Protein AF-A0A933GCP6-F1 (afdb_monomer_lite)

Radius of gyration: 26.05 Å; chains: 1; bounding box: 71×60×72 Å

pLDDT: mean 85.81, std 14.6, range [27.72, 98.62]

Structure (mmCIF, N/CA/C/O backbone):
data_AF-A0A933GCP6-F1
#
_entry.id   AF-A0A933GCP6-F1
#
loop_
_atom_site.group_PDB
_atom_site.id
_atom_site.type_symbol
_atom_site.label_atom_id
_atom_site.label_alt_id
_atom_site.label_comp_id
_atom_site.label_asym_id
_atom_site.label_entity_id
_atom_site.label_seq_id
_atom_site.pdbx_PDB_ins_code
_atom_site.Cartn_x
_atom_site.Cartn_y
_atom_site.Cartn_z
_atom_site.occupancy
_atom_site.B_iso_or_equiv
_atom_site.auth_seq_id
_atom_site.auth_comp_id
_atom_site.auth_asym_id
_atom_site.auth_atom_id
_atom_site.pdbx_PDB_model_num
ATOM 1 N N . MET A 1 1 ? 8.861 -4.867 8.019 1.00 85.69 1 MET A N 1
ATOM 2 C CA . MET A 1 1 ? 7.648 -4.190 7.491 1.00 85.69 1 MET A CA 1
ATOM 3 C C . MET A 1 1 ? 6.854 -5.185 6.658 1.00 85.69 1 MET A C 1
ATOM 5 O O . MET A 1 1 ? 7.489 -6.029 6.042 1.00 85.69 1 MET A O 1
ATOM 9 N N . LYS A 1 2 ? 5.514 -5.127 6.629 1.00 92.50 2 LYS A N 1
ATOM 10 C CA . LYS A 1 2 ? 4.689 -6.007 5.773 1.00 92.50 2 LYS A CA 1
ATOM 11 C C . LYS A 1 2 ? 3.447 -5.303 5.230 1.00 92.50 2 LYS A C 1
ATOM 13 O O . LYS A 1 2 ? 2.837 -4.548 5.984 1.00 92.50 2 LYS A O 1
ATOM 18 N N . TYR A 1 3 ? 3.074 -5.560 3.979 1.00 90.12 3 TYR A N 1
ATOM 19 C CA . TYR A 1 3 ? 1.799 -5.149 3.382 1.00 90.12 3 TYR A CA 1
ATOM 20 C C . TYR A 1 3 ? 1.120 -6.334 2.695 1.00 90.12 3 TYR A C 1
ATOM 22 O O . TYR A 1 3 ? 1.788 -7.259 2.245 1.00 90.12 3 TYR A O 1
ATOM 30 N N . LEU A 1 4 ? -0.205 -6.284 2.594 1.00 94.94 4 LEU A N 1
ATOM 31 C CA . LEU A 1 4 ? -1.014 -7.252 1.861 1.00 94.94 4 LEU A CA 1
ATOM 32 C C . LEU A 1 4 ? -1.813 -6.503 0.796 1.00 94.94 4 LEU A C 1
ATOM 34 O O . LEU A 1 4 ? -2.506 -5.545 1.128 1.00 94.94 4 LEU A O 1
ATOM 38 N N . TYR A 1 5 ? -1.738 -6.957 -0.451 1.00 94.06 5 TYR A N 1
ATOM 39 C CA . TYR A 1 5 ? -2.720 -6.614 -1.479 1.00 94.06 5 TYR A CA 1
ATOM 40 C C . TYR A 1 5 ? -3.644 -7.801 -1.722 1.00 94.06 5 TYR A C 1
ATOM 42 O O . TYR A 1 5 ? -3.195 -8.947 -1.697 1.00 94.06 5 TYR A O 1
ATOM 50 N N . LYS A 1 6 ? -4.916 -7.517 -2.004 1.00 95.38 6 LYS A N 1
ATOM 51 C CA . LYS A 1 6 ? -5.885 -8.502 -2.483 1.00 95.38 6 LYS A CA 1
ATOM 52 C C . LYS A 1 6 ? -6.259 -8.160 -3.919 1.00 95.38 6 LYS A C 1
ATOM 54 O O . LYS A 1 6 ? -6.868 -7.120 -4.152 1.00 95.38 6 LYS A O 1
ATOM 59 N N . TYR A 1 7 ? -5.874 -9.008 -4.867 1.00 95.25 7 TYR A N 1
ATOM 60 C CA . TYR A 1 7 ? -6.161 -8.806 -6.291 1.00 95.25 7 TYR A CA 1
ATOM 61 C C . TYR A 1 7 ? -7.183 -9.834 -6.776 1.00 95.25 7 TYR A C 1
ATOM 63 O O . TYR A 1 7 ? -6.947 -11.021 -6.559 1.00 95.25 7 TYR A O 1
ATOM 71 N N . PRO A 1 8 ? -8.282 -9.441 -7.443 1.00 96.19 8 PRO A N 1
ATOM 72 C CA . PRO A 1 8 ? -9.178 -10.413 -8.063 1.00 96.19 8 PRO A CA 1
ATOM 73 C C . PRO A 1 8 ? -8.429 -11.242 -9.119 1.00 96.19 8 PRO A C 1
ATOM 75 O O . PRO A 1 8 ? -7.472 -10.768 -9.732 1.00 96.19 8 PRO A O 1
ATOM 78 N N . GLN A 1 9 ? -8.851 -12.490 -9.325 1.00 95.62 9 GLN A N 1
ATOM 79 C CA . GLN A 1 9 ? -8.305 -13.358 -10.379 1.00 95.62 9 GLN A CA 1
ATOM 80 C C . GLN A 1 9 ? -8.790 -12.941 -11.772 1.00 95.62 9 GLN A C 1
ATOM 82 O O . GLN A 1 9 ? -8.062 -13.077 -12.753 1.00 95.62 9 GLN A O 1
ATOM 87 N N . ALA A 1 10 ? -10.015 -12.422 -11.852 1.00 94.56 10 ALA A N 1
ATOM 88 C CA . ALA A 1 10 ? -10.573 -11.842 -13.063 1.00 94.56 10 ALA A CA 1
ATOM 89 C C . ALA A 1 10 ? -10.115 -10.383 -13.264 1.00 94.56 10 ALA A C 1
ATOM 91 O O . ALA A 1 10 ? -9.608 -9.728 -12.352 1.00 94.56 10 ALA A O 1
ATOM 92 N N . ALA A 1 11 ? -10.295 -9.870 -14.485 1.00 94.00 11 ALA A N 1
ATOM 93 C CA . ALA A 1 11 ? -9.837 -8.540 -14.880 1.00 94.00 11 ALA A CA 1
ATOM 94 C C . ALA A 1 11 ? -10.419 -7.420 -13.995 1.00 94.00 11 ALA A C 1
ATOM 96 O O . ALA A 1 11 ? -11.619 -7.384 -13.718 1.00 94.00 11 ALA A O 1
ATOM 97 N N . PHE A 1 12 ? -9.566 -6.474 -13.590 1.00 94.12 12 PHE A N 1
ATOM 98 C CA . PHE A 1 12 ? -9.968 -5.368 -12.722 1.00 94.12 12 PHE A CA 1
ATOM 99 C C . PHE A 1 12 ? -10.972 -4.436 -13.442 1.00 94.12 12 PHE A C 1
ATOM 101 O O . PHE A 1 12 ? -10.707 -4.004 -14.569 1.00 94.12 12 PHE A O 1
ATOM 108 N N . PRO A 1 13 ? -12.120 -4.085 -12.834 1.00 95.12 13 PRO A N 1
ATOM 109 C CA . PRO A 1 13 ? -13.298 -3.632 -13.572 1.00 95.12 13 PRO A CA 1
ATOM 110 C C . PRO A 1 13 ? -13.352 -2.101 -13.711 1.00 95.12 13 PRO A C 1
ATOM 112 O O . PRO A 1 13 ? -14.394 -1.492 -13.472 1.00 95.12 13 PRO A O 1
ATOM 115 N N . TYR A 1 14 ? -12.235 -1.471 -14.096 1.00 93.50 14 TYR A N 1
ATOM 116 C CA . TYR A 1 14 ? -12.067 -0.007 -14.109 1.00 93.50 14 TYR A CA 1
ATOM 117 C C . TYR A 1 14 ? -13.229 0.745 -14.778 1.00 93.50 14 TYR A C 1
ATOM 119 O O . TYR A 1 14 ? -13.766 1.687 -14.201 1.00 93.50 14 TYR A O 1
ATOM 127 N N . ALA A 1 15 ? -13.648 0.311 -15.973 1.00 94.81 15 ALA A N 1
ATOM 128 C CA . ALA A 1 15 ? -14.745 0.949 -16.702 1.00 94.81 15 ALA A CA 1
ATOM 129 C C . ALA A 1 15 ? -16.086 0.830 -15.958 1.00 94.81 15 ALA A C 1
ATOM 131 O O . ALA A 1 15 ? -16.785 1.826 -15.813 1.00 94.81 15 ALA A O 1
ATOM 132 N N . ARG A 1 16 ? -16.411 -0.353 -15.412 1.00 94.69 16 ARG A N 1
ATOM 133 C CA . ARG A 1 16 ? -17.660 -0.597 -14.667 1.00 94.69 16 ARG A CA 1
ATOM 134 C C . ARG A 1 16 ? -17.736 0.262 -13.404 1.00 94.69 16 ARG A C 1
ATOM 136 O O . ARG A 1 16 ? -18.787 0.830 -13.146 1.00 94.69 16 ARG A O 1
ATOM 143 N N . LEU A 1 17 ? -16.636 0.396 -12.656 1.00 94.19 17 LEU A N 1
ATOM 144 C CA . LEU A 1 17 ? -16.573 1.271 -11.475 1.00 94.19 17 LEU A CA 1
ATOM 145 C C . LEU A 1 17 ? -16.866 2.732 -11.853 1.00 94.19 17 LEU A C 1
ATOM 147 O O . LEU A 1 17 ? -17.736 3.367 -11.264 1.00 94.19 17 LEU A O 1
ATOM 151 N N . VAL A 1 18 ? -16.201 3.244 -12.894 1.00 93.62 18 VAL A N 1
ATOM 152 C CA . VAL A 1 18 ? -16.386 4.626 -13.371 1.00 93.62 18 VAL A CA 1
ATOM 153 C C . VAL A 1 18 ? -17.787 4.865 -13.949 1.00 93.62 18 VAL A C 1
ATOM 155 O O . VAL A 1 18 ? -18.359 5.937 -13.753 1.00 93.62 18 VAL A O 1
ATOM 158 N N . GLU A 1 19 ? -18.346 3.907 -14.687 1.00 95.19 19 GLU A N 1
ATOM 159 C CA . GLU A 1 19 ? -19.660 4.041 -15.326 1.00 95.19 19 GLU A CA 1
ATOM 160 C C . GLU A 1 19 ? -20.817 3.940 -14.332 1.00 95.19 19 GLU A C 1
ATOM 162 O O . GLU A 1 19 ? -21.744 4.744 -14.418 1.00 95.19 19 GLU A O 1
ATOM 167 N N . GLU A 1 20 ? -20.763 3.008 -13.379 1.00 94.00 20 GLU A N 1
ATOM 168 C CA . GLU A 1 20 ? -21.794 2.868 -12.347 1.00 94.00 20 GLU A CA 1
ATOM 169 C C . GLU A 1 20 ? -21.788 4.063 -11.388 1.00 94.00 20 GLU A C 1
ATOM 171 O O . GLU A 1 20 ? -22.841 4.660 -11.163 1.00 94.00 20 GLU A O 1
ATOM 176 N N . ASN A 1 21 ? -20.619 4.516 -10.918 1.00 91.75 21 ASN A N 1
ATOM 177 C CA . ASN A 1 21 ? -20.546 5.708 -10.064 1.00 91.75 21 ASN A CA 1
ATOM 178 C C . ASN A 1 21 ? -20.937 7.001 -10.792 1.00 91.75 21 ASN A C 1
ATOM 180 O O . ASN A 1 21 ? -21.465 7.915 -10.168 1.00 91.75 21 ASN A O 1
ATOM 184 N N . ARG A 1 22 ? -20.800 7.070 -12.124 1.00 91.81 22 ARG A N 1
ATOM 185 C CA . ARG A 1 22 ? -21.352 8.181 -12.924 1.00 91.81 22 ARG A CA 1
ATOM 186 C C . ARG A 1 22 ? -22.886 8.147 -13.034 1.00 91.81 22 ARG A C 1
ATOM 188 O O . ARG A 1 22 ? -23.486 9.184 -13.308 1.00 91.81 22 ARG A O 1
ATOM 195 N N . ARG A 1 23 ? -23.520 6.978 -12.883 1.00 92.56 23 ARG A N 1
ATOM 196 C CA . ARG A 1 23 ? -24.988 6.806 -12.949 1.00 92.56 23 ARG A CA 1
ATOM 197 C C . ARG A 1 23 ? -25.680 7.056 -11.608 1.00 92.56 23 ARG A C 1
ATOM 199 O O . ARG A 1 23 ? -26.867 7.376 -11.609 1.00 92.56 23 ARG A O 1
ATOM 206 N N . ARG A 1 24 ? -24.970 6.874 -10.493 1.00 89.44 24 ARG A N 1
ATOM 207 C CA . ARG A 1 24 ? -25.494 7.055 -9.133 1.00 89.44 24 ARG A CA 1
ATOM 208 C C . ARG A 1 24 ? -25.663 8.533 -8.780 1.00 89.44 24 ARG A C 1
ATOM 210 O O . ARG A 1 24 ? -24.968 9.403 -9.300 1.00 89.44 24 ARG A O 1
ATOM 217 N N . ASP A 1 25 ? -26.611 8.806 -7.889 1.00 83.75 25 ASP A N 1
ATOM 218 C CA . ASP A 1 25 ? -26.777 10.109 -7.247 1.00 83.75 25 ASP A CA 1
ATOM 219 C C . ASP A 1 25 ? -26.167 10.100 -5.835 1.00 83.75 25 ASP A C 1
ATOM 221 O O . ASP A 1 25 ? -25.849 9.046 -5.291 1.00 83.75 25 ASP A O 1
ATOM 225 N N . ARG A 1 26 ? -26.062 11.274 -5.199 1.00 73.88 26 ARG A N 1
ATOM 226 C CA . ARG A 1 26 ? -25.528 11.425 -3.827 1.00 73.88 26 ARG A CA 1
ATOM 227 C C . ARG A 1 26 ? -26.382 10.790 -2.716 1.00 73.88 26 ARG A C 1
ATOM 229 O O . ARG A 1 26 ? -26.093 10.976 -1.540 1.00 73.88 26 ARG A O 1
ATOM 236 N N . ARG A 1 27 ? -27.492 10.129 -3.053 1.00 76.00 27 ARG A N 1
ATOM 237 C CA . ARG A 1 27 ? -28.339 9.395 -2.095 1.00 76.00 27 ARG A CA 1
ATOM 238 C C . ARG A 1 27 ? -28.071 7.896 -2.144 1.00 76.00 27 ARG A C 1
ATOM 240 O O . ARG A 1 27 ? -28.505 7.168 -1.254 1.00 76.00 27 ARG A O 1
ATOM 247 N N . THR A 1 28 ? -27.375 7.448 -3.181 1.00 80.94 28 THR A N 1
ATOM 248 C CA . THR A 1 28 ? -26.949 6.072 -3.370 1.00 80.94 28 THR A CA 1
ATOM 249 C C . THR A 1 28 ? -25.489 5.965 -2.920 1.00 80.94 28 THR A C 1
ATOM 251 O O . THR A 1 28 ? -24.687 6.778 -3.373 1.00 80.94 28 THR A O 1
ATOM 254 N N . PRO A 1 29 ? -25.111 4.994 -2.066 1.00 79.38 29 PRO A N 1
ATOM 255 C CA . PRO A 1 29 ? -23.709 4.781 -1.700 1.00 79.38 29 PRO A CA 1
ATOM 256 C C . PRO A 1 29 ? -22.810 4.588 -2.927 1.00 79.38 29 PRO A C 1
ATOM 258 O O . PRO A 1 29 ? -23.289 4.135 -3.974 1.00 79.38 29 PRO A O 1
ATOM 261 N N . GLU A 1 30 ? -21.512 4.862 -2.792 1.00 84.44 30 GLU A N 1
ATOM 262 C CA . GLU A 1 30 ? -20.533 4.527 -3.828 1.00 84.44 30 GLU A CA 1
ATOM 263 C C . GLU A 1 30 ? -20.621 3.038 -4.217 1.00 84.44 30 GLU A C 1
ATOM 265 O O . GLU A 1 30 ? -20.927 2.164 -3.404 1.00 84.44 30 GLU A O 1
ATOM 270 N N . TYR A 1 31 ? -20.432 2.756 -5.504 1.00 90.19 31 TYR A N 1
ATOM 271 C CA . TYR A 1 31 ? -20.302 1.412 -6.039 1.00 90.19 31 TYR A CA 1
ATOM 272 C C . TYR A 1 31 ? -18.863 0.939 -5.882 1.00 90.19 31 TYR A C 1
ATOM 274 O O . TYR A 1 31 ? -17.961 1.393 -6.592 1.00 90.19 31 TYR A O 1
ATOM 282 N N . GLU A 1 32 ? -18.674 0.019 -4.949 1.00 89.69 32 GLU A N 1
ATOM 283 C CA . GLU A 1 32 ? -17.362 -0.397 -4.481 1.00 89.69 32 GLU A CA 1
ATOM 284 C C . GLU A 1 32 ? -16.837 -1.638 -5.202 1.00 89.69 32 GLU A C 1
ATOM 286 O O . GLU A 1 32 ? -17.582 -2.412 -5.809 1.00 89.69 32 GLU A O 1
ATOM 291 N N . LEU A 1 33 ? -15.529 -1.897 -5.095 1.00 90.88 33 LEU A N 1
ATOM 292 C CA . LEU A 1 33 ? -14.935 -3.086 -5.722 1.00 90.88 33 LEU A CA 1
ATOM 293 C C . LEU A 1 33 ? -15.549 -4.397 -5.186 1.00 90.88 33 LEU A C 1
ATOM 295 O O . LEU A 1 33 ? -15.643 -5.375 -5.931 1.00 90.88 33 LEU A O 1
ATOM 299 N N . LEU A 1 34 ? -16.014 -4.424 -3.930 1.00 90.56 34 LEU A N 1
ATOM 300 C CA . LEU A 1 34 ? -16.724 -5.578 -3.363 1.00 90.56 34 LEU A CA 1
ATOM 301 C C . LEU A 1 34 ? -18.099 -5.825 -4.007 1.00 90.56 34 LEU A C 1
ATOM 303 O O . LEU A 1 34 ? -18.484 -6.984 -4.146 1.00 90.56 34 LEU A O 1
ATOM 307 N N . ASP A 1 35 ? -18.792 -4.783 -4.470 1.00 92.00 35 ASP A N 1
ATOM 308 C CA . ASP A 1 35 ? -20.123 -4.891 -5.091 1.00 92.00 35 ASP A CA 1
ATOM 309 C C . ASP A 1 35 ? -20.071 -5.516 -6.498 1.00 92.00 35 ASP A C 1
ATOM 311 O O . ASP A 1 35 ? -21.094 -5.828 -7.110 1.00 92.00 35 ASP A O 1
ATOM 315 N N . THR A 1 36 ? -18.866 -5.689 -7.049 1.00 93.94 36 THR A N 1
ATOM 316 C CA . THR A 1 36 ? -18.662 -6.164 -8.422 1.00 93.94 36 THR A CA 1
ATOM 317 C C . THR A 1 36 ? -18.861 -7.667 -8.609 1.00 93.94 36 THR A C 1
ATOM 319 O O . THR A 1 36 ? -18.984 -8.102 -9.759 1.00 93.94 36 THR A O 1
ATOM 322 N N . GLY A 1 37 ? -18.872 -8.439 -7.517 1.00 93.25 37 GLY A N 1
ATOM 323 C CA . GLY A 1 37 ? -18.856 -9.907 -7.511 1.00 93.25 37 GLY A CA 1
ATOM 324 C C . GLY A 1 37 ? -17.457 -10.527 -7.663 1.00 93.25 37 GLY A C 1
ATOM 325 O O . GLY A 1 37 ? -17.286 -11.726 -7.489 1.00 93.25 37 GLY A O 1
ATOM 326 N N . LEU A 1 38 ? -16.404 -9.737 -7.920 1.00 94.50 38 LEU A N 1
ATOM 327 C CA . LEU A 1 38 ? -15.055 -10.262 -8.215 1.00 94.50 38 LEU A CA 1
ATOM 328 C C . LEU A 1 38 ? -14.343 -10.969 -7.045 1.00 94.50 38 LEU A C 1
ATOM 330 O O . LEU A 1 38 ? -13.278 -11.551 -7.243 1.00 94.50 38 LEU A O 1
ATOM 334 N N . PHE A 1 39 ? -14.907 -10.907 -5.837 1.00 94.25 39 PHE A N 1
ATOM 335 C CA . PHE A 1 39 ? -14.418 -11.599 -4.638 1.00 94.25 39 PHE A CA 1
ATOM 336 C C . PHE A 1 39 ? -15.377 -12.700 -4.144 1.00 94.25 39 PHE A C 1
ATOM 338 O O . PHE A 1 39 ? -15.211 -13.210 -3.027 1.00 94.25 39 PHE A O 1
ATOM 345 N N . GLU A 1 40 ? -16.385 -13.050 -4.947 1.00 92.88 40 GLU A N 1
ATOM 346 C CA . GLU A 1 40 ? -17.215 -14.241 -4.755 1.00 92.88 40 GLU A CA 1
ATOM 347 C C . GLU A 1 40 ? -16.386 -15.511 -5.003 1.00 92.88 40 GLU A C 1
ATOM 349 O O . GLU A 1 40 ? -15.355 -15.477 -5.681 1.00 92.88 40 GLU A O 1
ATOM 354 N N . GLU A 1 41 ? -16.793 -16.622 -4.378 1.00 93.69 41 GLU A N 1
ATOM 355 C CA . GLU A 1 41 ? -16.061 -17.907 -4.397 1.00 93.69 41 GLU A CA 1
ATOM 356 C C . GLU A 1 41 ? -14.570 -17.790 -4.005 1.00 93.69 41 GLU A C 1
ATOM 358 O O . GLU A 1 41 ? -13.750 -18.629 -4.366 1.00 93.69 41 GLU A O 1
ATOM 363 N N . ASP A 1 42 ? -14.208 -16.718 -3.293 1.00 95.69 42 ASP A N 1
ATOM 364 C CA . ASP A 1 42 ? -12.841 -16.358 -2.917 1.00 95.69 42 ASP A CA 1
ATOM 365 C C . ASP A 1 42 ? -11.835 -16.302 -4.084 1.00 95.69 42 ASP A C 1
ATOM 367 O O . ASP A 1 42 ? -10.633 -16.468 -3.890 1.00 95.69 42 ASP A O 1
ATOM 371 N N . ARG A 1 43 ? -12.301 -15.963 -5.297 1.00 95.75 43 ARG A N 1
ATOM 372 C CA . ARG A 1 43 ? -11.506 -15.868 -6.542 1.00 95.75 43 ARG A CA 1
ATOM 373 C C . ARG A 1 43 ? -10.545 -14.670 -6.586 1.00 95.75 43 ARG A C 1
ATOM 375 O O . ARG A 1 43 ? -10.601 -13.812 -7.467 1.00 95.75 43 ARG A O 1
ATOM 382 N N . TYR A 1 44 ? -9.619 -14.618 -5.633 1.00 97.25 44 TYR A N 1
ATOM 383 C CA . TYR A 1 44 ? -8.599 -13.584 -5.501 1.00 97.25 44 TYR A CA 1
ATOM 384 C C . TYR A 1 44 ? -7.244 -14.140 -5.035 1.00 97.25 44 TYR A C 1
ATOM 386 O O . TYR A 1 44 ? -7.107 -15.271 -4.567 1.00 97.25 44 TYR A O 1
ATOM 394 N N . TRP A 1 45 ? -6.222 -13.305 -5.175 1.00 98.06 45 TRP A N 1
ATOM 395 C CA . TRP A 1 45 ? -4.866 -13.516 -4.695 1.00 98.06 45 TRP A CA 1
ATOM 396 C C . TRP A 1 45 ? -4.623 -12.683 -3.443 1.00 98.06 45 TRP A C 1
ATOM 398 O O . TRP A 1 45 ? -4.767 -11.461 -3.491 1.00 98.06 45 TRP A O 1
ATOM 408 N N . ASP A 1 46 ? -4.179 -13.311 -2.356 1.00 98.25 46 ASP A N 1
ATOM 409 C CA . ASP A 1 46 ? -3.450 -12.592 -1.307 1.00 98.25 46 ASP A CA 1
ATOM 410 C C . ASP A 1 46 ? -1.993 -12.441 -1.765 1.00 98.25 46 ASP A C 1
ATOM 412 O O . ASP A 1 46 ? -1.297 -13.440 -1.932 1.00 98.25 46 ASP A O 1
ATOM 416 N N . VAL A 1 47 ? -1.516 -11.209 -1.945 1.00 98.19 47 VAL A N 1
ATOM 417 C CA . VAL A 1 47 ? -0.112 -10.888 -2.249 1.00 98.19 47 VAL A CA 1
ATOM 418 C C . VAL A 1 47 ? 0.499 -10.207 -1.026 1.00 98.19 47 VAL A C 1
ATOM 420 O O . VAL A 1 47 ? 0.410 -8.988 -0.855 1.00 98.19 47 VAL A O 1
ATOM 423 N N . LEU A 1 48 ? 1.081 -11.016 -0.140 1.00 98.12 48 LEU A N 1
ATOM 424 C CA . LEU A 1 48 ? 1.772 -10.565 1.066 1.00 98.12 48 LEU A CA 1
ATOM 425 C C . LEU A 1 48 ? 3.229 -10.251 0.722 1.00 98.12 48 LEU A C 1
ATOM 427 O O . LEU A 1 48 ? 3.975 -11.141 0.319 1.00 98.12 48 LEU A O 1
ATOM 431 N N . VAL A 1 49 ? 3.651 -9.005 0.925 1.00 97.25 49 VAL A N 1
ATOM 432 C CA . VAL A 1 49 ? 5.046 -8.584 0.754 1.00 97.25 49 VAL A CA 1
ATOM 433 C C . VAL A 1 49 ? 5.613 -8.135 2.086 1.00 97.25 49 VAL A C 1
ATOM 435 O O . VAL A 1 49 ? 5.015 -7.341 2.815 1.00 97.25 49 VAL A O 1
ATOM 438 N N . GLU A 1 50 ? 6.803 -8.626 2.391 1.00 97.25 50 GLU A N 1
ATOM 439 C CA . GLU A 1 50 ? 7.495 -8.398 3.645 1.00 97.25 50 GLU A CA 1
ATOM 440 C C . GLU A 1 50 ? 8.923 -7.931 3.375 1.00 97.25 50 GLU A C 1
ATOM 442 O O . GLU A 1 50 ? 9.617 -8.464 2.514 1.00 97.25 50 GLU A O 1
ATOM 447 N N . TYR A 1 51 ? 9.370 -6.946 4.149 1.00 96.12 51 TYR A N 1
ATOM 448 C CA . TYR A 1 51 ? 10.720 -6.396 4.094 1.00 96.12 51 TYR A CA 1
ATOM 449 C C . TYR A 1 51 ? 11.401 -6.572 5.446 1.00 96.12 51 TYR A C 1
ATOM 451 O O . TYR A 1 51 ? 10.865 -6.134 6.478 1.00 96.12 51 TYR A O 1
ATOM 459 N N . ALA A 1 52 ? 12.602 -7.138 5.424 1.00 96.12 52 ALA A N 1
ATOM 460 C CA . ALA A 1 52 ? 13.518 -7.209 6.552 1.00 96.12 52 ALA A CA 1
ATOM 461 C C . ALA A 1 52 ? 14.846 -6.558 6.150 1.00 96.12 52 ALA A C 1
ATOM 463 O O . ALA A 1 52 ? 15.385 -6.851 5.090 1.00 96.12 52 ALA A O 1
ATOM 464 N N . LYS A 1 53 ? 15.387 -5.674 6.990 1.00 93.44 53 LYS A N 1
ATOM 465 C CA . LYS A 1 53 ? 16.748 -5.164 6.796 1.00 93.44 53 LYS A CA 1
ATOM 466 C C . LYS A 1 53 ? 17.737 -6.115 7.454 1.00 93.44 53 LYS A C 1
ATOM 468 O O . LYS A 1 53 ? 17.578 -6.406 8.642 1.00 93.44 53 LYS A O 1
ATOM 473 N N . ALA A 1 54 ? 18.758 -6.576 6.743 1.00 92.44 54 ALA A N 1
ATOM 474 C CA . ALA A 1 54 ? 19.929 -7.122 7.423 1.00 92.44 54 ALA A CA 1
ATOM 475 C C . ALA A 1 54 ? 20.734 -5.966 8.035 1.00 92.44 54 ALA A C 1
ATOM 477 O O . ALA A 1 54 ? 21.016 -6.005 9.234 1.00 92.44 54 ALA A O 1
ATOM 478 N N . ASP A 1 55 ? 20.935 -4.908 7.247 1.00 90.19 55 ASP A N 1
ATOM 479 C CA . ASP A 1 55 ? 21.719 -3.695 7.517 1.00 90.19 55 ASP A CA 1
ATOM 480 C C . ASP A 1 55 ? 21.014 -2.460 6.881 1.00 90.19 55 ASP A C 1
ATOM 482 O O . ASP A 1 55 ? 20.068 -2.658 6.109 1.00 90.19 55 ASP A O 1
ATOM 486 N N . PRO A 1 56 ? 21.362 -1.183 7.168 1.00 88.00 56 PRO A N 1
ATOM 487 C CA . PRO A 1 56 ? 20.759 -0.037 6.480 1.00 88.00 56 PRO A CA 1
ATOM 488 C C . PRO A 1 56 ? 20.733 -0.113 4.946 1.00 88.00 56 PRO A C 1
ATOM 490 O O . PRO A 1 56 ? 19.705 0.281 4.378 1.00 88.00 56 PRO A O 1
ATOM 493 N N . ASP A 1 57 ? 21.789 -0.655 4.326 1.00 90.50 57 ASP A N 1
ATOM 494 C CA . ASP A 1 57 ? 21.961 -0.799 2.870 1.00 90.50 57 ASP A CA 1
ATOM 495 C C . ASP A 1 57 ? 21.685 -2.215 2.318 1.00 90.50 57 ASP A C 1
ATOM 497 O O . ASP A 1 57 ? 21.883 -2.448 1.124 1.00 90.50 57 ASP A O 1
ATOM 501 N N . ASP A 1 58 ? 21.181 -3.138 3.148 1.00 93.31 58 ASP A N 1
ATOM 502 C CA . ASP A 1 58 ? 20.830 -4.514 2.762 1.00 93.31 58 ASP A CA 1
ATOM 503 C C . ASP A 1 58 ? 19.372 -4.848 3.131 1.00 93.31 58 ASP A C 1
ATOM 505 O O . ASP A 1 58 ? 18.998 -4.960 4.309 1.00 93.31 58 ASP A O 1
ATOM 509 N N . ILE A 1 59 ? 18.529 -4.962 2.099 1.00 95.31 59 ILE A N 1
ATOM 510 C CA . ILE A 1 59 ? 17.074 -5.096 2.193 1.00 95.31 59 ILE A CA 1
ATOM 511 C C . ILE A 1 59 ? 16.626 -6.416 1.563 1.00 95.31 59 ILE A C 1
ATOM 513 O O . ILE A 1 59 ? 16.595 -6.572 0.342 1.00 95.31 59 ILE A O 1
ATOM 517 N N . LEU A 1 60 ? 16.161 -7.327 2.409 1.00 96.88 60 LEU A N 1
ATOM 518 C CA . LEU A 1 60 ? 15.570 -8.597 2.022 1.00 96.88 60 L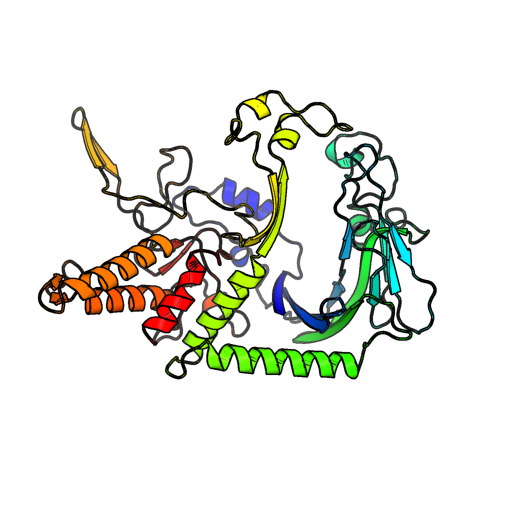EU A CA 1
ATOM 519 C C . LEU A 1 60 ? 14.063 -8.415 1.818 1.00 96.88 60 LEU A C 1
ATOM 521 O O . LEU A 1 60 ? 13.376 -7.823 2.656 1.00 96.88 60 LEU A O 1
ATOM 525 N N . ILE A 1 61 ? 13.547 -8.955 0.718 1.00 97.81 61 ILE A N 1
ATOM 526 C CA . ILE A 1 61 ? 12.152 -8.845 0.289 1.00 97.81 61 ILE A CA 1
ATOM 527 C C . ILE A 1 61 ? 11.591 -10.255 0.117 1.00 97.81 61 ILE A C 1
ATOM 529 O O . ILE A 1 61 ? 12.070 -11.019 -0.719 1.00 97.81 61 ILE A O 1
ATOM 533 N N . ARG A 1 62 ? 10.555 -10.602 0.877 1.00 98.12 62 ARG A N 1
ATOM 534 C CA . ARG A 1 62 ? 9.801 -11.851 0.727 1.00 98.12 62 ARG A CA 1
ATOM 535 C C . ARG A 1 62 ? 8.435 -11.526 0.149 1.00 98.12 62 ARG A C 1
ATOM 537 O O . ARG A 1 62 ? 7.747 -10.659 0.681 1.00 98.12 62 ARG A O 1
ATOM 544 N N . ILE A 1 63 ? 8.039 -12.210 -0.920 1.00 98.31 63 ILE A N 1
ATOM 545 C CA . ILE A 1 63 ? 6.685 -12.107 -1.473 1.00 98.31 63 ILE A CA 1
ATOM 546 C C . ILE A 1 63 ? 6.051 -13.484 -1.430 1.00 98.31 63 ILE A C 1
ATOM 548 O O . ILE A 1 63 ? 6.545 -14.404 -2.076 1.00 98.31 63 ILE A O 1
ATOM 552 N N . THR A 1 64 ? 4.956 -13.606 -0.690 1.00 98.50 64 THR A N 1
ATOM 553 C CA . THR A 1 64 ? 4.131 -14.810 -0.630 1.00 98.50 64 THR A CA 1
ATOM 554 C C . THR A 1 64 ? 2.801 -14.514 -1.297 1.00 98.50 64 THR A C 1
ATOM 556 O O . THR A 1 64 ? 2.039 -13.665 -0.831 1.00 98.50 64 THR A O 1
ATOM 559 N N . VAL A 1 65 ? 2.526 -15.222 -2.386 1.00 98.50 65 VAL A N 1
ATOM 560 C CA . VAL A 1 65 ? 1.232 -15.203 -3.068 1.00 98.50 65 VAL A CA 1
ATOM 561 C C . VAL A 1 65 ? 0.423 -16.407 -2.605 1.00 98.50 65 VAL A C 1
ATOM 563 O O . VAL A 1 65 ? 0.973 -17.496 -2.484 1.00 98.50 65 VAL A O 1
ATOM 566 N N . THR A 1 66 ? -0.860 -16.224 -2.308 1.00 98.62 66 THR A N 1
ATOM 567 C CA . THR A 1 66 ? -1.784 -17.316 -1.958 1.00 98.62 66 THR A CA 1
ATOM 568 C C . THR A 1 66 ? -2.991 -17.257 -2.871 1.00 98.62 66 THR A C 1
ATOM 570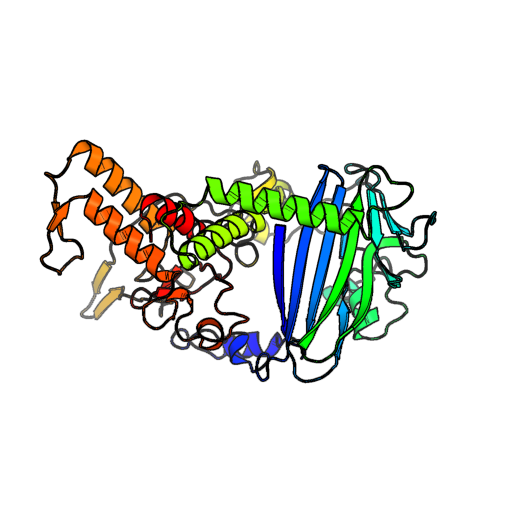 O O . THR A 1 66 ? -3.651 -16.219 -2.953 1.00 98.62 66 THR A O 1
ATOM 573 N N . ASN A 1 67 ? -3.270 -18.368 -3.544 1.00 98.44 67 ASN A N 1
ATOM 574 C CA . ASN A 1 67 ? -4.481 -18.547 -4.328 1.00 98.44 67 ASN A CA 1
ATOM 575 C C . ASN A 1 67 ? -5.633 -18.830 -3.357 1.00 98.44 67 ASN A C 1
ATOM 577 O O . ASN A 1 67 ? -5.621 -19.849 -2.671 1.00 98.44 67 ASN A O 1
ATOM 581 N N . ARG A 1 68 ? -6.610 -17.926 -3.254 1.00 97.88 68 ARG A N 1
ATOM 582 C CA . ARG A 1 68 ? -7.796 -18.145 -2.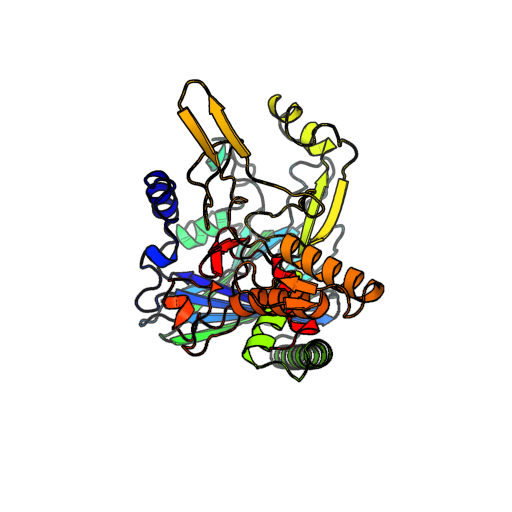408 1.00 97.88 68 ARG A CA 1
ATOM 583 C C . ARG A 1 68 ? -8.946 -18.817 -3.156 1.00 97.88 68 ARG A C 1
ATOM 585 O O . ARG A 1 68 ? -9.858 -19.314 -2.506 1.00 97.88 68 ARG A O 1
ATOM 592 N N . GLY A 1 69 ? -8.868 -18.860 -4.486 1.00 97.31 69 GLY A N 1
ATOM 593 C CA . GLY A 1 69 ? -9.899 -19.428 -5.340 1.00 97.31 69 GLY A CA 1
ATOM 594 C C . GLY A 1 69 ? -9.932 -20.962 -5.317 1.00 97.31 69 GLY A C 1
ATOM 595 O O . GLY A 1 69 ? -8.995 -21.612 -4.843 1.00 97.31 69 GLY A O 1
ATOM 596 N N . PRO A 1 70 ? -11.004 -21.555 -5.872 1.00 97.12 70 PRO A N 1
ATOM 597 C CA . PRO A 1 70 ? -11.262 -22.995 -5.825 1.00 97.12 70 PRO A CA 1
ATOM 598 C C . PRO A 1 70 ? -10.461 -23.807 -6.855 1.00 97.12 70 PRO A C 1
ATOM 600 O O . PRO A 1 70 ? -10.514 -25.034 -6.843 1.00 97.12 70 PRO A O 1
ATOM 603 N N . GLU A 1 71 ? -9.736 -23.145 -7.759 1.00 97.25 71 GLU A N 1
ATOM 604 C CA . GLU A 1 71 ? -9.088 -23.751 -8.925 1.00 97.25 71 GLU A CA 1
ATOM 605 C C . GLU A 1 71 ? -7.597 -23.375 -8.989 1.00 97.25 71 GLU A C 1
ATOM 607 O O . GLU A 1 71 ? -7.225 -22.278 -8.562 1.00 97.25 71 GLU A O 1
ATOM 612 N N . PRO A 1 72 ? -6.719 -24.249 -9.521 1.00 97.38 72 PRO A N 1
ATOM 613 C CA . PRO A 1 72 ? -5.318 -23.916 -9.766 1.00 97.38 72 PRO A CA 1
ATOM 614 C C . PRO A 1 72 ? -5.194 -22.856 -10.870 1.00 97.38 72 PRO A C 1
ATOM 616 O O . PRO A 1 72 ? -5.794 -22.994 -11.936 1.00 97.38 72 PRO A O 1
ATOM 619 N N . VAL A 1 73 ? -4.380 -21.822 -10.646 1.00 96.25 73 VAL A N 1
ATOM 620 C CA . VAL A 1 73 ? -4.171 -20.720 -11.606 1.00 96.25 73 VAL A CA 1
ATOM 621 C C . VAL A 1 73 ? -2.682 -20.362 -11.674 1.00 96.25 73 VAL A C 1
ATOM 623 O O . VAL A 1 73 ? -1.981 -20.400 -10.662 1.00 96.25 73 VAL A O 1
ATOM 626 N N . GLU A 1 74 ? -2.182 -20.010 -12.863 1.00 96.25 74 GLU A N 1
ATOM 627 C CA . GLU A 1 74 ? -0.841 -19.429 -13.020 1.00 96.25 74 GLU A CA 1
ATOM 628 C C . GLU A 1 74 ? -0.883 -17.911 -12.794 1.00 96.25 74 GLU A C 1
ATOM 630 O O . GLU A 1 74 ? -1.604 -17.187 -13.479 1.00 96.25 74 GLU A O 1
ATOM 635 N N . LEU A 1 75 ? -0.080 -17.422 -11.849 1.00 97.00 75 LEU A N 1
ATOM 636 C CA . LEU A 1 75 ? 0.137 -15.998 -11.613 1.00 97.00 75 LEU A CA 1
ATOM 637 C C . LEU A 1 75 ? 1.466 -15.549 -12.227 1.00 97.00 75 LEU A C 1
ATOM 639 O O . LEU A 1 75 ? 2.526 -16.084 -11.896 1.00 97.00 75 LEU A O 1
ATOM 643 N N . HIS A 1 76 ? 1.426 -14.496 -13.043 1.00 97.62 76 HIS A N 1
ATOM 644 C CA . HIS A 1 76 ? 2.623 -13.738 -13.403 1.00 97.62 76 HIS A CA 1
ATOM 645 C C . HIS A 1 76 ? 2.886 -12.682 -12.320 1.00 97.62 76 HIS A C 1
ATOM 647 O O . HIS A 1 76 ? 2.193 -11.668 -12.246 1.00 97.62 76 HIS A O 1
ATOM 653 N N . LEU A 1 77 ? 3.886 -12.912 -11.468 1.00 98.06 77 LEU A N 1
ATOM 654 C CA . LEU A 1 77 ? 4.306 -11.980 -10.419 1.00 98.06 77 LEU A CA 1
ATOM 655 C C . LEU A 1 77 ? 5.529 -11.188 -10.906 1.00 98.06 77 LEU A C 1
ATOM 657 O O . LEU A 1 77 ? 6.532 -11.786 -11.290 1.00 98.06 77 LEU A O 1
ATOM 661 N N . LEU A 1 78 ? 5.450 -9.851 -10.887 1.00 97.81 78 LEU A N 1
ATOM 662 C CA . LEU A 1 78 ? 6.450 -8.953 -11.491 1.00 97.81 78 LEU A CA 1
ATOM 663 C C . LEU A 1 78 ? 6.995 -7.886 -10.515 1.00 97.81 78 LEU A C 1
ATOM 665 O O . LEU A 1 78 ? 6.667 -6.700 -10.646 1.00 97.81 78 LEU A O 1
ATOM 669 N N . PRO A 1 79 ? 7.852 -8.247 -9.539 1.00 97.62 79 PRO A N 1
ATOM 670 C CA . PRO A 1 79 ? 8.566 -7.269 -8.726 1.00 97.62 79 PRO A CA 1
ATOM 671 C C . PRO A 1 79 ? 9.396 -6.360 -9.637 1.00 97.62 79 PRO A C 1
ATOM 673 O O . PRO A 1 79 ? 10.183 -6.831 -10.460 1.00 97.62 79 PRO A O 1
ATOM 676 N N . THR A 1 80 ? 9.161 -5.053 -9.531 1.00 97.38 80 THR A N 1
ATOM 677 C CA . THR A 1 80 ? 9.646 -4.058 -10.494 1.00 97.38 80 THR A CA 1
ATOM 678 C C . THR A 1 80 ? 10.629 -3.103 -9.825 1.00 97.38 80 THR A C 1
ATOM 680 O O . THR A 1 80 ? 10.292 -2.458 -8.834 1.00 97.38 80 THR A O 1
ATOM 683 N N . LEU A 1 81 ? 11.821 -2.974 -10.407 1.00 97.31 81 LEU A N 1
ATOM 684 C CA . LEU A 1 81 ? 12.838 -1.991 -10.037 1.00 97.31 81 LEU A CA 1
ATOM 685 C C . LEU A 1 81 ? 12.882 -0.907 -11.118 1.00 97.31 81 LEU A C 1
ATOM 687 O O . LEU A 1 81 ? 12.890 -1.214 -12.308 1.00 97.31 81 LEU A O 1
ATOM 691 N N . TRP A 1 82 ? 12.878 0.365 -10.731 1.00 97.12 82 TRP A N 1
ATOM 692 C CA . TRP A 1 82 ? 12.859 1.473 -11.682 1.00 97.12 82 TRP A CA 1
ATOM 693 C C . TRP A 1 82 ? 13.459 2.736 -11.077 1.00 97.12 82 TRP A C 1
ATOM 695 O O . TRP A 1 82 ? 13.329 2.979 -9.879 1.00 97.12 82 TRP A O 1
ATOM 705 N N . PHE A 1 83 ? 14.073 3.556 -11.925 1.00 95.31 83 PHE A N 1
ATOM 706 C CA . PHE A 1 83 ? 14.517 4.892 -11.552 1.00 95.31 83 PHE A CA 1
ATOM 707 C C . PHE A 1 83 ? 13.445 5.926 -11.881 1.00 95.31 83 PHE A C 1
ATOM 709 O O . PHE A 1 83 ? 12.849 5.904 -12.967 1.00 95.31 83 PHE A O 1
ATOM 716 N N . ARG A 1 84 ? 13.219 6.872 -10.962 1.00 90.94 84 ARG A N 1
ATOM 717 C CA . ARG A 1 84 ? 12.422 8.062 -11.262 1.00 90.94 84 ARG A CA 1
ATOM 718 C C . ARG A 1 84 ? 13.066 8.776 -12.441 1.00 90.94 84 ARG A C 1
ATOM 720 O O . ARG A 1 84 ? 14.238 9.124 -12.380 1.00 90.94 84 ARG A O 1
ATOM 727 N N . ASN A 1 85 ? 12.287 8.985 -13.496 1.00 90.75 85 ASN A N 1
ATOM 728 C CA . ASN A 1 85 ? 12.759 9.742 -14.638 1.00 90.75 85 ASN A CA 1
ATOM 729 C C . ASN A 1 85 ? 13.043 11.191 -14.208 1.00 90.75 85 ASN A C 1
ATOM 731 O O . ASN A 1 85 ? 12.195 11.827 -13.587 1.00 90.75 85 ASN A O 1
ATOM 735 N N . SER A 1 86 ? 14.256 11.650 -14.492 1.00 87.56 86 SER A N 1
ATOM 736 C CA . SER A 1 86 ? 14.745 13.028 -14.343 1.00 87.56 86 SER A CA 1
ATOM 737 C C . SER A 1 86 ? 15.439 13.463 -15.635 1.00 87.56 86 SER A C 1
ATOM 739 O O . SER A 1 86 ? 15.165 14.522 -16.193 1.00 87.56 86 SER A O 1
ATOM 741 N N . TRP A 1 87 ? 16.252 12.562 -16.191 1.00 90.94 87 TRP A N 1
ATOM 742 C CA . TRP A 1 87 ? 17.007 12.718 -17.435 1.00 90.94 87 TRP A CA 1
ATOM 743 C C . TRP A 1 87 ? 16.188 13.115 -18.675 1.00 90.94 87 TRP A C 1
ATOM 745 O O . TRP A 1 87 ? 16.781 13.609 -19.630 1.00 90.94 87 TRP A O 1
ATOM 755 N N . SER A 1 88 ? 14.862 12.910 -18.723 1.00 87.56 88 SER A N 1
ATOM 756 C CA . SER A 1 88 ? 14.054 13.394 -19.858 1.00 87.56 88 SER A CA 1
ATOM 757 C C . SER A 1 88 ? 13.662 14.871 -19.779 1.00 87.56 88 SER A C 1
ATOM 759 O O . SER A 1 88 ? 13.164 15.398 -20.769 1.00 87.56 88 SER A O 1
ATOM 761 N N . TRP A 1 89 ? 13.833 15.524 -18.627 1.00 85.56 89 TRP A N 1
ATOM 762 C CA . TRP A 1 89 ? 13.438 16.923 -18.426 1.00 85.56 89 TRP A CA 1
ATOM 763 C C . TRP A 1 89 ? 14.509 17.819 -17.794 1.00 85.56 89 TRP A C 1
ATOM 765 O O . TRP A 1 89 ? 14.403 19.039 -17.913 1.00 85.56 89 TRP A O 1
ATOM 775 N N . ASP A 1 90 ? 15.541 17.242 -17.174 1.00 85.00 90 ASP A N 1
ATOM 776 C CA . ASP A 1 90 ? 16.674 17.958 -16.582 1.00 85.00 90 ASP A CA 1
ATOM 777 C C . ASP A 1 90 ? 17.886 18.036 -17.527 1.00 85.00 90 ASP A C 1
ATOM 779 O O . ASP A 1 90 ? 18.560 17.022 -17.747 1.00 85.00 90 ASP A O 1
ATOM 783 N N . PRO A 1 91 ? 18.236 19.227 -18.057 1.00 81.44 91 PRO A N 1
ATOM 784 C CA . PRO A 1 91 ? 19.458 19.406 -18.830 1.00 81.44 91 PRO A CA 1
ATOM 785 C C . PRO A 1 91 ? 20.692 19.077 -17.980 1.00 81.44 91 PRO A C 1
ATOM 787 O O . PRO A 1 91 ? 20.969 19.738 -16.983 1.00 81.44 91 PRO A O 1
ATOM 790 N N . GLY A 1 92 ? 21.448 18.060 -18.394 1.00 83.62 92 GLY A N 1
ATOM 791 C CA . GLY A 1 92 ? 22.670 17.625 -17.712 1.00 83.62 92 GLY A CA 1
ATOM 792 C C . GLY A 1 92 ? 22.482 16.542 -16.644 1.00 83.62 92 GLY A C 1
ATOM 793 O O . GLY A 1 92 ? 23.488 16.044 -16.142 1.00 83.62 92 GLY A O 1
ATOM 794 N N . ALA A 1 93 ? 21.252 16.115 -16.333 1.00 87.88 93 ALA A N 1
ATOM 795 C CA . ALA A 1 93 ? 21.047 14.954 -15.467 1.00 87.88 93 ALA A CA 1
ATOM 796 C C . ALA A 1 93 ? 21.587 13.678 -16.132 1.00 87.88 93 ALA A C 1
ATOM 798 O O . ALA A 1 93 ? 21.235 13.352 -17.271 1.00 87.88 93 ALA A O 1
ATOM 799 N N . LYS A 1 94 ? 22.433 12.927 -15.418 1.00 91.06 94 LYS A N 1
ATOM 800 C CA . LYS A 1 94 ? 22.907 11.629 -15.904 1.00 91.06 94 LYS A CA 1
ATOM 801 C C . LYS A 1 94 ? 21.768 10.619 -15.875 1.00 91.06 94 LYS A C 1
ATOM 803 O O . LYS A 1 94 ? 21.038 10.503 -14.895 1.00 91.06 94 LYS A O 1
ATOM 808 N N . ARG A 1 95 ? 21.626 9.867 -16.966 1.00 94.06 95 ARG A N 1
ATOM 809 C CA . ARG A 1 95 ? 20.668 8.764 -17.052 1.00 94.06 95 ARG A CA 1
ATOM 810 C C . ARG A 1 95 ? 21.236 7.552 -16.295 1.00 94.06 95 ARG A C 1
ATOM 812 O O . ARG A 1 95 ? 22.292 7.067 -16.702 1.00 94.06 95 ARG A O 1
ATOM 819 N N . PRO A 1 96 ? 20.562 7.060 -15.240 1.00 96.62 96 PRO A N 1
ATOM 820 C CA . PRO A 1 96 ? 20.967 5.856 -14.526 1.00 96.62 96 PRO A CA 1
ATOM 821 C C . PRO A 1 96 ? 20.728 4.614 -15.396 1.00 96.62 96 PRO A C 1
ATOM 823 O O . PRO A 1 96 ? 20.106 4.692 -16.461 1.00 96.62 96 PRO A O 1
ATOM 826 N N . GLN A 1 97 ? 21.211 3.451 -14.963 1.00 97.44 97 GLN A N 1
ATOM 827 C CA . GLN A 1 97 ? 21.093 2.217 -15.735 1.00 97.44 97 GLN A CA 1
ATOM 828 C C . GLN A 1 97 ? 20.818 0.993 -14.862 1.00 97.44 97 GLN A C 1
ATOM 830 O O . GLN A 1 97 ? 21.497 0.730 -13.876 1.00 97.44 97 GLN A O 1
ATOM 835 N N . LEU A 1 98 ? 19.832 0.206 -15.278 1.00 98.19 98 LEU A N 1
ATOM 836 C CA . LEU A 1 98 ? 19.632 -1.176 -14.870 1.00 98.19 98 LEU A CA 1
ATOM 837 C C . LEU A 1 98 ? 20.232 -2.082 -15.947 1.00 98.19 98 LEU A C 1
ATOM 839 O O . LEU A 1 98 ? 19.985 -1.863 -17.136 1.00 98.19 98 LEU A O 1
ATOM 843 N N . ARG A 1 99 ? 20.981 -3.110 -15.547 1.00 97.25 99 ARG A N 1
ATOM 844 C CA . ARG A 1 99 ? 21.507 -4.154 -16.444 1.00 97.25 99 ARG A CA 1
ATOM 845 C C . ARG A 1 99 ? 21.508 -5.517 -15.759 1.00 97.25 99 ARG A C 1
ATOM 847 O O . ARG A 1 99 ? 21.533 -5.594 -14.533 1.00 97.25 99 ARG A O 1
ATOM 854 N N . VAL A 1 100 ? 21.566 -6.606 -16.521 1.00 94.69 100 VAL A N 1
ATOM 855 C CA . VAL A 1 100 ? 21.928 -7.914 -15.943 1.00 94.69 100 VAL A CA 1
ATOM 856 C C . VAL A 1 100 ? 23.397 -7.895 -15.519 1.00 94.69 100 VAL A C 1
ATOM 858 O O . VAL A 1 100 ? 24.287 -7.639 -16.332 1.00 94.69 100 VAL A O 1
ATOM 861 N N . ALA A 1 101 ? 23.662 -8.179 -14.245 1.00 88.88 101 ALA A N 1
ATOM 862 C CA . ALA A 1 101 ? 25.021 -8.269 -13.727 1.00 88.88 101 ALA A CA 1
ATOM 863 C C . ALA A 1 101 ? 25.705 -9.554 -14.225 1.00 88.88 101 ALA A C 1
ATOM 865 O O . ALA A 1 101 ? 25.079 -10.613 -14.303 1.00 88.88 101 ALA A O 1
ATOM 866 N N . ARG A 1 102 ? 27.019 -9.510 -14.489 1.00 70.94 102 ARG A N 1
ATOM 867 C CA . ARG A 1 102 ? 27.788 -10.743 -14.744 1.00 70.94 102 ARG A CA 1
ATOM 868 C C . ARG A 1 102 ? 27.714 -11.651 -13.509 1.00 70.94 102 ARG A C 1
ATOM 870 O O . ARG A 1 102 ? 28.014 -11.216 -12.392 1.00 70.94 102 ARG A O 1
ATOM 877 N N . ALA A 1 103 ? 27.258 -12.885 -13.710 1.00 59.09 103 ALA A N 1
ATOM 878 C CA . ALA A 1 103 ? 26.933 -13.814 -12.634 1.00 59.09 103 ALA A CA 1
ATOM 879 C C . ALA A 1 103 ? 28.189 -14.477 -12.043 1.00 59.09 103 ALA A C 1
ATOM 881 O O . ALA A 1 103 ? 29.022 -15.001 -12.775 1.00 59.09 103 ALA A O 1
ATOM 882 N N . GLY A 1 104 ? 28.282 -14.487 -10.709 1.00 54.25 104 GLY A N 1
ATOM 883 C CA . GLY A 1 104 ? 29.210 -15.329 -9.937 1.00 54.25 104 GLY A CA 1
ATOM 884 C C . GLY A 1 104 ? 28.511 -16.496 -9.218 1.00 54.25 104 GLY A C 1
ATOM 885 O O . GLY A 1 104 ? 29.144 -17.238 -8.474 1.00 54.25 104 GLY A O 1
ATOM 886 N N . GLY A 1 105 ? 27.197 -16.650 -9.415 1.00 60.50 105 GLY A N 1
ATOM 887 C CA . GLY A 1 105 ? 26.347 -17.627 -8.735 1.00 60.50 105 GLY A CA 1
ATOM 888 C C . GLY A 1 105 ? 25.102 -17.978 -9.556 1.00 60.50 105 GLY 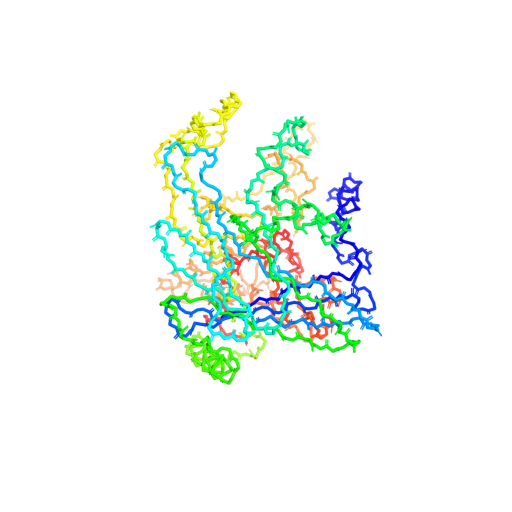A C 1
ATOM 889 O O . GLY A 1 105 ? 24.943 -17.504 -10.676 1.00 60.50 105 GLY A O 1
ATOM 890 N N . ALA A 1 106 ? 24.233 -18.826 -8.999 1.00 66.81 106 ALA A N 1
ATOM 891 C CA . ALA A 1 106 ? 23.126 -19.455 -9.732 1.00 66.81 106 ALA A CA 1
ATOM 892 C C . ALA A 1 106 ? 21.855 -18.595 -9.897 1.00 66.81 106 ALA A C 1
ATOM 894 O O . ALA A 1 106 ? 21.025 -18.905 -10.745 1.00 66.81 106 ALA A O 1
ATOM 895 N N . ALA A 1 107 ? 21.684 -17.547 -9.087 1.00 79.75 107 ALA A N 1
ATOM 896 C CA . ALA A 1 107 ? 20.514 -16.668 -9.119 1.00 79.75 107 ALA A CA 1
ATOM 897 C C . ALA A 1 107 ? 20.713 -15.507 -10.117 1.00 79.75 107 ALA A C 1
ATOM 899 O O . ALA A 1 107 ? 21.808 -14.933 -10.144 1.00 79.75 107 ALA A O 1
ATOM 900 N N . PRO A 1 108 ? 19.691 -15.104 -10.900 1.00 90.75 108 PRO A N 1
ATOM 901 C CA . PRO A 1 108 ? 19.743 -13.876 -11.689 1.00 90.75 108 PRO A CA 1
ATOM 902 C C . PRO A 1 108 ? 19.946 -12.633 -10.808 1.00 90.75 108 PRO A C 1
ATOM 904 O O . PRO A 1 108 ? 19.406 -12.541 -9.705 1.00 90.75 108 PRO A O 1
ATOM 907 N N . VAL A 1 109 ? 20.721 -11.662 -11.302 1.00 93.38 109 VAL A N 1
ATOM 908 C CA . VAL A 1 109 ? 21.034 -10.418 -10.580 1.00 93.38 109 VAL A CA 1
ATOM 909 C C . VAL A 1 109 ? 20.872 -9.221 -11.510 1.00 93.38 109 VAL A C 1
ATOM 911 O O . VAL A 1 109 ? 21.454 -9.198 -12.598 1.00 93.38 109 VAL A O 1
ATOM 914 N N . ILE A 1 110 ? 20.124 -8.213 -11.064 1.00 95.75 110 ILE A N 1
ATOM 915 C CA . ILE A 1 110 ? 20.071 -6.896 -11.710 1.00 95.75 110 ILE A CA 1
ATOM 916 C C . ILE A 1 110 ? 21.063 -5.981 -10.993 1.00 95.75 110 ILE A C 1
ATOM 918 O O . ILE A 1 110 ? 20.997 -5.816 -9.779 1.00 95.75 110 ILE A O 1
ATOM 922 N N . GLU A 1 111 ? 21.982 -5.387 -11.742 1.00 96.12 111 GLU A N 1
ATOM 923 C CA . GLU A 1 111 ? 22.812 -4.275 -11.289 1.00 96.12 111 GLU A CA 1
ATOM 924 C C . GLU A 1 111 ? 22.085 -2.963 -11.576 1.00 96.12 111 GLU A C 1
ATOM 926 O O . GLU A 1 111 ? 21.555 -2.771 -12.673 1.00 96.12 111 GLU A O 1
ATOM 931 N N . ALA A 1 112 ? 22.059 -2.086 -10.579 1.00 97.19 112 ALA A N 1
ATOM 932 C CA . ALA A 1 112 ? 21.484 -0.757 -10.637 1.00 97.19 112 ALA A CA 1
ATOM 933 C C . ALA A 1 112 ? 22.593 0.272 -10.403 1.00 97.19 112 ALA A C 1
ATOM 935 O O . ALA A 1 112 ? 23.231 0.266 -9.351 1.00 97.19 112 ALA A O 1
ATOM 936 N N . ASP A 1 113 ? 22.817 1.122 -11.398 1.00 96.12 113 ASP A N 1
ATOM 937 C CA . ASP A 1 113 ? 23.858 2.143 -11.443 1.00 96.12 113 ASP A CA 1
ATOM 938 C C . ASP A 1 113 ? 23.208 3.529 -11.507 1.00 96.12 113 ASP A C 1
ATOM 940 O O . ASP A 1 113 ? 22.411 3.810 -12.404 1.00 96.12 113 ASP A O 1
ATOM 944 N N . ASP A 1 114 ? 23.515 4.367 -10.523 1.00 94.94 114 ASP A N 1
ATOM 945 C CA . ASP A 1 114 ? 22.960 5.703 -10.328 1.00 94.94 114 ASP A CA 1
ATOM 946 C C . ASP A 1 114 ? 24.026 6.608 -9.703 1.00 94.94 114 ASP A C 1
ATOM 948 O O . ASP A 1 114 ? 24.788 6.177 -8.836 1.00 94.94 114 ASP A O 1
ATOM 952 N N . GLU A 1 115 ? 24.087 7.867 -10.135 1.00 91.31 115 GLU A N 1
ATOM 953 C CA . GLU A 1 115 ? 25.144 8.795 -9.719 1.00 91.31 115 GLU A CA 1
ATOM 954 C C . GLU A 1 115 ? 25.088 9.142 -8.222 1.00 91.31 115 GLU A C 1
ATOM 956 O O . GLU A 1 115 ? 26.133 9.323 -7.595 1.00 91.31 115 GLU A O 1
ATOM 961 N N . THR A 1 116 ? 23.893 9.212 -7.632 1.00 88.50 116 THR A N 1
ATOM 962 C CA . THR A 1 116 ? 23.700 9.619 -6.234 1.00 88.50 116 THR A CA 1
ATOM 963 C C . THR A 1 116 ? 23.674 8.414 -5.295 1.00 88.50 116 THR A C 1
ATOM 965 O O . THR A 1 116 ? 24.303 8.426 -4.237 1.00 88.50 116 THR A O 1
ATOM 968 N N . LEU A 1 117 ? 22.970 7.346 -5.676 1.00 89.94 117 LEU A N 1
ATOM 969 C CA . LEU A 1 117 ? 22.805 6.136 -4.866 1.00 89.94 117 LEU A CA 1
ATOM 970 C C . LEU A 1 117 ? 23.973 5.148 -5.011 1.00 89.94 117 LEU A C 1
ATOM 972 O O . LEU A 1 117 ? 24.142 4.277 -4.147 1.00 89.94 117 LEU A O 1
ATOM 976 N N . GLY A 1 118 ? 24.777 5.293 -6.071 1.00 93.75 118 GLY A N 1
ATOM 977 C CA . GLY A 1 118 ? 25.845 4.383 -6.479 1.00 93.75 118 GLY A CA 1
ATOM 978 C C . GLY A 1 118 ? 25.351 2.979 -6.836 1.00 93.75 118 GLY A C 1
ATOM 979 O O . GLY A 1 118 ? 24.154 2.692 -6.834 1.00 93.75 118 GLY A O 1
ATOM 980 N N . LEU A 1 119 ? 26.302 2.080 -7.104 1.00 95.06 119 LEU A N 1
ATOM 981 C CA . LEU A 1 119 ? 26.001 0.698 -7.479 1.00 95.06 119 LEU A CA 1
ATOM 982 C C . LEU A 1 119 ? 25.249 -0.063 -6.375 1.00 95.06 119 LEU A C 1
ATOM 984 O O . LEU A 1 119 ? 25.696 -0.123 -5.224 1.00 95.06 119 LEU A O 1
ATOM 988 N N . ARG A 1 120 ? 24.139 -0.695 -6.760 1.00 95.62 120 ARG A N 1
ATOM 989 C CA . ARG A 1 120 ? 23.335 -1.625 -5.952 1.00 95.62 120 ARG A CA 1
ATOM 990 C C . ARG A 1 120 ? 23.011 -2.872 -6.768 1.00 95.62 120 ARG A C 1
ATOM 992 O O . ARG A 1 120 ? 22.965 -2.818 -7.996 1.00 95.62 120 ARG A O 1
ATOM 999 N N . TRP A 1 121 ? 22.746 -3.989 -6.097 1.00 94.56 121 TRP A N 1
ATOM 1000 C CA . TRP A 1 121 ? 22.423 -5.253 -6.764 1.00 94.56 121 TRP A CA 1
ATOM 1001 C C . TRP A 1 121 ? 21.144 -5.856 -6.196 1.00 94.56 121 TRP A C 1
ATOM 1003 O O . TRP A 1 121 ? 21.003 -5.964 -4.982 1.00 94.56 121 TRP A O 1
ATOM 1013 N N . LEU A 1 122 ? 20.226 -6.239 -7.086 1.00 95.69 122 LEU A N 1
ATOM 1014 C CA . LEU A 1 122 ? 19.005 -6.973 -6.772 1.00 95.69 122 LEU A CA 1
ATOM 1015 C C . LEU A 1 122 ? 19.199 -8.447 -7.145 1.00 95.69 122 LEU A C 1
ATOM 1017 O O . LEU A 1 122 ? 19.124 -8.809 -8.323 1.00 95.69 122 LEU A O 1
ATOM 1021 N N . PHE A 1 123 ? 19.450 -9.295 -6.152 1.00 94.25 123 PHE A N 1
ATOM 1022 C CA . PHE A 1 123 ? 19.481 -10.747 -6.319 1.00 94.25 123 PHE A CA 1
ATOM 1023 C C . PHE A 1 123 ? 18.050 -11.286 -6.373 1.00 94.25 123 PHE A C 1
ATOM 1025 O O . PHE A 1 123 ? 17.211 -10.933 -5.544 1.00 94.25 123 PHE A O 1
ATOM 1032 N N . CYS A 1 124 ? 17.775 -12.150 -7.350 1.00 94.31 124 CYS A N 1
ATOM 1033 C CA . CYS A 1 124 ? 16.446 -12.687 -7.620 1.00 94.31 124 CYS A CA 1
ATOM 1034 C C . CYS A 1 124 ? 16.437 -14.200 -7.376 1.00 94.31 124 CYS A C 1
ATOM 1036 O O . CYS A 1 124 ? 17.039 -14.950 -8.141 1.00 94.31 124 CYS A O 1
ATOM 1038 N N . GLY A 1 125 ? 15.777 -14.673 -6.315 1.00 92.31 125 GLY A N 1
ATOM 1039 C CA . GLY A 1 125 ? 15.734 -16.102 -5.993 1.00 92.31 125 GLY A CA 1
ATOM 1040 C C . GLY A 1 125 ? 15.051 -16.939 -7.077 1.00 92.31 125 GLY A C 1
ATOM 1041 O O . GLY A 1 125 ? 14.106 -16.478 -7.714 1.00 92.31 125 GLY A O 1
ATOM 1042 N N . GLY A 1 126 ? 15.511 -18.177 -7.270 1.00 90.75 126 GLY A N 1
ATOM 1043 C CA . GLY A 1 126 ? 15.029 -19.071 -8.328 1.00 90.75 126 GLY A CA 1
ATOM 1044 C C . GLY A 1 126 ? 15.650 -18.766 -9.696 1.00 90.75 126 GLY A C 1
ATOM 1045 O O . GLY A 1 126 ? 16.799 -18.336 -9.779 1.00 90.75 126 GLY A O 1
ATOM 1046 N N . ALA A 1 127 ? 14.888 -19.005 -10.766 1.00 91.81 127 ALA A N 1
ATOM 1047 C CA . ALA A 1 127 ? 15.284 -18.727 -12.150 1.00 91.81 127 ALA A CA 1
ATOM 1048 C C . ALA A 1 127 ? 14.205 -17.916 -12.909 1.00 91.81 127 ALA A C 1
ATOM 1050 O O . ALA A 1 127 ? 13.665 -18.405 -13.902 1.00 91.81 127 ALA A O 1
ATOM 1051 N N . PRO A 1 128 ? 13.831 -16.711 -12.431 1.00 95.44 128 PRO A N 1
ATOM 1052 C CA . PRO A 1 128 ? 12.888 -15.838 -13.130 1.00 95.44 128 PRO A CA 1
ATOM 1053 C C . PRO A 1 128 ? 13.453 -15.302 -14.448 1.00 95.44 128 PRO A C 1
ATOM 1055 O O . PRO A 1 128 ? 14.669 -15.196 -14.638 1.00 95.44 128 PRO A O 1
ATOM 1058 N N . GLU A 1 129 ? 12.552 -14.869 -15.324 1.00 96.19 129 GLU A N 1
ATOM 1059 C CA . GLU A 1 129 ? 12.905 -14.071 -16.494 1.00 96.19 129 GLU A CA 1
ATOM 1060 C C . GLU A 1 129 ? 13.102 -12.597 -16.094 1.00 96.19 129 GLU A C 1
ATOM 1062 O O . GLU A 1 129 ? 12.399 -12.076 -15.230 1.00 96.19 129 GLU A O 1
ATOM 1067 N N . LEU A 1 130 ? 14.083 -11.915 -16.694 1.00 97.56 130 LEU A N 1
ATOM 1068 C CA . LEU A 1 130 ? 14.382 -10.509 -16.404 1.00 97.56 130 LEU A CA 1
ATOM 1069 C C . LEU A 1 130 ? 14.034 -9.640 -17.616 1.00 97.56 130 LEU A C 1
ATOM 1071 O O . LEU A 1 130 ? 14.733 -9.677 -18.632 1.00 97.56 130 LEU A O 1
ATOM 1075 N N . LEU A 1 131 ? 12.969 -8.850 -17.486 1.00 98.25 131 LEU A N 1
ATOM 1076 C CA . LEU A 1 131 ? 12.437 -7.970 -18.526 1.00 98.25 131 LEU A CA 1
ATOM 1077 C C . LEU A 1 131 ? 12.919 -6.534 -18.301 1.00 98.25 131 LEU A C 1
ATOM 1079 O O . LEU A 1 131 ? 12.863 -6.044 -17.175 1.00 98.25 131 LEU A O 1
ATOM 1083 N N . PHE A 1 132 ? 13.346 -5.841 -19.359 1.00 98.50 132 PHE A N 1
ATOM 1084 C CA . PHE A 1 132 ? 13.895 -4.480 -19.283 1.00 98.50 132 PHE A CA 1
ATOM 1085 C C . PHE A 1 132 ? 13.189 -3.527 -20.251 1.00 98.50 132 PHE A C 1
ATOM 1087 O O . PHE A 1 132 ? 12.814 -3.911 -21.356 1.00 98.50 132 PHE A O 1
ATOM 1094 N N . THR A 1 133 ? 13.022 -2.273 -19.837 1.00 98.25 133 THR A N 1
ATOM 1095 C CA . THR A 1 133 ? 12.484 -1.176 -20.649 1.00 98.25 133 THR A CA 1
ATOM 1096 C C . THR A 1 133 ? 12.948 0.180 -20.090 1.00 98.25 133 THR A C 1
ATOM 1098 O O . THR A 1 133 ? 13.646 0.243 -19.074 1.00 98.25 133 THR A O 1
ATOM 1101 N N . GLU A 1 134 ? 12.554 1.294 -20.703 1.00 97.38 134 GLU A N 1
ATOM 1102 C CA . GLU A 1 134 ? 12.722 2.615 -20.098 1.00 97.38 134 GLU A CA 1
ATOM 1103 C C . GLU A 1 134 ? 11.543 3.000 -19.206 1.00 97.38 134 GLU A C 1
ATOM 1105 O O . GLU A 1 134 ? 10.385 2.739 -19.524 1.00 97.38 134 GLU A O 1
ATOM 1110 N N . ASN A 1 135 ? 11.803 3.772 -18.150 1.00 96.25 135 ASN A N 1
ATOM 1111 C CA . ASN A 1 135 ? 10.761 4.554 -17.479 1.00 96.25 135 ASN A CA 1
ATOM 1112 C C . ASN A 1 135 ? 10.373 5.822 -18.286 1.00 96.25 135 ASN A C 1
ATOM 1114 O O . ASN A 1 135 ? 10.124 6.895 -17.734 1.00 96.25 135 ASN A O 1
ATOM 1118 N N . GLY A 1 136 ? 10.351 5.704 -19.616 1.00 93.75 136 GLY A N 1
ATOM 1119 C CA . GLY A 1 136 ? 9.966 6.757 -20.550 1.00 93.75 136 GLY A CA 1
ATOM 1120 C C . GLY A 1 136 ? 8.463 6.748 -20.818 1.00 93.75 136 GLY A C 1
ATOM 1121 O O . GLY A 1 136 ? 7.847 5.688 -20.943 1.00 93.75 136 GLY A O 1
ATOM 1122 N N . THR A 1 137 ? 7.861 7.931 -20.910 1.00 92.88 137 THR A N 1
ATOM 1123 C CA . THR A 1 137 ? 6.455 8.101 -21.301 1.00 92.88 137 THR A CA 1
ATOM 1124 C C . THR A 1 137 ? 6.216 7.562 -22.713 1.00 92.88 137 THR A C 1
ATOM 1126 O O . THR A 1 137 ? 6.987 7.855 -23.621 1.00 92.88 137 THR A O 1
ATOM 1129 N N . ASN A 1 138 ? 5.126 6.814 -22.908 1.00 95.56 138 ASN A N 1
ATOM 1130 C CA . ASN A 1 138 ? 4.679 6.379 -24.231 1.00 95.56 138 ASN A CA 1
ATOM 1131 C C . ASN A 1 138 ? 3.979 7.546 -24.949 1.00 95.56 138 ASN A C 1
ATOM 1133 O O . ASN A 1 138 ? 2.769 7.752 -24.821 1.00 95.56 138 ASN A O 1
ATOM 1137 N N . LEU A 1 139 ? 4.773 8.341 -25.664 1.00 94.31 139 LEU A N 1
ATOM 1138 C CA . LEU A 1 139 ? 4.332 9.510 -26.423 1.00 94.31 139 LEU A CA 1
ATOM 1139 C C . LEU A 1 139 ? 3.399 9.122 -27.574 1.00 94.31 139 LEU A C 1
ATOM 1141 O O . LEU A 1 139 ? 2.467 9.866 -27.875 1.00 94.31 139 LEU A O 1
ATOM 1145 N N . GLN A 1 140 ? 3.597 7.944 -28.171 1.00 95.19 140 GLN A N 1
ATOM 1146 C CA . GLN A 1 140 ? 2.751 7.465 -29.264 1.00 95.19 140 GLN A CA 1
ATOM 1147 C C . GLN A 1 140 ? 1.326 7.202 -28.780 1.00 95.19 140 GLN A C 1
ATOM 1149 O O . GLN A 1 140 ? 0.368 7.651 -29.406 1.00 95.19 140 GLN A O 1
ATOM 1154 N N . ARG A 1 141 ? 1.181 6.531 -27.631 1.00 94.50 141 ARG A N 1
ATOM 1155 C CA . ARG A 1 141 ? -0.124 6.200 -27.044 1.00 94.50 141 ARG A CA 1
ATOM 1156 C C . ARG A 1 141 ? -0.858 7.411 -26.468 1.00 94.50 141 ARG A C 1
ATOM 1158 O O . ARG A 1 141 ? -2.079 7.460 -26.553 1.00 94.50 141 ARG A O 1
ATOM 1165 N N . LEU A 1 142 ? -0.137 8.357 -25.861 1.00 94.25 142 LEU A N 1
ATOM 1166 C CA . LEU A 1 142 ? -0.748 9.508 -25.179 1.00 94.25 142 LEU A CA 1
ATOM 1167 C C . LEU A 1 142 ? -0.939 10.735 -26.077 1.00 94.25 142 LEU A C 1
ATOM 1169 O O . LEU A 1 142 ? -1.878 11.496 -25.861 1.00 94.25 142 LEU A O 1
ATOM 1173 N N . TYR A 1 143 ? -0.055 10.942 -27.057 1.00 92.69 143 TYR A N 1
ATOM 1174 C CA . TYR A 1 143 ? 0.025 12.187 -27.833 1.00 92.69 143 TYR A CA 1
ATOM 1175 C C . TYR A 1 143 ? 0.133 11.970 -29.352 1.00 92.69 143 TYR A C 1
ATOM 1177 O O . TYR A 1 143 ? 0.244 12.943 -30.093 1.00 92.69 143 TYR A O 1
ATOM 1185 N N . GLY A 1 144 ? 0.147 10.721 -29.835 1.00 94.56 144 GLY A N 1
ATOM 1186 C CA . GLY A 1 144 ? 0.351 10.407 -31.256 1.00 94.56 144 GLY A CA 1
ATOM 1187 C C . GLY A 1 144 ? 1.758 10.723 -31.786 1.00 94.56 144 GLY A C 1
ATOM 1188 O O . GLY A 1 144 ? 1.979 10.676 -32.994 1.00 94.56 144 GLY A O 1
ATOM 1189 N N . ALA A 1 145 ? 2.711 11.045 -30.907 1.00 93.62 145 ALA A N 1
ATOM 1190 C CA . ALA A 1 145 ? 4.074 11.437 -31.267 1.00 93.62 145 ALA A CA 1
ATOM 1191 C C . ALA A 1 145 ? 5.036 10.228 -31.278 1.00 93.62 145 ALA A C 1
ATOM 1193 O O . ALA A 1 145 ? 4.833 9.281 -30.520 1.00 93.62 145 ALA A O 1
ATOM 1194 N N . PRO A 1 146 ? 6.102 10.224 -32.099 1.00 94.75 146 PRO A N 1
ATOM 1195 C CA . PRO A 1 146 ? 7.054 9.115 -32.129 1.00 94.75 146 PRO A CA 1
ATOM 1196 C C . PRO A 1 146 ? 7.776 8.951 -30.783 1.00 94.75 146 PRO A C 1
ATOM 1198 O O . PRO A 1 146 ? 8.235 9.923 -30.182 1.00 94.75 146 PRO A O 1
ATOM 1201 N N . ASN A 1 147 ? 7.911 7.706 -30.322 1.00 95.12 147 ASN A N 1
ATOM 1202 C CA . ASN A 1 147 ? 8.704 7.389 -29.136 1.00 95.12 147 ASN A CA 1
ATOM 1203 C C . ASN A 1 147 ? 10.215 7.449 -29.469 1.00 95.12 147 ASN A C 1
ATOM 1205 O O . ASN A 1 147 ? 10.611 6.922 -30.510 1.00 95.12 147 ASN A O 1
ATOM 1209 N N . PRO A 1 148 ? 11.088 8.001 -28.596 1.00 91.38 148 PRO A N 1
ATOM 1210 C CA . PRO A 1 148 ? 12.546 8.017 -28.818 1.00 91.38 148 PRO A CA 1
ATOM 1211 C C . PRO A 1 148 ? 13.207 6.627 -28.826 1.00 91.38 148 PRO A C 1
ATOM 1213 O O . PRO A 1 148 ? 14.351 6.476 -29.242 1.00 91.38 148 PRO A O 1
ATOM 1216 N N . THR A 1 149 ? 12.500 5.621 -28.315 1.00 94.50 149 THR A N 1
ATOM 1217 C CA . THR A 1 149 ? 12.888 4.210 -28.238 1.00 94.50 149 THR A CA 1
ATOM 1218 C C . THR A 1 149 ? 11.615 3.362 -28.328 1.00 94.50 149 THR A C 1
ATOM 1220 O O . THR A 1 149 ? 10.579 3.806 -27.827 1.00 94.50 149 THR A O 1
ATOM 1223 N N . PRO A 1 150 ? 11.640 2.153 -28.921 1.00 95.00 150 PRO A N 1
ATOM 1224 C CA . PRO A 1 150 ? 10.506 1.228 -28.841 1.00 95.00 150 PRO A CA 1
ATOM 1225 C C . PRO A 1 150 ? 10.232 0.743 -27.403 1.00 95.00 150 PRO A C 1
ATOM 1227 O O . PRO A 1 150 ? 9.106 0.369 -27.085 1.00 95.00 150 PRO A O 1
ATOM 1230 N N . PHE A 1 151 ? 11.234 0.776 -26.518 1.00 97.44 151 PHE A N 1
ATOM 1231 C CA . PHE A 1 151 ? 11.150 0.239 -25.156 1.00 97.44 151 PHE A CA 1
ATOM 1232 C C . PHE A 1 151 ? 10.656 1.310 -24.168 1.00 97.44 151 PHE A C 1
ATOM 1234 O O . PHE A 1 151 ? 11.440 1.936 -23.454 1.00 97.44 151 PHE A O 1
ATOM 1241 N N . VAL A 1 152 ? 9.342 1.550 -24.148 1.00 96.50 152 VAL A N 1
ATOM 1242 C CA . VAL A 1 152 ? 8.669 2.528 -23.265 1.00 96.50 152 VAL A CA 1
ATOM 1243 C C . VAL A 1 152 ? 8.060 1.888 -22.007 1.00 96.50 152 VAL A C 1
ATOM 1245 O O . VAL A 1 152 ? 8.022 0.663 -21.862 1.00 96.50 152 VAL A O 1
ATOM 1248 N N . LYS A 1 153 ? 7.595 2.706 -21.050 1.00 94.88 153 LYS A N 1
ATOM 1249 C CA . LYS A 1 153 ? 7.250 2.261 -19.683 1.00 94.88 153 LYS A CA 1
ATOM 1250 C C . LYS A 1 153 ? 6.165 1.186 -19.577 1.00 94.88 153 LYS A C 1
ATOM 1252 O O . LYS A 1 153 ? 6.151 0.465 -18.574 1.00 94.88 153 LYS A O 1
ATOM 1257 N N . ASP A 1 154 ? 5.262 1.099 -20.550 1.00 95.88 154 ASP A N 1
ATOM 1258 C CA . ASP A 1 154 ? 4.211 0.083 -20.676 1.00 95.88 154 ASP A CA 1
ATOM 1259 C C . ASP A 1 154 ? 4.639 -1.143 -21.504 1.00 95.88 154 ASP A C 1
ATOM 1261 O O . ASP A 1 154 ? 3.929 -2.139 -21.509 1.00 95.88 154 ASP A O 1
ATOM 1265 N N . GLY A 1 155 ? 5.847 -1.174 -22.075 1.00 97.50 155 GLY A N 1
ATOM 1266 C CA . GLY A 1 155 ? 6.325 -2.316 -22.865 1.00 97.50 155 GLY A CA 1
ATOM 1267 C C . GLY A 1 155 ? 6.376 -3.653 -22.107 1.00 97.50 155 GLY A C 1
ATOM 1268 O O . GLY A 1 155 ? 6.116 -4.705 -22.682 1.00 97.50 155 GLY A O 1
ATOM 1269 N N . ILE A 1 156 ? 6.595 -3.631 -20.785 1.00 97.75 156 ILE A N 1
ATOM 1270 C CA . ILE A 1 156 ? 6.489 -4.835 -19.935 1.00 97.75 156 ILE A CA 1
ATOM 1271 C C . ILE A 1 156 ? 5.029 -5.322 -19.825 1.00 97.75 156 ILE A C 1
ATOM 1273 O O . ILE A 1 156 ? 4.799 -6.526 -19.789 1.00 97.75 156 ILE A O 1
ATOM 1277 N N . ASN A 1 157 ? 4.037 -4.422 -19.813 1.00 96.44 157 ASN A N 1
ATOM 1278 C CA . ASN A 1 157 ? 2.626 -4.819 -19.899 1.00 96.44 157 ASN A CA 1
ATOM 1279 C C . ASN A 1 157 ? 2.354 -5.488 -21.249 1.00 96.44 157 ASN A C 1
ATOM 1281 O O . ASN A 1 157 ? 1.788 -6.574 -21.290 1.00 96.44 157 ASN A O 1
ATOM 1285 N N . ASP A 1 158 ? 2.800 -4.874 -22.341 1.00 97.25 158 ASP A N 1
ATOM 1286 C CA . ASP A 1 158 ? 2.499 -5.358 -23.689 1.00 97.25 158 ASP A CA 1
ATOM 1287 C C . ASP A 1 158 ? 3.199 -6.695 -23.991 1.00 97.25 158 ASP A C 1
ATOM 1289 O O . ASP A 1 158 ? 2.639 -7.547 -24.681 1.00 97.25 158 ASP A O 1
ATOM 1293 N N . TYR A 1 159 ? 4.374 -6.930 -23.404 1.00 98.06 159 TYR A N 1
ATOM 1294 C CA . TYR A 1 159 ? 5.052 -8.225 -23.421 1.00 98.06 159 TYR A CA 1
ATOM 1295 C C . TYR A 1 159 ? 4.234 -9.324 -22.723 1.00 98.06 159 TYR A C 1
ATOM 1297 O O . TYR A 1 159 ? 4.018 -10.390 -23.296 1.00 98.06 159 TYR A O 1
ATOM 1305 N N . VAL A 1 160 ? 3.752 -9.060 -21.502 1.00 96.88 160 VAL A N 1
ATOM 1306 C CA . VAL A 1 160 ? 3.078 -10.064 -20.655 1.00 96.88 160 VAL A CA 1
ATOM 1307 C C . VAL A 1 160 ? 1.616 -10.284 -21.054 1.00 96.88 160 VAL A C 1
ATOM 1309 O O . VAL A 1 160 ? 1.169 -11.422 -21.136 1.00 96.88 160 VAL A O 1
ATOM 1312 N N . VAL A 1 161 ? 0.867 -9.206 -21.294 1.00 95.56 161 VAL A N 1
ATOM 1313 C CA . VAL A 1 161 ? -0.593 -9.224 -21.510 1.00 95.56 161 VAL A CA 1
ATOM 1314 C C . VAL A 1 161 ? -0.953 -9.346 -22.991 1.00 95.56 161 VAL A C 1
ATOM 1316 O O . VAL A 1 161 ? -1.973 -9.941 -23.332 1.00 95.56 161 VAL A O 1
ATOM 1319 N N . HIS A 1 162 ? -0.128 -8.793 -23.885 1.00 96.25 162 HIS A N 1
ATOM 1320 C CA . HIS A 1 162 ? -0.382 -8.790 -25.333 1.00 96.25 162 HIS A CA 1
ATOM 1321 C C . HIS A 1 162 ? 0.608 -9.662 -26.125 1.00 96.25 162 HIS A C 1
ATOM 1323 O O . HIS A 1 162 ? 0.525 -9.722 -27.350 1.00 96.25 162 HIS A O 1
ATOM 1329 N N . GLY A 1 163 ? 1.534 -10.352 -25.447 1.00 96.25 163 GLY A N 1
ATOM 1330 C CA . GLY A 1 163 ? 2.512 -11.250 -26.069 1.00 96.25 163 GLY A CA 1
ATOM 1331 C C . GLY A 1 163 ? 3.551 -10.551 -26.951 1.00 96.25 163 GLY A C 1
ATOM 1332 O O . GLY A 1 163 ? 4.268 -11.227 -27.692 1.00 96.25 163 GLY A O 1
ATOM 1333 N N . ASN A 1 164 ? 3.649 -9.216 -26.906 1.00 97.06 164 ASN A N 1
ATOM 1334 C CA . ASN A 1 164 ? 4.519 -8.445 -27.788 1.00 97.06 164 ASN A CA 1
ATOM 1335 C C . ASN A 1 164 ? 5.993 -8.584 -27.377 1.00 97.06 164 ASN A C 1
ATOM 1337 O O . ASN A 1 164 ? 6.529 -7.782 -26.611 1.00 97.06 164 ASN A O 1
ATOM 1341 N N . GLN A 1 165 ? 6.663 -9.592 -27.936 1.00 95.25 165 GLN A N 1
ATOM 1342 C CA . GLN A 1 165 ? 8.074 -9.892 -27.675 1.00 95.25 165 GLN A CA 1
ATOM 1343 C C . GLN A 1 165 ? 9.022 -8.714 -27.976 1.00 95.25 165 GLN A C 1
ATOM 1345 O O . GLN A 1 165 ? 10.074 -8.606 -27.356 1.00 95.25 165 GLN A O 1
ATOM 1350 N N . GLY A 1 166 ? 8.647 -7.809 -28.891 1.00 96.44 166 GLY A N 1
ATOM 1351 C CA . GLY A 1 166 ? 9.439 -6.626 -29.246 1.00 96.44 166 GLY A CA 1
ATOM 1352 C C . GLY A 1 166 ? 9.276 -5.425 -28.305 1.00 96.44 166 GLY A C 1
ATOM 1353 O O . GLY A 1 166 ? 9.923 -4.405 -28.522 1.00 96.44 166 GLY A O 1
ATOM 1354 N N . ALA A 1 167 ? 8.417 -5.513 -27.283 1.00 97.19 167 ALA A N 1
ATOM 1355 C CA . ALA A 1 167 ? 8.124 -4.406 -26.367 1.00 97.19 167 ALA A CA 1
ATOM 1356 C C . ALA A 1 167 ? 9.139 -4.244 -25.213 1.00 97.19 167 ALA A C 1
ATOM 1358 O O . ALA A 1 167 ? 9.099 -3.248 -24.488 1.00 97.19 167 ALA A O 1
ATOM 1359 N N . VAL A 1 168 ? 10.053 -5.203 -25.038 1.00 98.12 168 VAL A N 1
ATOM 1360 C CA . VAL A 1 168 ? 11.121 -5.196 -24.022 1.00 98.12 168 VAL A CA 1
ATOM 1361 C C . VAL A 1 168 ? 12.494 -5.201 -24.688 1.00 98.12 168 VAL A C 1
ATOM 1363 O O . VAL A 1 168 ? 12.655 -5.727 -25.787 1.00 98.12 168 VAL A O 1
ATOM 1366 N N . ASN A 1 169 ? 13.495 -4.624 -24.024 1.00 97.88 169 ASN A N 1
ATOM 1367 C CA . ASN A 1 169 ? 14.836 -4.498 -24.583 1.00 97.88 169 ASN A CA 1
ATOM 1368 C C . ASN A 1 169 ? 15.585 -5.852 -24.571 1.00 97.88 169 ASN A C 1
ATOM 1370 O O . ASN A 1 169 ? 15.934 -6.330 -23.483 1.00 97.88 169 ASN A O 1
ATOM 1374 N N . PRO A 1 170 ? 15.908 -6.455 -25.737 1.00 96.44 170 PRO A N 1
ATOM 1375 C CA . PRO A 1 170 ? 16.619 -7.735 -25.804 1.00 96.44 170 PRO A CA 1
ATOM 1376 C C . PRO A 1 170 ? 18.068 -7.654 -25.299 1.00 96.44 170 PRO A C 1
ATOM 1378 O O . PRO A 1 170 ? 18.627 -8.673 -24.898 1.00 96.44 170 PRO A O 1
ATOM 1381 N N . GLU A 1 171 ? 18.667 -6.458 -25.246 1.00 96.38 171 GLU A N 1
ATOM 1382 C CA . GLU A 1 171 ? 19.999 -6.231 -24.661 1.00 96.38 171 GLU A CA 1
ATOM 1383 C C . GLU A 1 171 ? 20.000 -6.323 -23.124 1.00 96.38 171 GLU A C 1
ATOM 1385 O O . GLU A 1 171 ? 21.063 -6.316 -22.503 1.00 96.38 171 GLU A O 1
ATOM 1390 N N . ARG A 1 172 ? 18.817 -6.437 -22.499 1.00 96.25 172 ARG A N 1
ATOM 1391 C CA . ARG A 1 172 ? 18.622 -6.540 -21.043 1.00 96.25 172 ARG A CA 1
ATOM 1392 C C . ARG A 1 172 ? 19.260 -5.385 -20.259 1.00 96.25 172 ARG A C 1
ATOM 1394 O O . ARG A 1 172 ? 19.879 -5.577 -19.207 1.00 96.25 172 ARG A O 1
ATOM 1401 N N . VAL A 1 173 ? 19.075 -4.179 -20.795 1.00 97.25 173 VAL A N 1
ATOM 1402 C CA . VAL A 1 173 ? 19.426 -2.899 -20.172 1.00 97.25 173 VAL A CA 1
ATOM 1403 C C . VAL A 1 173 ? 18.250 -1.927 -20.244 1.00 97.25 173 VAL A C 1
ATOM 1405 O O . VAL A 1 173 ? 17.433 -1.998 -21.164 1.00 97.25 173 VAL A O 1
ATOM 1408 N N . GLY A 1 174 ? 18.162 -1.000 -19.293 1.00 97.38 174 GLY A N 1
ATOM 1409 C CA . GLY A 1 174 ? 17.187 0.090 -19.345 1.00 97.38 174 GLY A CA 1
ATOM 1410 C C . GLY A 1 174 ? 17.172 0.948 -18.086 1.00 97.38 174 GLY A C 1
ATOM 1411 O O . GLY A 1 174 ? 18.145 0.974 -17.340 1.00 97.38 174 GLY A O 1
ATOM 1412 N N . THR A 1 175 ? 16.058 1.627 -17.816 1.00 97.75 175 THR A N 1
ATOM 1413 C CA . THR A 1 175 ? 15.822 2.393 -16.567 1.00 97.75 175 THR A CA 1
ATOM 1414 C C . THR A 1 175 ? 14.653 1.855 -15.734 1.00 97.75 175 THR A C 1
ATOM 1416 O O . THR A 1 175 ? 14.392 2.334 -14.628 1.00 97.75 175 THR A O 1
ATOM 1419 N N . LYS A 1 176 ? 13.966 0.827 -16.243 1.00 98.19 176 LYS A N 1
ATOM 1420 C CA . LYS A 1 176 ? 12.930 0.041 -15.571 1.00 98.19 176 LYS A CA 1
ATOM 1421 C C . LYS A 1 176 ? 13.135 -1.440 -15.894 1.00 98.19 176 LYS A C 1
ATOM 1423 O O . LYS A 1 176 ? 13.351 -1.800 -17.047 1.00 98.19 176 LYS A O 1
ATOM 1428 N N . ALA A 1 177 ? 13.030 -2.300 -14.892 1.00 98.38 177 ALA A N 1
ATOM 1429 C CA . ALA A 1 177 ? 13.109 -3.743 -15.050 1.00 98.38 177 ALA A CA 1
ATOM 1430 C C . ALA A 1 177 ? 12.055 -4.448 -14.192 1.00 98.38 177 ALA A C 1
ATOM 1432 O O . ALA A 1 177 ? 11.703 -3.965 -13.114 1.00 98.38 177 ALA A O 1
ATOM 1433 N N . ALA A 1 178 ? 11.572 -5.597 -14.654 1.00 98.25 178 ALA A N 1
ATOM 1434 C CA . ALA A 1 178 ? 10.693 -6.474 -13.892 1.00 98.25 178 ALA A CA 1
ATOM 1435 C C . ALA A 1 178 ? 11.252 -7.896 -13.852 1.00 98.25 178 ALA A C 1
ATOM 1437 O O . ALA A 1 178 ? 11.745 -8.419 -14.853 1.00 98.25 178 ALA A O 1
ATOM 1438 N N . VAL A 1 179 ? 11.148 -8.516 -12.681 1.00 97.94 179 VAL A N 1
ATOM 1439 C CA . VAL A 1 179 ? 11.542 -9.903 -12.434 1.00 97.94 179 VAL A CA 1
ATOM 1440 C C . VAL A 1 179 ? 10.300 -10.771 -12.632 1.00 97.94 179 VAL A C 1
ATOM 1442 O O . VAL A 1 179 ? 9.446 -10.829 -11.756 1.00 97.94 179 VAL A O 1
ATOM 1445 N N . GLN A 1 180 ? 10.131 -11.391 -13.796 1.00 98.00 180 GLN A N 1
ATOM 1446 C CA . GLN A 1 180 ? 8.928 -12.161 -14.099 1.00 98.00 180 GLN A CA 1
ATOM 1447 C C . GLN A 1 180 ? 9.025 -13.577 -13.519 1.00 98.00 180 GLN A C 1
ATOM 1449 O O . GLN A 1 180 ? 9.765 -14.434 -14.007 1.00 98.00 180 GLN A O 1
ATOM 1454 N N . TYR A 1 181 ? 8.214 -13.830 -12.496 1.00 98.19 181 TYR A N 1
ATOM 1455 C CA . TYR A 1 181 ? 7.932 -15.162 -11.978 1.00 98.19 181 TYR A CA 1
ATOM 1456 C C . TYR A 1 181 ? 6.623 -15.678 -12.570 1.00 98.19 181 TYR A C 1
ATOM 1458 O O . TYR A 1 181 ? 5.601 -14.998 -12.489 1.00 98.19 181 TYR A O 1
ATOM 1466 N N . ARG A 1 182 ? 6.644 -16.890 -13.130 1.00 97.50 182 ARG A N 1
ATOM 1467 C CA . ARG A 1 182 ? 5.446 -17.631 -13.546 1.00 97.50 182 ARG A CA 1
ATOM 1468 C C . ARG A 1 182 ? 5.165 -18.687 -12.486 1.00 97.50 182 ARG A C 1
ATOM 1470 O O . ARG A 1 182 ? 5.954 -19.614 -12.322 1.00 97.50 182 ARG A O 1
ATOM 1477 N N . LEU A 1 183 ? 4.111 -18.477 -11.704 1.00 97.38 183 LEU A N 1
ATOM 1478 C CA . LEU A 1 183 ? 3.814 -19.248 -10.501 1.00 97.38 183 LEU A CA 1
ATOM 1479 C C . LEU A 1 183 ? 2.501 -20.016 -10.698 1.00 97.38 183 LEU A C 1
ATOM 1481 O O . LEU A 1 183 ? 1.440 -19.427 -10.495 1.00 97.38 183 LEU A O 1
ATOM 1485 N N . PRO A 1 184 ? 2.529 -21.303 -11.086 1.00 97.00 184 PRO A N 1
ATOM 1486 C CA . PRO A 1 184 ? 1.362 -22.165 -10.950 1.00 97.00 184 PRO A CA 1
ATOM 1487 C C . PRO A 1 184 ? 1.103 -22.401 -9.456 1.00 97.00 184 PRO A C 1
ATOM 1489 O O . PRO A 1 184 ? 1.973 -22.917 -8.755 1.00 97.00 184 PRO A O 1
ATOM 1492 N N . VAL A 1 185 ? -0.070 -22.000 -8.960 1.00 98.12 185 VAL A N 1
ATOM 1493 C CA . VAL A 1 185 ? -0.447 -22.140 -7.543 1.00 98.12 185 VAL A CA 1
ATOM 1494 C C . VAL A 1 185 ? -1.791 -22.857 -7.443 1.00 98.12 185 VAL A C 1
ATOM 1496 O O . VAL A 1 185 ? -2.786 -22.394 -8.011 1.00 98.12 185 VAL A O 1
ATOM 1499 N N . GLY A 1 186 ? -1.832 -23.988 -6.733 1.00 98.44 186 GLY A N 1
ATOM 1500 C CA . GLY A 1 186 ? -3.054 -24.758 -6.511 1.00 98.44 186 GLY A CA 1
ATOM 1501 C C . GLY A 1 186 ? -4.096 -24.016 -5.675 1.00 98.44 186 GLY A C 1
ATOM 1502 O O . GLY A 1 186 ? -3.811 -22.995 -5.050 1.00 98.44 186 GLY A O 1
ATOM 1503 N N . ALA A 1 187 ? -5.326 -24.527 -5.670 1.00 98.12 187 ALA A N 1
ATOM 1504 C CA . ALA A 1 187 ? -6.423 -23.962 -4.888 1.00 98.12 187 ALA A CA 1
ATOM 1505 C C . ALA A 1 187 ? -6.088 -23.961 -3.385 1.00 98.12 187 ALA A C 1
ATOM 1507 O O . ALA A 1 187 ? -5.754 -25.002 -2.819 1.00 98.12 187 ALA A O 1
ATOM 1508 N N . GLY A 1 188 ? -6.152 -22.796 -2.737 1.00 97.19 188 GLY A N 1
ATOM 1509 C CA . GLY A 1 188 ? -5.767 -22.624 -1.331 1.00 97.19 188 GLY A CA 1
ATOM 1510 C C . GLY A 1 188 ? -4.255 -22.649 -1.050 1.00 97.19 188 GLY A C 1
ATOM 1511 O O . GLY A 1 188 ? -3.859 -22.425 0.095 1.00 97.19 188 GLY A O 1
ATOM 1512 N N . GLU A 1 189 ? -3.406 -22.912 -2.049 1.00 98.44 189 GLU A N 1
ATOM 1513 C CA . GLU A 1 189 ? -1.955 -23.019 -1.875 1.00 98.44 189 GLU A CA 1
ATOM 1514 C C . GLU A 1 189 ? -1.250 -21.654 -1.899 1.00 98.44 189 GLU A C 1
ATOM 1516 O O . GLU A 1 189 ? -1.784 -20.641 -2.367 1.00 98.44 189 GLU A O 1
ATOM 1521 N N . SER A 1 190 ? -0.003 -21.641 -1.420 1.00 98.44 190 SER A N 1
ATOM 1522 C CA . SER A 1 190 ? 0.876 -20.472 -1.440 1.00 98.44 190 SER A CA 1
ATOM 1523 C C . SER A 1 190 ? 2.191 -20.764 -2.164 1.00 98.44 190 SER A C 1
ATOM 1525 O O . SER A 1 190 ? 2.780 -21.828 -1.989 1.00 98.44 190 SER A O 1
ATOM 1527 N N . ALA A 1 191 ? 2.706 -19.772 -2.890 1.00 98.06 191 ALA A N 1
ATOM 1528 C CA . ALA A 1 191 ? 4.067 -19.758 -3.418 1.00 98.06 191 ALA A CA 1
ATOM 1529 C C . ALA A 1 191 ? 4.827 -18.548 -2.861 1.00 98.06 191 ALA A C 1
ATOM 1531 O O . ALA A 1 191 ? 4.277 -17.450 -2.765 1.00 98.06 191 ALA A O 1
ATOM 1532 N N . THR A 1 192 ? 6.103 -18.731 -2.518 1.00 97.56 192 THR A N 1
ATOM 1533 C CA . THR A 1 192 ? 6.948 -17.671 -1.952 1.00 97.56 192 THR A CA 1
ATOM 1534 C C . THR A 1 192 ? 8.208 -17.475 -2.783 1.00 97.56 192 THR A C 1
ATOM 1536 O O . THR A 1 192 ? 8.901 -18.438 -3.103 1.00 97.56 192 THR A O 1
ATOM 1539 N N . ILE A 1 193 ? 8.534 -16.216 -3.082 1.00 96.81 193 ILE A N 1
ATOM 1540 C CA . ILE A 1 193 ? 9.805 -15.809 -3.691 1.00 96.81 193 ILE A CA 1
ATOM 1541 C C . ILE A 1 193 ? 10.579 -14.884 -2.748 1.00 96.81 193 ILE A C 1
ATOM 1543 O O . ILE A 1 193 ? 9.998 -14.196 -1.902 1.00 96.81 193 ILE A O 1
ATOM 1547 N N . GLY A 1 194 ? 11.904 -14.886 -2.891 1.00 96.25 194 GLY A N 1
ATOM 1548 C CA . GLY A 1 194 ? 12.823 -14.040 -2.134 1.00 96.25 194 GLY A CA 1
ATOM 1549 C C . GLY A 1 194 ? 13.693 -13.204 -3.067 1.00 96.25 194 GLY A C 1
ATOM 1550 O O . GLY A 1 194 ? 14.226 -13.726 -4.048 1.00 96.25 194 GLY A O 1
ATOM 1551 N N . LEU A 1 195 ? 13.835 -11.921 -2.747 1.00 96.44 195 LEU A N 1
ATOM 1552 C CA . LEU A 1 195 ? 14.736 -10.973 -3.399 1.00 96.44 195 LEU A CA 1
ATOM 1553 C C . LEU A 1 195 ? 15.592 -10.270 -2.343 1.00 96.44 195 LEU A C 1
ATOM 1555 O O . LEU A 1 195 ? 15.210 -10.185 -1.177 1.00 96.44 195 LEU A O 1
ATOM 1559 N N . GLU A 1 196 ? 16.712 -9.703 -2.758 1.00 95.12 196 GLU A N 1
ATOM 1560 C CA . GLU A 1 196 ? 17.647 -9.006 -1.872 1.00 95.12 196 GLU A CA 1
ATOM 1561 C C . GLU A 1 196 ? 18.258 -7.830 -2.629 1.00 95.12 196 GLU A C 1
ATOM 1563 O O . GLU A 1 196 ? 18.868 -8.031 -3.678 1.00 95.12 196 GLU A O 1
ATOM 1568 N N . LEU A 1 197 ? 18.045 -6.610 -2.132 1.00 95.19 197 LEU A N 1
ATOM 1569 C CA . LEU A 1 197 ? 18.600 -5.375 -2.680 1.00 95.19 197 LEU A CA 1
ATOM 1570 C C . LEU A 1 197 ? 19.689 -4.864 -1.735 1.00 95.19 197 LEU A C 1
ATOM 1572 O O . LEU A 1 197 ? 19.369 -4.360 -0.657 1.00 95.19 197 LEU A O 1
ATOM 1576 N N . CYS A 1 198 ? 20.951 -4.968 -2.150 1.00 93.38 198 CYS A N 1
ATOM 1577 C CA . CYS A 1 198 ? 22.094 -4.730 -1.270 1.00 93.38 198 CYS A CA 1
ATOM 1578 C C . CYS A 1 198 ? 23.178 -3.810 -1.868 1.00 93.38 198 CYS A C 1
ATOM 1580 O O . CYS A 1 198 ? 23.336 -3.690 -3.091 1.00 93.38 198 CYS A O 1
ATOM 1582 N N . ARG A 1 199 ? 23.972 -3.201 -0.979 1.00 89.75 199 ARG A N 1
ATOM 1583 C CA . ARG A 1 199 ? 25.287 -2.595 -1.249 1.00 89.75 199 ARG A CA 1
ATOM 1584 C C . ARG A 1 199 ? 26.176 -2.765 0.000 1.00 89.75 199 ARG A C 1
ATOM 1586 O O . ARG A 1 199 ? 25.683 -2.497 1.089 1.00 89.75 199 ARG A O 1
ATOM 1593 N N . PRO A 1 200 ? 27.471 -3.134 -0.113 1.00 85.50 200 PRO A N 1
ATOM 1594 C CA . PRO A 1 200 ? 28.194 -3.552 -1.320 1.00 85.50 200 PRO A CA 1
ATOM 1595 C C . PRO A 1 200 ? 27.668 -4.884 -1.883 1.00 85.50 200 PRO A C 1
ATOM 1597 O O . PRO A 1 200 ? 26.768 -5.497 -1.318 1.00 85.50 200 PRO A O 1
ATOM 1600 N N . ARG A 1 201 ? 28.207 -5.329 -3.024 1.00 80.81 201 ARG A N 1
ATOM 1601 C CA . ARG A 1 201 ? 27.858 -6.630 -3.609 1.00 80.81 201 ARG A CA 1
ATOM 1602 C C . ARG A 1 201 ? 28.498 -7.766 -2.795 1.00 80.81 201 ARG A C 1
ATOM 1604 O O . ARG A 1 201 ? 29.727 -7.801 -2.738 1.00 80.81 201 ARG A O 1
ATOM 1611 N N . PRO A 1 202 ? 27.733 -8.711 -2.226 1.00 72.62 202 PRO A N 1
ATOM 1612 C CA . PRO A 1 202 ? 28.293 -9.932 -1.665 1.00 72.62 202 PRO A CA 1
ATOM 1613 C C . PRO A 1 202 ? 28.647 -10.932 -2.779 1.00 72.62 202 PRO A C 1
ATOM 1615 O O . PRO A 1 202 ? 28.024 -10.943 -3.846 1.00 72.62 202 PRO A O 1
ATOM 1618 N N . ASP A 1 203 ? 29.606 -11.826 -2.517 1.00 68.62 203 ASP A N 1
ATOM 1619 C CA . ASP A 1 203 ? 29.985 -12.906 -3.448 1.00 68.62 203 ASP A CA 1
ATOM 1620 C C . ASP A 1 203 ? 28.811 -13.857 -3.745 1.00 68.62 203 ASP A C 1
ATOM 1622 O O . ASP A 1 203 ? 28.686 -14.412 -4.841 1.00 68.62 203 ASP A O 1
ATOM 1626 N N . ARG A 1 204 ? 27.925 -14.029 -2.758 1.00 64.12 204 ARG A N 1
ATOM 1627 C CA . ARG A 1 204 ? 26.624 -14.697 -2.858 1.00 64.12 204 ARG A CA 1
ATOM 1628 C C . ARG A 1 204 ? 25.631 -13.924 -1.994 1.00 64.12 204 ARG A C 1
ATOM 1630 O O . ARG A 1 204 ? 25.949 -13.658 -0.840 1.00 64.12 204 ARG A O 1
ATOM 1637 N N . GLY A 1 205 ? 24.457 -13.601 -2.533 1.00 62.94 205 GLY A N 1
ATOM 1638 C CA . GLY A 1 205 ? 23.368 -13.026 -1.738 1.00 62.94 205 GLY A CA 1
ATOM 1639 C C . GLY A 1 205 ? 22.934 -13.950 -0.591 1.00 62.94 205 GLY A C 1
ATOM 1640 O O . GLY A 1 205 ? 23.089 -15.173 -0.678 1.00 62.94 205 GLY A O 1
ATOM 1641 N N . ALA A 1 206 ? 22.379 -13.366 0.467 1.00 69.88 206 ALA A N 1
ATOM 1642 C CA . ALA A 1 206 ? 21.862 -14.015 1.670 1.00 69.88 206 ALA A CA 1
ATOM 1643 C C . ALA A 1 206 ? 20.654 -14.956 1.445 1.00 69.88 206 ALA A C 1
ATOM 1645 O O . ALA A 1 206 ? 20.205 -15.609 2.392 1.00 69.88 206 ALA A O 1
ATOM 1646 N N . LEU A 1 207 ? 20.117 -15.043 0.220 1.00 84.38 207 LEU A N 1
ATOM 1647 C CA . LEU A 1 207 ? 19.010 -15.931 -0.168 1.00 84.38 207 LEU A CA 1
ATOM 1648 C C . LEU A 1 207 ? 19.128 -17.364 0.406 1.00 84.38 207 LEU A C 1
ATOM 1650 O O . LEU A 1 207 ? 20.178 -18.007 0.359 1.00 84.38 207 LEU A O 1
ATOM 1654 N N . GLY A 1 208 ? 18.009 -17.899 0.906 1.00 85.75 208 GLY A N 1
ATOM 1655 C CA . GLY A 1 208 ? 17.937 -19.211 1.557 1.00 85.75 208 GLY A CA 1
ATOM 1656 C C . GLY A 1 208 ? 18.025 -19.120 3.084 1.00 85.75 208 GLY A C 1
ATOM 1657 O O . GLY A 1 208 ? 17.307 -18.346 3.708 1.00 85.75 208 GLY A O 1
ATOM 1658 N N . LYS A 1 209 ? 18.891 -19.924 3.717 1.00 89.44 209 LYS A N 1
ATOM 1659 C CA . LYS A 1 209 ? 18.887 -20.077 5.187 1.00 89.44 209 LYS A CA 1
ATOM 1660 C C . LYS A 1 209 ? 19.211 -18.791 5.957 1.00 89.44 209 LYS A C 1
ATOM 1662 O O . LYS A 1 209 ? 18.656 -18.599 7.036 1.00 89.44 209 LYS A O 1
ATOM 1667 N N . GLU A 1 210 ? 20.086 -17.926 5.441 1.00 89.62 210 GLU A N 1
ATOM 1668 C CA . GLU A 1 210 ? 20.381 -16.643 6.100 1.00 89.62 210 GLU A CA 1
ATOM 1669 C C . GLU A 1 210 ? 19.229 -15.648 5.935 1.00 89.62 210 GLU A C 1
ATOM 1671 O O . GLU A 1 210 ? 18.849 -14.993 6.904 1.00 89.62 210 GLU A O 1
ATOM 1676 N N . PHE A 1 211 ? 18.592 -15.615 4.765 1.00 93.38 211 PHE A N 1
ATOM 1677 C CA . PHE A 1 211 ? 17.369 -14.853 4.520 1.00 93.38 211 PHE A CA 1
ATOM 1678 C C . PHE A 1 211 ? 16.273 -15.196 5.544 1.00 93.38 211 PHE A C 1
ATOM 1680 O O . PHE A 1 211 ? 15.752 -14.300 6.214 1.00 93.38 211 PHE A O 1
ATOM 1687 N N . ASP A 1 212 ? 15.997 -16.485 5.765 1.00 95.25 212 ASP A N 1
ATOM 1688 C CA . ASP A 1 212 ? 15.016 -16.928 6.766 1.00 95.25 212 ASP A CA 1
ATOM 1689 C C . ASP A 1 212 ? 15.417 -16.545 8.202 1.00 95.25 212 ASP A C 1
ATOM 1691 O O . ASP A 1 212 ? 14.574 -16.100 8.987 1.00 95.25 212 ASP A O 1
ATOM 1695 N N . ARG A 1 213 ? 16.711 -16.649 8.547 1.00 95.75 213 ARG A N 1
ATOM 1696 C CA . ARG A 1 213 ? 17.254 -16.222 9.853 1.00 95.75 213 ARG A CA 1
ATOM 1697 C C . ARG A 1 213 ? 17.075 -14.723 10.087 1.00 95.75 213 ARG A C 1
ATOM 1699 O O . ARG A 1 213 ? 16.659 -14.325 11.178 1.00 95.75 213 ARG A O 1
ATOM 1706 N N . VAL A 1 214 ? 17.355 -13.889 9.084 1.00 96.00 214 VAL A N 1
ATOM 1707 C CA . VAL A 1 214 ? 17.172 -12.433 9.168 1.00 96.00 214 VAL A CA 1
ATOM 1708 C C . VAL A 1 214 ? 15.691 -12.090 9.321 1.00 96.00 214 VAL A C 1
ATOM 1710 O O . VAL A 1 214 ? 15.357 -11.291 10.197 1.00 96.00 214 VAL A O 1
ATOM 1713 N N . PHE A 1 215 ? 14.792 -12.725 8.560 1.00 97.25 215 PHE A N 1
ATOM 1714 C CA . PHE A 1 215 ? 13.347 -12.536 8.733 1.00 97.25 215 PHE A CA 1
ATOM 1715 C C . PHE A 1 215 ? 12.873 -12.929 10.136 1.00 97.25 215 PHE A C 1
ATOM 1717 O O . PHE A 1 215 ? 12.203 -12.129 10.787 1.00 97.25 215 PHE A O 1
ATOM 1724 N N . ALA A 1 216 ? 13.255 -14.108 10.637 1.00 97.00 216 ALA A N 1
ATOM 1725 C CA . ALA A 1 216 ? 12.886 -14.558 11.980 1.00 97.00 216 ALA A CA 1
ATOM 1726 C C . ALA A 1 216 ? 13.373 -13.582 13.069 1.00 97.00 216 ALA A C 1
ATOM 1728 O O . ALA A 1 216 ? 12.602 -13.207 13.955 1.00 97.00 216 ALA A O 1
ATOM 1729 N N . ARG A 1 217 ? 14.620 -13.099 12.959 1.00 97.50 217 ARG A N 1
ATOM 1730 C CA . ARG A 1 217 ? 15.185 -12.085 13.861 1.00 97.50 217 ARG A CA 1
ATOM 1731 C C . ARG A 1 217 ? 14.397 -10.772 13.813 1.00 97.50 217 ARG A C 1
ATOM 1733 O O . ARG A 1 217 ? 13.982 -10.289 14.859 1.00 97.50 217 ARG A O 1
ATOM 1740 N N . ARG A 1 218 ? 14.155 -10.204 12.624 1.00 96.56 218 ARG A N 1
ATOM 1741 C CA . ARG A 1 218 ? 13.464 -8.905 12.491 1.00 96.56 218 ARG A CA 1
ATOM 1742 C C . ARG A 1 218 ? 11.973 -8.968 12.847 1.00 96.56 218 ARG A C 1
ATOM 1744 O O . ARG A 1 218 ? 11.412 -7.950 13.240 1.00 96.56 218 ARG A O 1
ATOM 1751 N N . ILE A 1 219 ? 11.331 -10.136 12.741 1.00 95.75 219 ILE A N 1
ATOM 1752 C CA . ILE A 1 219 ? 9.978 -10.361 13.276 1.00 95.75 219 ILE A CA 1
ATOM 1753 C C . ILE A 1 219 ? 10.015 -10.323 14.807 1.00 95.75 219 ILE A C 1
ATOM 1755 O O . ILE A 1 219 ? 9.290 -9.527 15.399 1.00 95.75 219 ILE A O 1
ATOM 1759 N N . LYS A 1 220 ? 10.916 -11.096 15.430 1.00 97.31 220 LYS A N 1
ATOM 1760 C CA . LYS A 1 220 ? 11.078 -11.135 16.889 1.00 97.31 220 LYS A CA 1
ATOM 1761 C C . LYS A 1 220 ? 11.369 -9.748 17.478 1.00 97.31 220 LYS A C 1
ATOM 1763 O O . LYS A 1 220 ? 10.664 -9.324 18.384 1.00 97.31 220 LYS A O 1
ATOM 1768 N N . GLU A 1 221 ? 12.343 -9.021 16.930 1.00 93.88 221 GLU A N 1
ATOM 1769 C CA . GLU A 1 221 ? 12.681 -7.657 17.373 1.00 93.88 221 GLU A CA 1
ATOM 1770 C C . GLU A 1 221 ? 11.486 -6.693 17.262 1.00 93.88 221 GLU A C 1
ATOM 1772 O O . GLU A 1 221 ? 11.285 -5.837 18.122 1.00 93.88 221 GLU A O 1
ATOM 1777 N N . ALA A 1 222 ? 10.666 -6.828 16.212 1.00 89.50 222 ALA A N 1
ATOM 1778 C CA . ALA A 1 222 ? 9.466 -6.015 16.054 1.00 89.50 222 ALA A CA 1
ATOM 1779 C C . ALA A 1 222 ? 8.379 -6.388 17.076 1.00 89.50 222 ALA A C 1
ATOM 1781 O O . ALA A 1 222 ? 7.680 -5.501 17.563 1.00 89.50 222 ALA A O 1
ATOM 1782 N N . ASP A 1 223 ? 8.216 -7.672 17.401 1.00 92.38 223 ASP A N 1
ATOM 1783 C CA . ASP A 1 223 ? 7.297 -8.127 18.450 1.00 92.38 223 ASP A CA 1
ATOM 1784 C C . ASP A 1 223 ? 7.746 -7.630 19.838 1.00 92.38 223 ASP A C 1
ATOM 1786 O O . ASP A 1 223 ? 6.930 -7.070 20.570 1.00 92.38 223 ASP A O 1
ATOM 1790 N N . GLU A 1 224 ? 9.042 -7.729 20.154 1.00 90.88 224 GLU A N 1
ATOM 1791 C CA . GLU A 1 224 ? 9.654 -7.195 21.382 1.00 90.88 224 GLU A CA 1
ATOM 1792 C C . GLU A 1 224 ? 9.484 -5.669 21.489 1.00 90.88 224 GLU A C 1
ATOM 1794 O O . GLU A 1 224 ? 9.074 -5.165 22.535 1.00 90.88 224 GLU A O 1
ATOM 1799 N N . PHE A 1 225 ? 9.701 -4.923 20.399 1.00 85.19 225 PHE A N 1
ATOM 1800 C CA . PHE A 1 225 ? 9.452 -3.479 20.367 1.00 85.19 225 PHE A CA 1
ATOM 1801 C C . PHE A 1 225 ? 7.984 -3.146 20.673 1.00 85.19 225 PHE A C 1
ATOM 1803 O O . PHE A 1 225 ? 7.701 -2.354 21.576 1.00 85.19 225 PHE A O 1
ATOM 1810 N N . TYR A 1 226 ? 7.031 -3.766 19.964 1.00 82.50 226 TYR A N 1
ATOM 1811 C CA . TYR A 1 226 ? 5.609 -3.468 20.165 1.00 82.50 226 TYR A CA 1
ATOM 1812 C C . TYR A 1 226 ? 5.085 -3.925 21.532 1.00 82.50 226 TYR A C 1
ATOM 1814 O O . TYR A 1 226 ? 4.149 -3.302 22.030 1.00 82.50 226 TYR A O 1
ATOM 1822 N N . ALA A 1 227 ? 5.701 -4.921 22.176 1.00 82.50 227 ALA A N 1
ATOM 1823 C CA . ALA A 1 227 ? 5.386 -5.291 23.556 1.00 82.50 227 ALA A CA 1
ATOM 1824 C C . ALA A 1 227 ? 5.677 -4.160 24.564 1.00 82.50 227 ALA A C 1
ATOM 1826 O O . ALA A 1 227 ? 4.966 -4.044 25.555 1.00 82.50 227 ALA A O 1
ATOM 1827 N N . THR A 1 228 ? 6.656 -3.284 24.294 1.00 79.69 228 THR A N 1
ATOM 1828 C CA . THR A 1 228 ? 6.932 -2.112 25.153 1.00 79.69 228 THR A CA 1
ATOM 1829 C C . THR A 1 228 ? 6.044 -0.899 24.841 1.00 79.69 228 THR A C 1
ATOM 1831 O O . THR A 1 228 ? 5.818 -0.059 25.708 1.00 79.69 228 THR A O 1
ATOM 1834 N N . ALA A 1 229 ? 5.513 -0.802 23.615 1.00 74.62 229 ALA A N 1
ATOM 1835 C CA . ALA A 1 229 ? 4.702 0.334 23.161 1.00 74.62 229 ALA A CA 1
ATOM 1836 C C . ALA A 1 229 ? 3.180 0.153 23.357 1.00 74.62 229 ALA A C 1
ATOM 1838 O O . ALA A 1 229 ? 2.452 1.142 23.502 1.00 74.62 229 ALA A O 1
ATOM 1839 N N . ILE A 1 230 ? 2.690 -1.091 23.319 1.00 78.00 230 ILE A N 1
ATOM 1840 C CA . ILE A 1 230 ? 1.265 -1.447 23.378 1.00 78.00 230 ILE A CA 1
ATOM 1841 C C . ILE A 1 230 ? 0.919 -1.920 24.804 1.00 78.00 230 ILE A C 1
ATOM 1843 O O . ILE A 1 230 ? 1.464 -2.937 25.231 1.00 78.00 230 ILE A O 1
ATOM 1847 N N . PRO A 1 231 ? 0.007 -1.250 25.542 1.00 80.81 231 PRO A N 1
ATOM 1848 C CA . PRO A 1 231 ? -0.262 -1.583 26.942 1.00 80.81 231 PRO A CA 1
ATOM 1849 C C . PRO A 1 231 ? -0.731 -3.025 27.165 1.00 80.81 231 PRO A C 1
ATOM 1851 O O . PRO A 1 231 ? -1.608 -3.526 26.459 1.00 80.81 231 PRO A O 1
ATOM 1854 N N . GLU A 1 232 ? -0.221 -3.662 28.222 1.00 83.38 232 GLU A N 1
ATOM 1855 C CA . GLU A 1 232 ? -0.528 -5.062 28.543 1.00 83.38 232 GLU A CA 1
ATOM 1856 C C . GLU A 1 232 ? -2.011 -5.321 28.859 1.00 83.38 232 GLU A C 1
ATOM 1858 O O . GLU A 1 232 ? -2.524 -6.409 28.603 1.00 83.38 232 GLU A O 1
ATOM 1863 N N . LYS A 1 233 ? -2.721 -4.306 29.362 1.00 87.19 233 LYS A N 1
ATOM 1864 C CA . LYS A 1 233 ? -4.154 -4.386 29.682 1.00 87.19 233 LYS A CA 1
ATOM 1865 C C . LYS A 1 233 ? -5.082 -4.427 28.459 1.00 87.19 233 LYS A C 1
ATOM 1867 O O . LYS A 1 233 ? -6.281 -4.589 28.644 1.00 87.19 233 LYS A O 1
ATOM 1872 N N . LEU A 1 234 ? -4.571 -4.216 27.241 1.00 85.44 234 LEU A N 1
ATOM 1873 C CA . LEU A 1 234 ? -5.393 -4.249 26.029 1.00 85.44 234 LEU A CA 1
ATOM 1874 C C . LEU A 1 234 ? -5.753 -5.681 25.629 1.00 85.44 234 LEU A C 1
ATOM 1876 O O . LEU A 1 234 ? -4.883 -6.557 25.579 1.00 85.44 234 LEU A O 1
ATOM 1880 N N . SER A 1 235 ? -7.012 -5.874 25.240 1.00 89.44 235 SER A N 1
ATOM 1881 C CA . SER A 1 235 ? -7.468 -7.068 24.520 1.00 89.44 235 SER A CA 1
ATOM 1882 C C . SER A 1 235 ? -6.669 -7.305 23.226 1.00 89.44 235 SER A C 1
ATOM 1884 O O . SER A 1 235 ? -6.228 -6.357 22.574 1.00 89.44 235 SER A O 1
ATOM 1886 N N . ASP A 1 236 ? -6.516 -8.565 22.800 1.00 90.50 236 ASP A N 1
ATOM 1887 C CA . ASP A 1 236 ? -5.788 -8.925 21.565 1.00 90.50 236 ASP A CA 1
ATOM 1888 C C . ASP A 1 236 ? -6.308 -8.193 20.318 1.00 90.50 236 ASP A C 1
ATOM 1890 O O . ASP A 1 236 ? -5.550 -7.896 19.390 1.00 90.50 236 ASP A O 1
ATOM 1894 N N . ASP A 1 237 ? -7.601 -7.873 20.307 1.00 91.88 237 ASP A N 1
ATOM 1895 C CA . ASP A 1 237 ? -8.244 -7.106 19.248 1.00 91.88 237 ASP A CA 1
ATOM 1896 C C . ASP A 1 237 ? -7.804 -5.633 19.263 1.00 91.88 237 ASP A C 1
ATOM 1898 O O . ASP A 1 237 ? -7.330 -5.117 18.250 1.00 91.88 237 ASP A O 1
ATOM 1902 N N . ALA A 1 238 ? -7.833 -4.976 20.428 1.00 86.94 238 ALA A N 1
ATOM 1903 C CA . ALA A 1 238 ? -7.323 -3.616 20.601 1.00 86.94 238 ALA A CA 1
ATOM 1904 C C . ALA A 1 238 ? -5.812 -3.514 20.305 1.00 86.94 238 ALA A C 1
ATOM 1906 O O . ALA A 1 238 ? -5.369 -2.579 19.631 1.00 86.94 238 ALA A O 1
ATOM 1907 N N . ARG A 1 239 ? -5.014 -4.509 20.723 1.00 87.38 239 ARG A N 1
ATOM 1908 C CA . ARG A 1 239 ? -3.583 -4.609 20.375 1.00 87.38 239 ARG A CA 1
ATOM 1909 C C . ARG A 1 239 ? -3.375 -4.704 18.861 1.00 87.38 239 ARG A C 1
ATOM 1911 O O . ARG A 1 239 ? -2.463 -4.074 18.321 1.00 87.38 239 ARG A O 1
ATOM 1918 N N . ARG A 1 240 ? -4.230 -5.459 18.163 1.00 92.50 240 ARG A N 1
ATOM 1919 C CA . ARG A 1 240 ? -4.212 -5.607 16.700 1.00 92.50 240 ARG A CA 1
ATOM 1920 C C . ARG A 1 240 ? -4.565 -4.303 15.981 1.00 92.50 240 ARG A C 1
ATOM 1922 O O . ARG A 1 240 ? -3.859 -3.967 15.030 1.00 92.50 240 ARG A O 1
ATOM 1929 N N . VAL A 1 241 ? -5.580 -3.563 16.445 1.00 88.31 241 VAL A N 1
ATOM 1930 C CA . VAL A 1 241 ? -5.913 -2.211 15.946 1.00 88.31 241 VAL A CA 1
ATOM 1931 C C . VAL A 1 241 ? -4.703 -1.286 16.100 1.00 88.31 241 VAL A C 1
ATOM 1933 O O . VAL A 1 241 ? -4.219 -0.730 15.116 1.00 88.31 241 VAL A O 1
ATOM 1936 N N . MET A 1 242 ? -4.159 -1.178 17.317 1.00 85.12 242 MET A N 1
ATOM 1937 C CA . MET A 1 242 ? -3.046 -0.280 17.641 1.00 85.12 242 MET A CA 1
ATOM 1938 C C . MET A 1 242 ? -1.790 -0.584 16.809 1.00 85.12 242 MET A C 1
ATOM 1940 O O . MET A 1 242 ? -1.167 0.326 16.262 1.00 85.12 242 MET A O 1
ATOM 1944 N N . ARG A 1 243 ? -1.442 -1.868 16.636 1.00 88.56 243 ARG A N 1
ATOM 1945 C CA . ARG A 1 243 ? -0.294 -2.276 15.809 1.00 88.56 243 ARG A CA 1
ATOM 1946 C C . ARG A 1 243 ? -0.506 -1.998 14.318 1.00 88.56 243 ARG A C 1
ATOM 1948 O O . ARG A 1 243 ? 0.456 -1.635 13.643 1.00 88.56 243 ARG A O 1
ATOM 1955 N N . GLN A 1 244 ? -1.729 -2.146 13.799 1.00 92.00 244 GLN A N 1
ATOM 1956 C CA . GLN A 1 244 ? -2.040 -1.809 12.403 1.00 92.00 244 GLN A CA 1
ATOM 1957 C C . GLN A 1 244 ? -2.037 -0.297 12.160 1.00 92.00 244 GLN A C 1
ATOM 1959 O O . GLN A 1 244 ? -1.477 0.129 11.156 1.00 92.00 244 GLN A O 1
ATOM 1964 N N . ALA A 1 245 ? -2.526 0.513 13.102 1.00 74.50 245 ALA A N 1
ATOM 1965 C CA . ALA A 1 245 ? -2.448 1.974 13.028 1.00 74.50 245 ALA A CA 1
ATOM 1966 C C . ALA A 1 245 ? -0.988 2.465 12.954 1.00 74.50 245 ALA A C 1
ATOM 1968 O O . ALA A 1 245 ? -0.629 3.236 12.063 1.00 74.50 245 ALA A O 1
ATOM 1969 N N . PHE A 1 246 ? -0.108 1.950 13.824 1.00 78.19 246 PHE A N 1
ATOM 1970 C CA . PHE A 1 246 ? 1.326 2.260 13.768 1.00 78.19 246 PHE A CA 1
ATOM 1971 C C . PHE A 1 246 ? 1.998 1.776 12.475 1.00 78.19 246 PHE A C 1
ATOM 1973 O O . PHE A 1 246 ? 2.846 2.476 11.924 1.00 78.19 246 PHE A O 1
ATOM 1980 N N . ALA A 1 247 ? 1.637 0.591 11.975 1.00 83.25 247 ALA A N 1
ATOM 1981 C CA . ALA A 1 247 ? 2.147 0.100 10.697 1.00 83.25 247 ALA A CA 1
ATOM 1982 C C . ALA A 1 247 ? 1.664 0.963 9.516 1.00 83.25 247 ALA A C 1
ATOM 1984 O O . ALA A 1 247 ? 2.440 1.204 8.594 1.00 83.25 247 ALA A O 1
ATOM 1985 N N . GLY A 1 248 ? 0.425 1.461 9.568 1.00 73.00 248 GLY A N 1
ATOM 1986 C CA . GLY A 1 248 ? -0.156 2.401 8.610 1.00 73.00 248 GLY A CA 1
ATOM 1987 C C . GLY A 1 248 ? 0.618 3.714 8.543 1.00 73.00 248 GLY A C 1
ATOM 1988 O O . GLY A 1 248 ? 1.136 4.053 7.485 1.00 73.00 248 GLY A O 1
ATOM 1989 N N . LEU A 1 249 ? 0.827 4.373 9.689 1.00 67.81 249 LEU A N 1
ATOM 1990 C CA . LEU A 1 249 ? 1.665 5.578 9.813 1.00 67.81 249 LEU A CA 1
ATOM 1991 C C . LEU A 1 249 ? 3.072 5.397 9.209 1.00 67.81 249 LEU A C 1
ATOM 1993 O O . LEU A 1 249 ? 3.629 6.319 8.619 1.00 67.81 249 LEU A O 1
ATOM 1997 N N . LEU A 1 250 ? 3.669 4.207 9.339 1.00 75.69 250 LEU A N 1
ATOM 1998 C CA . LEU A 1 250 ? 4.966 3.902 8.724 1.00 75.69 250 LEU A CA 1
ATOM 1999 C C . LEU A 1 250 ? 4.872 3.644 7.212 1.00 75.69 250 LEU A C 1
ATOM 2001 O O . LEU A 1 250 ? 5.803 3.995 6.491 1.00 75.69 250 LEU A O 1
ATOM 2005 N N . TRP A 1 251 ? 3.781 3.042 6.732 1.00 78.75 251 TRP A N 1
ATOM 2006 C CA . TRP A 1 251 ? 3.533 2.761 5.311 1.00 78.75 251 TRP A CA 1
ATOM 2007 C C . TRP A 1 251 ? 3.019 3.954 4.501 1.00 78.75 251 TRP A C 1
ATOM 2009 O O . TRP A 1 251 ? 3.113 3.920 3.275 1.00 78.75 251 TRP A O 1
ATOM 2019 N N . SER A 1 252 ? 2.497 4.986 5.162 1.00 69.12 252 SER A N 1
ATOM 2020 C CA . SER A 1 252 ? 2.041 6.233 4.534 1.00 69.12 252 SER A CA 1
ATOM 2021 C C . SER A 1 252 ? 3.153 7.277 4.394 1.00 69.12 252 SER A C 1
ATOM 2023 O O . SER A 1 252 ? 2.925 8.363 3.866 1.00 69.12 252 SER A O 1
ATOM 2025 N N . LYS A 1 253 ? 4.385 6.942 4.801 1.00 70.94 253 LYS A N 1
ATOM 2026 C CA . LYS A 1 253 ? 5.586 7.720 4.478 1.00 70.94 253 LYS A CA 1
ATOM 2027 C C . LYS A 1 253 ? 5.920 7.596 2.996 1.00 70.94 253 LYS A C 1
ATOM 2029 O O . LYS A 1 253 ? 6.157 6.494 2.505 1.00 70.94 253 LYS A O 1
ATOM 2034 N N . GLN A 1 254 ? 5.995 8.730 2.309 1.00 73.75 254 GLN A N 1
ATOM 2035 C CA . GLN A 1 254 ? 6.354 8.818 0.897 1.00 73.75 254 GLN A CA 1
ATOM 2036 C C . GLN A 1 254 ? 7.524 9.780 0.707 1.00 73.75 254 GLN A C 1
ATOM 2038 O O . GLN A 1 254 ? 7.627 10.783 1.409 1.00 73.75 254 GLN A O 1
ATOM 2043 N N . PHE A 1 255 ? 8.391 9.495 -0.266 1.00 82.25 255 PHE A N 1
ATOM 2044 C CA . PHE A 1 255 ? 9.344 10.490 -0.748 1.00 82.25 255 PHE A CA 1
ATOM 2045 C C . PHE A 1 255 ? 8.586 11.547 -1.557 1.00 82.25 255 PHE A C 1
ATOM 2047 O O . PHE A 1 255 ? 8.058 11.250 -2.631 1.00 82.25 255 PHE A O 1
ATOM 2054 N N . TYR A 1 256 ? 8.517 12.765 -1.029 1.00 75.44 256 TYR A N 1
ATOM 2055 C CA . TYR A 1 256 ? 7.762 13.867 -1.605 1.00 75.44 256 TYR A CA 1
ATOM 2056 C C . TYR A 1 256 ? 8.726 14.916 -2.165 1.00 75.44 256 TYR A C 1
ATOM 2058 O O . TYR A 1 256 ? 9.281 15.729 -1.427 1.00 75.44 256 TYR A O 1
ATOM 2066 N N . HIS A 1 257 ? 8.926 14.885 -3.487 1.00 85.38 257 HIS A N 1
ATOM 2067 C CA . HIS A 1 257 ? 9.718 15.885 -4.203 1.00 85.38 257 HIS A CA 1
ATOM 2068 C C . HIS A 1 257 ? 8.814 16.849 -4.966 1.00 85.38 257 HIS A C 1
ATOM 2070 O O . HIS A 1 257 ? 8.214 16.459 -5.975 1.00 85.38 257 HIS A O 1
ATOM 2076 N N . TYR A 1 258 ? 8.747 18.096 -4.502 1.00 84.38 258 TYR A N 1
ATOM 2077 C CA . TYR A 1 258 ? 7.897 19.135 -5.074 1.00 84.38 258 TYR A CA 1
ATOM 2078 C C . TYR A 1 258 ? 8.600 20.492 -5.057 1.00 84.38 258 TYR A C 1
ATOM 2080 O O . TYR A 1 258 ? 8.666 21.149 -4.020 1.00 84.38 258 TYR A O 1
ATOM 2088 N N . ASP A 1 259 ? 9.085 20.903 -6.227 1.00 88.62 259 ASP A N 1
ATOM 2089 C CA . ASP A 1 259 ? 9.522 22.266 -6.523 1.00 88.62 259 ASP A CA 1
ATOM 2090 C C . ASP A 1 259 ? 8.360 23.006 -7.200 1.00 88.62 259 ASP A C 1
ATOM 2092 O O . ASP A 1 259 ? 8.040 22.775 -8.373 1.00 88.62 259 ASP A O 1
ATOM 2096 N N . LEU A 1 260 ? 7.698 23.888 -6.449 1.00 87.62 260 LEU A N 1
ATOM 2097 C CA . LEU A 1 260 ? 6.566 24.658 -6.963 1.00 87.62 260 LEU A CA 1
ATOM 2098 C C . LEU A 1 260 ? 7.002 25.708 -7.996 1.00 87.62 260 LEU A C 1
ATOM 2100 O O . LEU A 1 260 ? 6.249 25.991 -8.930 1.00 87.62 260 LEU A O 1
ATOM 2104 N N . LYS A 1 261 ? 8.205 26.280 -7.872 1.00 89.88 261 LYS A N 1
ATOM 2105 C CA . LYS A 1 261 ? 8.701 27.265 -8.840 1.00 89.88 261 LYS A CA 1
ATOM 2106 C C . LYS A 1 261 ? 8.879 26.600 -10.202 1.00 89.88 261 LYS A C 1
ATOM 2108 O O . LYS A 1 261 ? 8.296 27.057 -11.185 1.00 89.88 261 LYS A O 1
ATOM 2113 N N . ARG A 1 262 ? 9.592 25.474 -10.237 1.00 88.50 262 ARG A N 1
ATOM 2114 C CA . ARG A 1 262 ? 9.755 24.649 -11.438 1.00 88.50 262 ARG A CA 1
ATOM 2115 C C . ARG A 1 262 ? 8.416 24.171 -11.987 1.00 88.50 262 ARG A C 1
ATOM 2117 O O . ARG A 1 262 ? 8.202 24.226 -13.192 1.00 88.50 262 ARG A O 1
ATOM 2124 N N . TRP A 1 263 ? 7.483 23.746 -11.132 1.00 89.62 263 TRP A N 1
ATOM 2125 C CA . TRP A 1 263 ? 6.147 23.351 -11.585 1.00 89.62 263 TRP A CA 1
ATOM 2126 C C . TRP A 1 263 ? 5.426 24.486 -12.332 1.00 89.62 263 TRP A C 1
ATOM 2128 O O . TRP A 1 263 ? 4.817 24.235 -13.375 1.00 89.62 263 TRP A O 1
ATOM 2138 N N . LEU A 1 264 ? 5.512 25.727 -11.839 1.00 90.19 264 LEU A N 1
ATOM 2139 C CA . LEU A 1 264 ? 4.910 26.917 -12.459 1.00 90.19 264 LEU A CA 1
ATOM 2140 C C . LEU A 1 264 ? 5.630 27.374 -13.738 1.00 90.19 264 LEU A C 1
ATOM 2142 O O . LEU A 1 264 ? 4.972 27.839 -14.670 1.00 90.19 264 LEU A O 1
ATOM 2146 N N . GLU A 1 265 ? 6.960 27.283 -13.775 1.00 90.50 265 GLU A N 1
ATOM 2147 C CA . GLU A 1 265 ? 7.791 27.703 -14.913 1.00 90.50 265 GLU A CA 1
ATOM 2148 C C . GLU A 1 265 ? 7.795 26.667 -16.048 1.00 90.50 265 GLU A C 1
ATOM 2150 O O . GLU A 1 265 ? 7.796 27.046 -17.220 1.00 90.50 265 GLU A O 1
ATOM 2155 N N . GLY A 1 266 ? 7.690 25.382 -15.705 1.00 89.69 266 GLY A N 1
ATOM 2156 C CA . GLY A 1 266 ? 7.807 24.252 -16.618 1.00 89.69 266 GLY A CA 1
ATOM 2157 C C . GLY A 1 266 ? 9.170 23.568 -16.539 1.00 89.69 266 GLY A C 1
ATOM 2158 O O . GLY A 1 266 ? 10.144 24.104 -16.014 1.00 89.69 266 GLY A O 1
ATOM 2159 N N . ASP A 1 267 ? 9.230 22.359 -17.085 1.00 89.50 267 ASP A N 1
ATOM 2160 C CA . ASP A 1 267 ? 10.476 21.613 -17.215 1.00 89.50 267 ASP A CA 1
ATOM 2161 C C . ASP A 1 267 ? 11.348 22.190 -18.347 1.00 89.50 267 ASP A C 1
ATOM 2163 O O . ASP A 1 267 ? 10.837 22.347 -19.457 1.00 89.50 267 ASP A O 1
ATOM 2167 N N . PRO A 1 268 ? 12.655 22.459 -18.137 1.00 87.00 268 PRO A N 1
ATOM 2168 C CA . PRO A 1 268 ? 13.481 23.167 -19.124 1.00 87.00 268 PRO A CA 1
ATOM 2169 C C . PRO A 1 268 ? 13.619 22.488 -20.495 1.00 87.00 268 PRO A C 1
ATOM 2171 O O . PRO A 1 268 ? 13.811 23.178 -21.493 1.00 87.00 268 PRO A O 1
ATOM 2174 N N . ALA A 1 269 ? 13.542 21.154 -20.555 1.00 86.44 269 ALA A N 1
ATOM 2175 C CA . ALA A 1 269 ? 13.552 20.392 -21.811 1.00 86.44 269 ALA A CA 1
ATOM 2176 C C . ALA A 1 269 ? 12.144 19.971 -22.295 1.00 86.44 269 ALA A C 1
ATOM 2178 O O . ALA A 1 269 ? 12.019 19.248 -23.283 1.00 86.44 269 ALA A O 1
ATOM 2179 N N . GLY A 1 270 ? 11.086 20.399 -21.599 1.00 83.69 270 GLY A N 1
ATOM 2180 C CA . GLY A 1 270 ? 9.693 20.150 -21.963 1.00 83.69 270 GLY A CA 1
ATOM 2181 C C . GLY A 1 270 ? 9.058 21.302 -22.758 1.00 83.69 270 GLY A C 1
ATOM 2182 O O . GLY A 1 270 ? 9.645 22.377 -22.896 1.00 83.69 270 GLY A O 1
ATOM 2183 N N . PRO A 1 271 ? 7.835 21.112 -23.284 1.00 86.81 271 PRO A N 1
ATOM 2184 C CA . PRO A 1 271 ? 7.037 22.222 -23.793 1.00 86.81 271 PRO A CA 1
ATOM 2185 C C . PRO A 1 271 ? 6.650 23.178 -22.646 1.00 86.81 271 PRO A C 1
ATOM 2187 O O . PRO A 1 271 ? 6.497 22.731 -21.503 1.00 86.81 271 PRO A O 1
ATOM 2190 N N . PRO A 1 272 ? 6.434 24.477 -22.928 1.00 88.94 272 PRO A N 1
ATOM 2191 C CA . PRO A 1 272 ? 5.984 25.425 -21.914 1.00 88.94 272 PRO A CA 1
ATOM 2192 C C . PRO A 1 272 ? 4.630 24.991 -21.320 1.00 88.94 272 PRO A C 1
ATOM 2194 O O . PRO A 1 272 ? 3.780 24.456 -22.040 1.00 88.94 272 PRO A O 1
ATOM 2197 N N . PRO A 1 273 ? 4.402 25.214 -20.015 1.00 91.25 273 PRO A N 1
ATOM 2198 C CA . PRO A 1 273 ? 3.176 24.793 -19.356 1.00 91.25 273 PRO A CA 1
ATOM 2199 C C . PRO A 1 273 ? 1.968 25.628 -19.815 1.00 91.25 273 PRO A C 1
ATOM 2201 O O . PRO A 1 273 ? 2.129 26.795 -20.184 1.00 91.25 273 PRO A O 1
ATOM 2204 N N . PRO A 1 274 ? 0.743 25.070 -19.744 1.00 91.62 274 PRO A N 1
ATOM 2205 C CA . PRO A 1 274 ? -0.480 25.803 -20.064 1.00 91.62 274 PRO A CA 1
ATOM 2206 C C . PRO A 1 274 ? -0.629 27.051 -19.165 1.00 91.62 274 PRO A C 1
ATOM 2208 O O . PRO A 1 274 ? -0.380 26.942 -17.955 1.00 91.62 274 PRO A O 1
ATOM 2211 N N . PRO A 1 275 ? -1.022 28.228 -19.703 1.00 91.38 275 PRO A N 1
ATOM 2212 C CA . PRO A 1 275 ? -1.109 29.484 -18.945 1.00 91.38 275 PRO A CA 1
ATOM 2213 C C . PRO A 1 275 ? -1.956 29.394 -17.669 1.00 91.38 275 PRO A C 1
ATOM 2215 O O . PRO A 1 275 ? -1.628 30.020 -16.659 1.00 91.38 275 PRO A O 1
ATOM 2218 N N . GLU A 1 276 ? -2.996 28.560 -17.690 1.00 92.19 276 GLU A N 1
ATOM 2219 C CA . GLU A 1 276 ? -3.913 28.259 -16.588 1.00 92.19 276 GLU A CA 1
ATOM 2220 C C . GLU A 1 276 ? -3.167 27.839 -15.311 1.00 92.19 276 GLU A C 1
ATOM 2222 O O . GLU A 1 276 ? -3.604 28.148 -14.200 1.00 92.19 276 GLU A O 1
ATOM 2227 N N . ARG A 1 277 ? -1.991 27.204 -15.447 1.00 88.94 277 ARG A N 1
ATOM 2228 C CA . ARG A 1 277 ? -1.161 26.762 -14.316 1.00 88.94 277 ARG A CA 1
ATOM 2229 C C . ARG A 1 277 ? -0.753 27.922 -13.398 1.00 88.94 277 ARG A C 1
ATOM 2231 O O . ARG A 1 277 ? -0.623 27.718 -12.193 1.00 88.94 277 ARG A O 1
ATOM 2238 N N . ARG A 1 278 ? -0.626 29.147 -13.927 1.00 87.25 278 ARG A N 1
ATOM 2239 C CA . ARG A 1 278 ? -0.299 30.359 -13.147 1.00 87.25 278 ARG A CA 1
ATOM 2240 C C . ARG A 1 278 ? -1.452 30.869 -12.275 1.00 87.25 278 ARG A C 1
ATOM 2242 O O . ARG A 1 278 ? -1.242 31.780 -11.481 1.00 87.25 278 ARG A O 1
ATOM 2249 N N . TYR A 1 279 ? -2.646 30.288 -12.385 1.00 87.94 279 TYR A N 1
ATOM 2250 C CA . TYR A 1 279 ? -3.833 30.665 -11.609 1.00 87.94 279 TYR A CA 1
ATOM 2251 C C . TYR A 1 279 ? -4.266 29.578 -10.610 1.00 87.94 279 TYR A C 1
ATOM 2253 O O . TYR A 1 279 ? -5.274 29.739 -9.927 1.00 87.94 279 TYR A O 1
ATOM 2261 N N . GLY A 1 280 ? -3.498 28.488 -10.499 1.00 81.31 280 GLY A N 1
ATOM 2262 C CA . GLY A 1 280 ? -3.771 27.387 -9.577 1.00 81.31 280 GLY A CA 1
ATOM 2263 C C . GLY A 1 280 ? -3.553 27.722 -8.095 1.00 81.31 280 GLY A C 1
ATOM 2264 O O . GLY A 1 280 ? -2.964 28.740 -7.720 1.00 81.31 280 GLY A O 1
ATOM 2265 N N . ARG A 1 281 ? -4.006 26.806 -7.231 1.00 74.12 281 ARG A N 1
ATOM 2266 C CA . ARG A 1 281 ? -3.761 26.839 -5.781 1.00 74.12 281 ARG A CA 1
ATOM 2267 C C . ARG A 1 281 ? -2.251 26.903 -5.489 1.00 74.12 281 ARG A C 1
ATOM 2269 O O . ARG A 1 281 ? -1.453 26.281 -6.182 1.00 74.12 281 ARG A O 1
ATOM 2276 N N . ASN A 1 282 ? -1.874 27.643 -4.445 1.00 76.12 282 ASN A N 1
ATOM 2277 C CA . ASN A 1 282 ? -0.494 27.864 -3.982 1.00 76.12 282 ASN A CA 1
ATOM 2278 C C . ASN A 1 282 ? 0.440 28.643 -4.937 1.00 76.12 282 ASN A C 1
ATOM 2280 O O . ASN A 1 282 ? 1.612 28.771 -4.610 1.00 76.12 282 ASN A O 1
ATOM 2284 N N . ARG A 1 283 ? -0.025 29.220 -6.061 1.00 82.81 283 ARG A N 1
ATOM 2285 C CA . ARG A 1 283 ? 0.821 29.921 -7.068 1.00 82.81 283 ARG A CA 1
ATOM 2286 C C . ARG A 1 283 ? 1.819 30.969 -6.526 1.00 82.81 283 ARG A C 1
ATOM 2288 O O . ARG A 1 283 ? 2.791 31.286 -7.198 1.00 82.81 283 ARG A O 1
ATOM 2295 N N . GLU A 1 284 ? 1.554 31.535 -5.349 1.00 86.19 284 GLU A N 1
ATOM 2296 C CA . GLU A 1 284 ? 2.354 32.590 -4.705 1.00 86.19 284 GLU A CA 1
ATOM 2297 C C . GLU A 1 284 ? 3.490 32.029 -3.824 1.00 86.19 284 GLU A C 1
ATOM 2299 O O . GLU A 1 284 ? 4.381 32.765 -3.409 1.00 86.19 284 GLU A O 1
ATOM 2304 N N . TRP A 1 285 ? 3.512 30.719 -3.554 1.00 84.31 285 TRP A N 1
ATOM 2305 C CA . TRP A 1 285 ? 4.497 30.070 -2.680 1.00 84.31 285 TRP A CA 1
ATOM 2306 C C . TRP A 1 285 ? 5.762 29.647 -3.449 1.00 84.31 285 TRP A C 1
ATOM 2308 O O . TRP A 1 285 ? 6.265 28.540 -3.287 1.00 84.31 285 TRP A O 1
ATOM 2318 N N . THR A 1 286 ? 6.310 30.521 -4.298 1.00 86.38 286 THR A N 1
ATOM 2319 C CA . THR A 1 286 ? 7.420 30.216 -5.236 1.00 86.38 286 THR A CA 1
ATOM 2320 C C . THR A 1 286 ? 8.768 29.873 -4.577 1.00 86.38 286 THR A C 1
ATOM 2322 O O . THR A 1 286 ? 9.774 29.739 -5.267 1.00 86.38 286 THR A O 1
ATOM 2325 N N . HIS A 1 287 ? 8.808 29.776 -3.250 1.00 84.62 287 HIS A N 1
ATOM 2326 C CA . HIS A 1 287 ? 9.943 29.336 -2.439 1.00 84.62 287 HIS A CA 1
ATOM 2327 C C . HIS A 1 287 ? 9.754 27.910 -1.884 1.00 84.62 287 HIS A C 1
ATOM 2329 O O . HIS A 1 287 ? 10.643 27.403 -1.204 1.00 84.62 287 HIS A O 1
ATOM 2335 N N . LEU A 1 288 ? 8.604 27.269 -2.131 1.00 82.44 288 LEU A N 1
ATOM 2336 C CA . LEU A 1 288 ? 8.329 25.916 -1.663 1.00 82.44 288 LEU A CA 1
ATOM 2337 C C . LEU A 1 288 ? 9.107 24.886 -2.493 1.00 82.44 288 LEU A C 1
ATOM 2339 O O . LEU A 1 288 ? 8.774 24.625 -3.653 1.00 82.44 288 LEU A O 1
ATOM 2343 N N . TYR A 1 289 ? 10.094 24.279 -1.841 1.00 82.56 289 TYR A N 1
ATOM 2344 C CA . TYR A 1 289 ? 10.856 23.128 -2.306 1.00 82.56 289 TYR A CA 1
ATOM 2345 C C . TYR A 1 289 ? 10.796 22.040 -1.231 1.00 82.56 289 TYR A C 1
ATOM 2347 O O . TYR A 1 289 ? 11.194 22.278 -0.092 1.00 82.56 289 TYR A O 1
ATOM 2355 N N . ASN A 1 290 ? 10.305 20.856 -1.591 1.00 80.50 290 ASN A N 1
ATOM 2356 C CA . ASN A 1 290 ? 10.356 19.662 -0.749 1.00 80.50 290 ASN A CA 1
ATOM 2357 C C . ASN A 1 290 ? 11.200 18.590 -1.436 1.00 80.50 290 ASN A C 1
ATOM 2359 O O . ASN A 1 290 ? 11.036 18.387 -2.638 1.00 80.50 290 ASN A O 1
ATOM 2363 N N . GLU A 1 291 ? 12.016 17.871 -0.667 1.00 84.12 291 GLU A N 1
ATOM 2364 C CA . GLU A 1 291 ? 12.775 16.693 -1.104 1.00 84.12 291 GLU A CA 1
ATOM 2365 C C . GLU A 1 291 ? 13.038 15.768 0.100 1.00 84.12 291 GLU A C 1
ATOM 2367 O O . GLU A 1 291 ? 14.170 15.585 0.536 1.00 84.12 291 GLU A O 1
ATOM 2372 N N . ASP A 1 292 ? 11.974 15.235 0.707 1.00 74.25 292 ASP A N 1
ATOM 2373 C CA . ASP A 1 292 ? 12.078 14.490 1.973 1.00 74.25 292 ASP A CA 1
ATOM 2374 C C . ASP A 1 292 ? 11.066 13.330 2.060 1.00 74.25 292 ASP A C 1
ATOM 2376 O O . ASP A 1 292 ? 10.132 13.226 1.260 1.00 74.25 292 ASP A O 1
ATOM 2380 N N . ILE A 1 293 ? 11.248 12.435 3.032 1.00 72.62 293 ILE A N 1
ATOM 2381 C CA . ILE A 1 293 ? 10.341 11.330 3.351 1.00 72.62 293 ILE A CA 1
ATOM 2382 C C . ILE A 1 293 ? 9.316 11.807 4.387 1.00 72.62 293 ILE A C 1
ATOM 2384 O O . ILE A 1 293 ? 9.547 11.767 5.597 1.00 72.62 293 ILE A O 1
ATOM 2388 N N . ILE A 1 294 ? 8.145 12.215 3.905 1.00 65.50 294 ILE A N 1
ATOM 2389 C CA . ILE A 1 294 ? 7.079 12.827 4.706 1.00 65.50 294 ILE A CA 1
ATOM 2390 C C . ILE A 1 294 ? 5.924 11.826 4.877 1.00 65.50 294 ILE A C 1
ATOM 2392 O O . ILE A 1 294 ? 5.590 11.079 3.956 1.00 65.50 294 ILE A O 1
ATOM 2396 N N . SER A 1 295 ? 5.301 11.789 6.059 1.00 62.53 295 SER A N 1
ATOM 2397 C CA . SER A 1 295 ? 4.075 11.007 6.286 1.00 62.53 295 SER A CA 1
ATOM 2398 C C . SER A 1 295 ? 2.881 11.691 5.622 1.00 62.53 295 SER A C 1
ATOM 2400 O O . SER A 1 295 ? 2.594 12.841 5.940 1.00 62.53 295 SER A O 1
ATOM 2402 N N . MET A 1 296 ? 2.181 10.994 4.729 1.00 65.69 296 MET A N 1
ATOM 2403 C CA . MET A 1 296 ? 0.952 11.488 4.096 1.00 65.69 296 MET A CA 1
ATOM 2404 C C . MET A 1 296 ? -0.294 11.130 4.931 1.00 65.69 296 MET A C 1
ATOM 2406 O O . MET A 1 296 ? -0.254 10.129 5.656 1.00 65.69 296 MET A O 1
ATOM 2410 N N . PRO A 1 297 ? -1.401 11.898 4.833 1.00 56.88 297 PRO A N 1
ATOM 2411 C CA . PRO A 1 297 ? -2.667 11.567 5.496 1.00 56.88 297 PRO A CA 1
ATOM 2412 C C . PRO A 1 297 ? -3.264 10.240 5.005 1.00 56.88 297 PRO A C 1
ATOM 2414 O O . PRO A 1 297 ? -3.680 9.397 5.800 1.00 56.88 297 PRO A O 1
ATOM 2417 N N . ASP A 1 298 ? -3.232 10.039 3.690 1.00 65.25 298 ASP A N 1
ATOM 2418 C CA . ASP A 1 298 ? -3.535 8.798 2.981 1.00 65.25 298 ASP A CA 1
ATOM 2419 C C . ASP A 1 298 ? -2.483 8.621 1.871 1.00 65.25 298 ASP A C 1
ATOM 2421 O O . ASP A 1 298 ? -1.963 9.602 1.342 1.00 65.25 298 ASP A O 1
ATOM 2425 N N . LYS A 1 299 ? -2.110 7.387 1.519 1.00 67.56 299 LYS A N 1
ATOM 2426 C CA . LYS A 1 299 ? -1.027 7.165 0.543 1.00 67.56 299 LYS A CA 1
ATOM 2427 C C . LYS A 1 299 ? -1.469 7.125 -0.928 1.00 67.56 299 LYS A C 1
ATOM 2429 O O . LYS A 1 299 ? -0.605 7.144 -1.802 1.00 67.56 299 LYS A O 1
ATOM 2434 N N . TRP A 1 300 ? -2.769 7.037 -1.193 1.00 66.50 300 TRP A N 1
ATOM 2435 C CA . TRP A 1 300 ? -3.369 6.833 -2.513 1.00 66.50 300 TRP A CA 1
ATOM 2436 C C . TRP A 1 300 ? -4.139 8.061 -3.003 1.00 66.50 300 TRP A C 1
ATOM 2438 O O . TRP A 1 300 ? -3.867 8.558 -4.092 1.00 66.50 300 TRP A O 1
ATOM 2448 N N . GLU A 1 301 ? -5.087 8.532 -2.197 1.00 60.31 301 GLU A N 1
ATOM 2449 C CA . GLU A 1 301 ? -6.042 9.594 -2.522 1.00 60.31 301 GLU A CA 1
ATOM 2450 C C . GLU A 1 301 ? -5.506 10.977 -2.133 1.00 60.31 301 GLU A C 1
ATOM 2452 O O . GLU A 1 301 ? -5.614 11.937 -2.899 1.00 60.31 301 GLU A O 1
ATOM 2457 N N . TYR A 1 302 ? -4.807 11.052 -0.995 1.00 58.62 302 TYR A N 1
ATOM 2458 C CA . TYR A 1 302 ? -4.159 12.271 -0.508 1.00 58.62 302 TYR A CA 1
ATOM 2459 C C . TYR A 1 302 ? -2.623 12.151 -0.428 1.00 58.62 302 TYR A C 1
ATOM 2461 O O . TYR A 1 302 ? -2.053 12.368 0.643 1.00 58.62 302 TYR A O 1
ATOM 2469 N N . PRO A 1 303 ? -1.904 11.874 -1.542 1.00 60.06 303 PRO A N 1
ATOM 2470 C CA . PRO A 1 303 ? -0.439 11.791 -1.579 1.00 60.06 303 PRO A CA 1
ATOM 2471 C C . PRO A 1 303 ? 0.237 13.180 -1.509 1.00 60.06 303 PRO A C 1
ATOM 2473 O O . PRO A 1 303 ? 1.241 13.432 -2.172 1.00 60.06 303 PRO A O 1
ATOM 2476 N N . TRP A 1 304 ? -0.339 14.100 -0.736 1.00 60.44 304 TRP A N 1
ATOM 2477 C CA . TRP A 1 304 ? 0.137 15.446 -0.438 1.00 60.44 304 TRP A CA 1
ATOM 2478 C C . TRP A 1 304 ? -0.211 15.771 1.021 1.00 60.44 304 TRP A C 1
ATOM 2480 O O . TRP A 1 304 ? -1.261 15.376 1.525 1.00 60.44 304 TRP A O 1
ATOM 2490 N N . TYR A 1 305 ? 0.663 16.497 1.717 1.00 55.59 305 TYR A N 1
ATOM 2491 C CA . TYR A 1 305 ? 0.397 16.925 3.091 1.00 55.59 305 TYR A CA 1
ATOM 2492 C C . TYR A 1 305 ? -0.591 18.100 3.084 1.00 55.59 305 TYR A C 1
ATOM 2494 O O . TYR A 1 305 ? -0.390 19.087 2.368 1.00 55.59 305 TYR A O 1
ATOM 2502 N N . ALA A 1 306 ? -1.666 18.012 3.868 1.00 54.22 306 ALA A N 1
ATOM 2503 C CA . ALA A 1 306 ? -2.645 19.085 3.929 1.00 54.22 306 ALA A CA 1
ATOM 2504 C C . ALA A 1 306 ? -2.254 20.138 4.982 1.00 54.22 306 ALA A C 1
ATOM 2506 O O . ALA A 1 306 ? -1.618 19.860 5.994 1.00 54.22 306 ALA A O 1
ATOM 2507 N N . ALA A 1 307 ? -2.579 21.400 4.696 1.00 44.78 307 ALA A N 1
ATOM 2508 C CA . ALA A 1 307 ? -2.277 22.530 5.582 1.00 44.78 307 ALA A CA 1
ATOM 2509 C C . ALA A 1 307 ? -3.416 22.834 6.574 1.00 44.78 307 ALA A C 1
ATOM 2511 O O . ALA A 1 307 ? -3.297 23.748 7.385 1.00 44.78 307 ALA A O 1
ATOM 2512 N N . TRP A 1 308 ? -4.540 22.116 6.465 1.00 47.22 308 TRP A N 1
ATOM 2513 C CA . TRP A 1 308 ? -5.755 22.351 7.246 1.00 47.22 308 TRP A CA 1
ATOM 2514 C C . TRP A 1 308 ? -5.917 21.383 8.429 1.00 47.22 308 TRP A C 1
ATOM 2516 O O . TRP A 1 308 ? -6.792 21.617 9.256 1.00 47.22 308 TRP A O 1
ATOM 2526 N N . ASP A 1 309 ? -5.009 20.410 8.599 1.00 47.81 309 ASP A N 1
ATOM 2527 C CA . ASP A 1 309 ? -4.834 19.536 9.778 1.00 47.81 309 ASP A CA 1
ATOM 2528 C C . ASP A 1 309 ? -4.636 20.279 11.127 1.00 47.81 309 ASP A C 1
ATOM 2530 O O . ASP A 1 309 ? -4.282 19.669 12.136 1.00 47.81 309 ASP A O 1
ATOM 2534 N N . LEU A 1 310 ? -4.815 21.605 11.164 1.00 40.34 310 LEU A N 1
ATOM 2535 C CA . LEU A 1 310 ? -4.421 22.483 12.261 1.00 40.34 310 LEU A CA 1
ATOM 2536 C C . LEU A 1 310 ? -5.526 23.376 12.850 1.00 40.34 310 LEU A C 1
ATOM 2538 O O . LEU A 1 310 ? -5.281 23.893 13.940 1.00 40.34 310 LEU A O 1
ATOM 2542 N N . ALA A 1 311 ? -6.701 23.588 12.225 1.00 32.78 311 ALA A N 1
ATOM 2543 C CA . ALA A 1 311 ? -7.725 24.451 12.848 1.00 32.78 311 ALA A CA 1
ATOM 2544 C C . ALA A 1 311 ? -9.177 24.399 12.302 1.00 32.78 311 ALA A C 1
ATOM 2546 O O . ALA A 1 311 ? -9.404 24.326 11.098 1.00 32.78 311 ALA A O 1
ATOM 2547 N N . PHE A 1 312 ? -10.098 24.671 13.246 1.00 36.25 312 PHE A N 1
ATOM 2548 C CA . PHE A 1 312 ? -11.410 25.352 13.149 1.00 36.25 312 PHE A CA 1
ATOM 2549 C C . PHE A 1 312 ? -12.722 24.548 13.243 1.00 36.25 312 PHE A C 1
ATOM 2551 O O . PHE A 1 312 ? -12.869 23.436 12.753 1.00 36.25 312 PHE A O 1
ATOM 2558 N N . HIS A 1 313 ? -13.683 25.205 13.901 1.00 27.72 313 HIS A N 1
ATOM 2559 C CA . HIS A 1 313 ? -15.113 24.903 14.029 1.00 27.72 313 HIS A CA 1
ATOM 2560 C C . HIS A 1 313 ? -15.906 26.169 13.540 1.00 27.72 313 HIS A C 1
ATOM 2562 O O . HIS A 1 313 ? -15.277 27.067 12.980 1.00 27.72 313 HIS A O 1
ATOM 2568 N N . ASP A 1 314 ? -17.221 26.408 13.702 1.00 30.22 314 ASP A N 1
ATOM 2569 C CA . ASP A 1 314 ? -18.314 25.742 14.443 1.00 30.22 314 ASP A CA 1
ATOM 2570 C C . ASP A 1 314 ? -19.711 26.173 13.900 1.00 30.22 314 ASP A C 1
ATOM 2572 O O . ASP A 1 314 ? -19.796 27.099 13.097 1.00 30.22 314 ASP A O 1
ATOM 2576 N N . HIS A 1 315 ? -20.784 25.558 14.418 1.00 29.80 315 HIS A N 1
ATOM 2577 C CA . HIS A 1 315 ? -22.227 25.860 14.277 1.00 29.80 315 HIS A CA 1
ATOM 2578 C C . HIS A 1 315 ? -22.876 25.891 12.863 1.00 29.80 315 HIS A C 1
ATOM 2580 O O . HIS A 1 315 ? -22.589 26.772 12.049 1.00 29.80 315 HIS A O 1
ATOM 2586 N N . PRO A 1 316 ? -23.878 25.023 12.582 1.00 45.00 316 PRO A N 1
ATOM 2587 C CA . PRO A 1 316 ? -24.713 25.123 11.384 1.00 45.00 316 PRO A CA 1
ATOM 2588 C C . PRO A 1 316 ? -25.747 26.259 11.483 1.00 45.00 316 PRO A C 1
ATOM 2590 O O . PRO A 1 316 ? -26.297 26.553 12.544 1.00 45.00 316 PRO A O 1
ATOM 2593 N N . TYR A 1 317 ? -26.036 26.877 10.339 1.00 41.56 317 TYR A N 1
ATOM 2594 C CA . TYR A 1 317 ? -26.851 28.087 10.214 1.00 41.56 317 TYR A CA 1
ATOM 2595 C C . TYR A 1 317 ? -28.229 27.775 9.607 1.00 41.56 317 TYR A C 1
ATOM 2597 O O . TYR A 1 317 ? -28.343 26.953 8.694 1.00 41.56 317 TYR A O 1
ATOM 2605 N N . VAL A 1 318 ? -29.273 28.450 10.098 1.00 43.34 318 VAL A N 1
ATOM 2606 C CA . VAL A 1 318 ? -30.629 28.416 9.525 1.00 43.34 318 VAL A CA 1
ATOM 2607 C C . VAL A 1 318 ? -31.011 29.830 9.114 1.00 43.34 318 VAL A C 1
ATOM 2609 O O . VAL A 1 318 ? -30.997 30.746 9.935 1.00 43.34 318 VAL A O 1
ATOM 2612 N N . ILE A 1 319 ? -31.378 29.995 7.847 1.00 41.00 319 ILE A N 1
ATOM 2613 C CA . ILE A 1 319 ? -31.910 31.238 7.297 1.00 41.00 319 ILE A CA 1
ATOM 2614 C C . ILE A 1 319 ? -33.385 31.048 6.942 1.00 41.00 319 ILE A C 1
ATOM 2616 O O . ILE A 1 319 ? -33.788 30.005 6.430 1.00 41.00 319 ILE A O 1
ATOM 2620 N N . ARG A 1 320 ? -34.183 32.098 7.141 1.00 43.31 320 ARG A N 1
ATOM 2621 C CA . ARG A 1 320 ? -35.500 32.238 6.514 1.00 43.31 320 ARG A CA 1
ATOM 2622 C C . ARG A 1 320 ? -35.498 33.497 5.648 1.00 43.31 320 ARG A C 1
ATOM 2624 O O . ARG A 1 320 ? -35.303 34.586 6.179 1.00 43.31 320 ARG A O 1
ATOM 2631 N N . VAL A 1 321 ? -35.701 33.343 4.339 1.00 40.56 321 VAL A N 1
ATOM 2632 C CA . VAL A 1 321 ? -35.896 34.445 3.374 1.00 40.56 321 VAL A CA 1
ATOM 2633 C C . VAL A 1 321 ? -37.228 34.212 2.674 1.00 40.56 321 VAL A C 1
ATOM 2635 O O . VAL A 1 321 ? -37.526 33.084 2.294 1.00 40.56 321 VAL A O 1
ATOM 2638 N N . ASP A 1 322 ? -38.041 35.260 2.546 1.00 45.03 322 ASP A N 1
ATOM 2639 C CA . ASP A 1 322 ? -39.294 35.276 1.773 1.00 45.03 322 ASP A CA 1
ATOM 2640 C C . ASP A 1 322 ? -40.252 34.095 2.043 1.00 45.03 322 ASP A C 1
ATOM 2642 O O . ASP A 1 322 ? -40.944 33.597 1.158 1.00 45.03 322 ASP A O 1
ATOM 2646 N N . GLY A 1 323 ? -40.302 33.638 3.299 1.00 50.56 323 GLY A N 1
ATOM 2647 C CA . GLY A 1 323 ? -41.158 32.530 3.741 1.00 50.56 323 GLY A CA 1
ATOM 2648 C C . GLY A 1 323 ? -40.602 31.124 3.480 1.00 50.56 323 GLY A C 1
ATOM 2649 O O . GLY A 1 323 ? -41.223 30.154 3.908 1.00 50.56 323 GLY A O 1
ATOM 2650 N N . MET A 1 324 ? -39.432 30.995 2.848 1.00 40.34 324 MET A N 1
ATOM 2651 C CA . MET A 1 324 ? -38.723 29.725 2.673 1.00 40.34 324 MET A CA 1
ATOM 2652 C C . MET A 1 324 ? -37.666 29.527 3.764 1.00 40.34 324 MET A C 1
ATOM 2654 O O . MET A 1 324 ? -36.917 30.446 4.103 1.00 40.34 324 MET A O 1
ATOM 2658 N N . GLU A 1 325 ? -37.592 28.313 4.310 1.00 51.12 325 GLU A N 1
ATOM 2659 C CA . GLU A 1 325 ? -36.554 27.913 5.261 1.00 51.12 325 GLU A CA 1
ATOM 2660 C C . GLU A 1 325 ? -35.383 27.253 4.526 1.00 51.12 325 GLU A C 1
ATOM 2662 O O . GLU A 1 325 ? -35.542 26.237 3.852 1.00 51.12 325 GLU A O 1
ATOM 2667 N N . HIS A 1 326 ? -34.195 27.833 4.681 1.00 48.16 326 HIS A N 1
ATOM 2668 C CA . HIS A 1 326 ? -32.933 27.292 4.200 1.00 48.16 326 HIS A CA 1
ATOM 2669 C C . HIS A 1 326 ? -32.128 26.803 5.404 1.00 48.16 326 HIS A C 1
ATOM 2671 O O . HIS A 1 326 ? -31.622 27.599 6.201 1.00 48.16 326 HIS A O 1
ATOM 2677 N N . ARG A 1 327 ? -32.022 25.481 5.538 1.00 51.94 327 ARG A N 1
ATOM 2678 C CA . ARG A 1 327 ? -31.356 24.798 6.648 1.00 51.94 327 ARG A CA 1
ATOM 2679 C C . ARG A 1 327 ? -30.139 24.019 6.154 1.00 51.94 327 ARG A C 1
ATOM 2681 O O . ARG A 1 327 ? -30.158 23.442 5.071 1.00 51.94 327 ARG A O 1
ATOM 2688 N N . VAL A 1 328 ? -29.094 23.984 6.979 1.00 55.62 328 VAL A N 1
ATOM 2689 C CA . VAL A 1 328 ? -28.054 22.952 6.912 1.00 55.62 328 VAL A CA 1
ATOM 2690 C C . VAL A 1 328 ? -28.492 21.808 7.826 1.00 55.62 328 VAL A C 1
ATOM 2692 O O . VAL A 1 328 ? -28.557 21.980 9.045 1.00 55.62 328 VAL A O 1
ATOM 2695 N N . ASP A 1 329 ? -28.869 20.676 7.238 1.00 57.50 329 ASP A N 1
ATOM 2696 C CA . ASP A 1 329 ? -29.288 19.487 7.983 1.00 57.50 329 ASP A CA 1
ATOM 2697 C C . ASP A 1 329 ? -28.090 18.690 8.525 1.00 57.50 329 ASP A C 1
ATOM 2699 O O . ASP A 1 329 ? -26.950 18.872 8.092 1.00 57.50 329 ASP A O 1
ATOM 2703 N N . TYR A 1 330 ? -28.366 17.811 9.494 1.00 63.81 330 TYR A N 1
ATOM 2704 C CA . TYR A 1 330 ? -27.413 16.792 9.929 1.00 63.81 330 TYR A CA 1
ATOM 2705 C C . TYR A 1 330 ? -27.344 15.696 8.867 1.00 63.81 330 TYR A C 1
ATOM 2707 O O . TYR A 1 330 ? -28.353 15.069 8.544 1.00 63.81 330 TYR A O 1
ATOM 2715 N N . GLU A 1 331 ? -26.148 15.473 8.341 1.00 65.44 331 GLU A N 1
ATOM 2716 C CA . GLU A 1 331 ? -25.860 14.484 7.308 1.00 65.44 331 GLU A CA 1
ATOM 2717 C C . GLU A 1 331 ? -24.804 13.540 7.899 1.00 65.44 331 GLU A C 1
ATOM 2719 O O . GLU A 1 331 ? -23.640 13.927 7.989 1.00 65.44 331 GLU A O 1
ATOM 2724 N N . PRO A 1 332 ? -25.168 12.333 8.374 1.00 70.00 332 PRO A N 1
ATOM 2725 C CA . PRO A 1 332 ? -24.245 11.476 9.123 1.00 70.00 332 PRO A CA 1
ATOM 2726 C C . PRO A 1 332 ? -23.139 10.865 8.252 1.00 70.00 332 PRO A C 1
ATOM 2728 O O . PRO A 1 332 ? -22.223 10.255 8.797 1.00 70.00 332 PRO A O 1
ATOM 2731 N N . ALA A 1 333 ? -23.229 11.005 6.927 1.00 77.69 333 ALA A N 1
ATOM 2732 C CA . ALA A 1 333 ? -22.373 10.392 5.918 1.00 77.69 333 ALA A CA 1
ATOM 2733 C C . ALA A 1 333 ? -21.953 11.441 4.862 1.00 77.69 333 ALA A C 1
ATOM 2735 O O . ALA A 1 333 ? -21.483 12.524 5.210 1.00 77.69 333 ALA A O 1
ATOM 2736 N N . GLU A 1 334 ? -22.111 11.139 3.573 1.00 75.12 334 GLU A N 1
ATOM 2737 C CA . GLU A 1 334 ? -21.900 12.104 2.491 1.00 75.12 334 GLU A CA 1
ATOM 2738 C C . GLU A 1 334 ? -22.950 13.225 2.499 1.00 75.12 334 GLU A C 1
ATOM 2740 O O . GLU A 1 334 ? -24.125 12.995 2.796 1.00 75.12 334 GLU A O 1
ATOM 2745 N N . SER A 1 335 ? -22.546 14.445 2.129 1.00 69.12 335 SER A N 1
ATOM 2746 C CA . SER A 1 335 ? -23.492 15.554 1.969 1.00 69.12 335 SER A CA 1
ATOM 2747 C C . SER A 1 335 ? -24.340 15.388 0.711 1.00 69.12 335 SER A C 1
ATOM 2749 O O . SER A 1 335 ? -23.824 15.254 -0.397 1.00 69.12 335 SER A O 1
ATOM 2751 N N . SER A 1 336 ? -25.655 15.525 0.855 1.00 64.38 336 SER A N 1
ATOM 2752 C CA . SER A 1 336 ? -26.619 15.528 -0.246 1.00 64.38 336 SER A CA 1
ATOM 2753 C C . SER A 1 336 ? -26.563 16.802 -1.109 1.00 64.38 336 SER A C 1
ATOM 2755 O O . SER A 1 336 ? -27.155 16.848 -2.193 1.00 64.38 336 SER A O 1
ATOM 2757 N N . THR A 1 337 ? -25.828 17.837 -0.677 1.00 57.94 337 THR A N 1
ATOM 2758 C CA . THR A 1 337 ? -25.764 19.158 -1.332 1.00 57.94 337 THR A CA 1
ATOM 2759 C C . THR A 1 337 ? -24.386 19.460 -1.931 1.00 57.94 337 THR A C 1
ATOM 2761 O O . THR A 1 337 ? -23.358 19.108 -1.370 1.00 57.94 337 THR A O 1
ATOM 2764 N N . GLY A 1 338 ? -24.350 20.164 -3.071 1.00 52.81 338 GLY A N 1
ATOM 2765 C CA . GLY A 1 338 ? -23.103 20.559 -3.755 1.00 52.81 338 GLY A CA 1
ATOM 2766 C C . GLY A 1 338 ? -22.580 21.958 -3.406 1.00 52.81 338 GLY A C 1
ATOM 2767 O O . GLY A 1 338 ? -21.801 22.527 -4.172 1.00 52.81 338 GLY A O 1
ATOM 2768 N N . LEU A 1 339 ? -23.063 22.555 -2.314 1.00 47.00 339 LEU A N 1
ATOM 2769 C CA . LEU A 1 339 ? -22.643 23.889 -1.879 1.00 47.00 339 LEU A CA 1
ATOM 2770 C C . LEU A 1 339 ? -21.158 23.873 -1.478 1.00 47.00 339 LEU A C 1
ATOM 2772 O O . LEU A 1 339 ? -20.693 22.919 -0.863 1.00 47.00 339 LEU A O 1
ATOM 2776 N N . PHE A 1 340 ? -20.434 24.948 -1.804 1.00 43.19 340 PHE A N 1
ATOM 2777 C CA . PHE A 1 340 ? -18.980 25.096 -1.604 1.00 43.19 340 PHE A CA 1
ATOM 2778 C C . PHE A 1 340 ? -18.073 24.208 -2.485 1.00 43.19 340 PHE A C 1
ATOM 2780 O O . PHE A 1 340 ? -16.912 23.990 -2.154 1.00 43.19 340 PHE A O 1
ATOM 2787 N N . GLY A 1 341 ? -18.552 23.773 -3.657 1.00 38.38 341 GLY A N 1
ATOM 2788 C CA . GLY A 1 341 ? -17.680 23.274 -4.735 1.00 38.38 341 GLY A CA 1
ATOM 2789 C C . GLY A 1 341 ? -17.228 21.813 -4.617 1.00 38.38 341 GLY A C 1
ATOM 2790 O O . GLY A 1 341 ? -16.330 21.403 -5.345 1.00 38.38 341 GLY A O 1
ATOM 2791 N N . GLY A 1 342 ? -17.850 21.026 -3.738 1.00 52.72 342 GLY A N 1
ATOM 2792 C CA . GLY A 1 342 ? -17.557 19.605 -3.539 1.00 52.72 342 GLY A CA 1
ATOM 2793 C C . GLY A 1 342 ? -18.507 18.959 -2.527 1.00 52.72 342 GLY A C 1
ATOM 2794 O O . GLY A 1 342 ? -19.496 19.572 -2.126 1.00 52.72 342 GLY A O 1
ATOM 2795 N N . ASN A 1 343 ? -18.207 17.726 -2.110 1.00 53.28 343 ASN A N 1
ATOM 2796 C CA . ASN A 1 343 ? -18.924 17.046 -1.028 1.00 53.28 343 ASN A CA 1
ATOM 2797 C C . ASN A 1 343 ? -18.487 17.638 0.332 1.00 53.28 343 ASN A C 1
ATOM 2799 O O . ASN A 1 343 ? -17.363 17.429 0.783 1.00 53.28 343 ASN A O 1
ATOM 2803 N N . SER A 1 344 ? -19.359 18.416 0.983 1.00 53.50 344 SER A N 1
ATOM 2804 C CA . SER A 1 344 ? -19.062 19.097 2.256 1.00 53.50 344 SER A CA 1
ATOM 2805 C C . SER A 1 344 ? -19.368 18.197 3.466 1.00 53.50 344 SER A C 1
ATOM 2807 O O . SER A 1 344 ? -20.319 18.428 4.212 1.00 53.50 344 SER A O 1
ATOM 2809 N N . ASN A 1 345 ? -18.557 17.154 3.667 1.00 66.81 345 ASN A N 1
ATOM 2810 C CA . ASN A 1 345 ? -18.817 16.046 4.609 1.00 66.81 345 ASN A CA 1
ATOM 2811 C C . ASN A 1 345 ? -18.511 16.373 6.094 1.00 66.81 345 ASN A C 1
ATOM 2813 O O . ASN A 1 345 ? -18.076 15.526 6.871 1.00 66.81 345 ASN A O 1
ATOM 2817 N N . TRP A 1 346 ? -18.754 17.620 6.506 1.00 68.19 346 TRP A N 1
ATOM 2818 C CA . TRP A 1 346 ? -18.474 18.159 7.849 1.00 68.19 346 TRP A CA 1
ATOM 2819 C C . TRP A 1 346 ? -19.747 18.424 8.672 1.00 68.19 346 TRP A C 1
ATOM 2821 O O . TRP A 1 346 ? -19.742 19.220 9.607 1.00 68.19 346 TRP A O 1
ATOM 2831 N N . ARG A 1 347 ? -20.866 17.789 8.303 1.00 67.50 347 ARG A N 1
ATOM 2832 C CA . ARG A 1 347 ? -22.223 18.114 8.792 1.00 67.50 347 ARG A CA 1
ATOM 2833 C C . ARG A 1 347 ? -22.866 17.013 9.635 1.00 67.50 347 ARG A C 1
ATOM 2835 O O . ARG A 1 347 ? -24.083 16.967 9.772 1.00 67.50 347 ARG A O 1
ATOM 2842 N N . GLY A 1 348 ? -22.058 16.129 10.203 1.00 70.50 348 GLY A N 1
ATOM 2843 C CA . GLY A 1 348 ? -22.549 14.981 10.960 1.00 70.50 348 GLY A CA 1
ATOM 2844 C C . GLY A 1 348 ? -21.577 13.812 11.124 1.00 70.50 348 GLY A C 1
ATOM 2845 O O . GLY A 1 348 ? -21.649 13.167 12.172 1.00 70.50 348 GLY A O 1
ATOM 2846 N N . PRO A 1 349 ? -20.643 13.529 10.192 1.00 83.06 349 PRO A N 1
ATOM 2847 C CA . PRO A 1 349 ? -19.722 12.418 10.381 1.00 83.06 349 PRO A CA 1
ATOM 2848 C C . PRO A 1 349 ? -18.720 12.682 11.509 1.00 83.06 349 PRO A C 1
ATOM 2850 O O . PRO A 1 349 ? -18.359 13.822 11.809 1.00 83.06 349 PRO A O 1
ATOM 2853 N N . VAL A 1 350 ? -18.227 11.610 12.120 1.00 85.25 350 VAL A N 1
ATOM 2854 C CA . VAL A 1 350 ? -17.182 11.651 13.143 1.00 85.25 350 VAL A CA 1
ATOM 2855 C C . VAL A 1 350 ? -15.817 11.758 12.469 1.00 85.25 350 VAL A C 1
ATOM 2857 O O . VAL A 1 350 ? -15.354 10.825 11.814 1.00 85.25 350 VAL A O 1
ATOM 2860 N N . TRP A 1 351 ? -15.139 12.880 12.701 1.00 86.12 351 TRP A N 1
ATOM 2861 C CA . TRP A 1 351 ? -13.750 13.100 12.300 1.00 86.12 351 TRP A CA 1
ATOM 2862 C C . TRP A 1 351 ? -12.824 12.909 13.509 1.00 86.12 351 TRP A C 1
ATOM 2864 O O . TRP A 1 351 ? -12.898 13.653 14.494 1.00 86.12 351 TRP A O 1
ATOM 2874 N N . VAL A 1 352 ? -11.932 11.914 13.440 1.00 85.75 352 VAL A N 1
ATOM 2875 C CA . VAL A 1 352 ? -10.958 11.600 14.504 1.00 85.75 352 VAL A CA 1
ATOM 2876 C C . VAL A 1 352 ? -10.073 12.789 14.932 1.00 85.75 352 VAL A C 1
ATOM 2878 O O . VAL A 1 352 ? -9.926 12.947 16.144 1.00 85.75 352 VAL A O 1
ATOM 2881 N N . PRO A 1 353 ? -9.511 13.651 14.051 1.00 81.31 353 PRO A N 1
ATOM 2882 C CA . PRO A 1 353 ? -8.591 14.715 14.479 1.00 81.31 353 PRO A CA 1
ATOM 2883 C C . PRO A 1 353 ? -9.264 15.730 15.402 1.00 81.31 353 PRO A C 1
ATOM 2885 O O . PRO A 1 353 ? -8.731 16.052 16.461 1.00 81.31 353 PRO A O 1
ATOM 2888 N N . ILE A 1 354 ? -10.469 16.178 15.041 1.00 80.50 354 ILE A N 1
ATOM 2889 C CA . ILE A 1 354 ? -11.249 17.134 15.836 1.00 80.50 354 ILE A CA 1
ATOM 2890 C C . ILE A 1 354 ? -11.601 16.542 17.202 1.00 80.50 354 ILE A C 1
ATOM 2892 O O . ILE A 1 354 ? -11.400 17.179 18.236 1.00 80.50 354 ILE A O 1
ATOM 2896 N N . ASN A 1 355 ? -12.051 15.286 17.225 1.00 85.94 355 ASN A N 1
ATOM 2897 C CA . ASN A 1 355 ? -12.366 14.604 18.474 1.00 85.94 355 ASN A CA 1
ATOM 2898 C C . ASN A 1 355 ? -11.118 14.386 19.353 1.00 85.94 355 ASN A C 1
ATOM 2900 O O . ASN A 1 355 ? -11.199 14.538 20.571 1.00 85.94 355 ASN A O 1
ATOM 2904 N N . TYR A 1 356 ? -9.956 14.090 18.760 1.00 84.75 356 TYR A N 1
ATOM 2905 C CA . TYR A 1 356 ? -8.686 13.969 19.483 1.00 84.75 356 TYR A CA 1
ATOM 2906 C C . TYR A 1 356 ? -8.279 15.297 20.144 1.00 84.75 356 TYR A C 1
ATOM 2908 O O . TYR A 1 356 ? -7.926 15.320 21.325 1.00 84.75 356 TYR A O 1
ATOM 2916 N N . LEU A 1 357 ? -8.380 16.417 19.418 1.00 82.94 357 LEU A N 1
ATOM 2917 C CA . LEU A 1 357 ? -8.087 17.751 19.958 1.00 82.94 357 LEU A CA 1
ATOM 2918 C C . LEU A 1 357 ? -9.045 18.141 21.095 1.00 82.94 357 LEU A C 1
ATOM 2920 O O . LEU A 1 357 ? -8.600 18.694 22.102 1.00 82.94 357 LEU A O 1
ATOM 2924 N N . LEU A 1 358 ? -10.333 17.799 20.980 1.00 84.19 358 LEU A N 1
ATOM 2925 C CA . LEU A 1 358 ? -11.316 17.991 22.050 1.00 84.19 358 LEU A CA 1
ATOM 2926 C C . LEU A 1 358 ? -10.965 17.171 23.304 1.00 84.19 358 LEU A C 1
ATOM 2928 O O . LEU A 1 358 ? -11.002 17.702 24.412 1.00 84.19 358 LEU A O 1
ATOM 2932 N N . ILE A 1 359 ? -10.575 15.903 23.144 1.00 90.25 359 ILE A N 1
ATOM 2933 C CA . ILE A 1 359 ? -10.144 15.024 24.245 1.00 90.25 359 ILE A CA 1
ATOM 2934 C C . ILE A 1 359 ? -8.916 15.600 24.966 1.00 90.25 359 ILE A C 1
ATOM 2936 O O . ILE A 1 359 ? -8.913 15.702 26.193 1.00 90.25 359 ILE A O 1
ATOM 2940 N N . GLU A 1 360 ? -7.901 16.041 24.220 1.00 86.75 360 GLU A N 1
ATOM 2941 C CA . GLU A 1 360 ? -6.712 16.708 24.766 1.00 86.75 360 GLU A CA 1
ATOM 2942 C C . GLU A 1 360 ? -7.056 18.011 25.508 1.00 86.75 360 GLU A C 1
ATOM 2944 O O . GLU A 1 360 ? -6.475 18.298 26.557 1.00 86.75 360 GLU A O 1
ATOM 2949 N N . ALA A 1 361 ? -7.995 18.807 24.988 1.00 87.31 361 ALA A N 1
ATOM 2950 C CA . ALA A 1 361 ? -8.455 20.030 25.642 1.00 87.31 361 ALA A CA 1
ATOM 2951 C C . ALA A 1 361 ? -9.182 19.724 26.962 1.00 87.31 361 ALA A C 1
ATOM 2953 O O . ALA A 1 361 ? -8.862 20.324 27.987 1.00 87.31 361 ALA A O 1
ATOM 2954 N N . LEU A 1 362 ? -10.096 18.749 26.971 1.00 90.81 362 LEU A N 1
ATOM 2955 C CA . LEU A 1 362 ? -10.813 18.306 28.172 1.00 90.81 362 LEU A CA 1
ATOM 2956 C C . LEU A 1 362 ? -9.855 17.802 29.264 1.00 90.81 362 LEU A C 1
ATOM 2958 O O . LEU A 1 362 ? -10.006 18.177 30.426 1.00 90.81 362 LEU A O 1
ATOM 2962 N N . GLN A 1 363 ? -8.831 17.022 28.899 1.00 92.12 363 GLN A N 1
ATOM 2963 C CA . GLN A 1 363 ? -7.789 16.566 29.830 1.00 92.12 363 GLN A CA 1
ATOM 2964 C C . GLN A 1 363 ? -6.985 17.742 30.415 1.00 92.12 363 GLN A C 1
ATOM 2966 O O . GLN A 1 363 ? -6.755 17.795 31.624 1.00 92.12 363 GLN A O 1
ATOM 2971 N N . LYS A 1 364 ? -6.600 18.723 29.585 1.00 89.81 364 LYS A N 1
ATOM 2972 C CA . LYS A 1 364 ? -5.879 19.934 30.028 1.00 89.81 364 LYS A CA 1
ATOM 2973 C C . LYS A 1 364 ? -6.730 20.812 30.946 1.00 89.81 364 LYS A C 1
ATOM 2975 O O . LYS A 1 364 ? -6.219 21.314 31.943 1.00 89.81 364 LYS A O 1
ATOM 2980 N N . PHE A 1 365 ? -8.021 20.968 30.658 1.00 91.62 365 PHE A N 1
ATOM 2981 C CA . PHE A 1 365 ? -8.930 21.721 31.521 1.00 91.62 365 PHE A CA 1
ATOM 2982 C C . PHE A 1 365 ? -9.267 20.976 32.820 1.00 91.62 365 PHE A C 1
ATOM 2984 O O . PHE A 1 365 ? -9.367 21.626 33.859 1.00 91.62 365 PHE A O 1
ATOM 2991 N N . HIS A 1 366 ? -9.357 19.638 32.822 1.00 95.25 366 HIS A N 1
ATOM 2992 C CA . HIS A 1 366 ? -9.481 18.863 34.068 1.00 95.25 366 HIS A CA 1
ATOM 2993 C C . HIS A 1 366 ? -8.300 19.111 35.009 1.00 95.25 366 HIS A C 1
ATOM 2995 O O . HIS A 1 366 ? -8.514 19.316 36.198 1.00 95.25 366 HIS A O 1
ATOM 3001 N N . HIS A 1 367 ? -7.071 19.207 34.490 1.00 91.56 367 HIS A N 1
ATOM 3002 C CA . HIS A 1 367 ? -5.897 19.515 35.316 1.00 91.56 367 HIS A CA 1
ATOM 3003 C C . HIS A 1 367 ? -6.011 20.854 36.076 1.00 91.56 367 HIS A C 1
ATOM 3005 O O . HIS A 1 367 ? -5.432 20.995 37.150 1.00 91.56 367 HIS A O 1
ATOM 3011 N N . PHE A 1 368 ? -6.773 21.822 35.551 1.00 93.75 368 PHE A N 1
ATOM 3012 C CA . PHE A 1 368 ? -7.032 23.105 36.212 1.00 93.75 368 PHE A CA 1
ATOM 3013 C C . PHE A 1 368 ? -8.277 23.085 37.118 1.00 93.75 368 PHE A C 1
ATOM 3015 O O . PHE A 1 368 ? -8.224 23.576 38.243 1.00 93.75 368 PHE A O 1
ATOM 3022 N N . TYR A 1 369 ? -9.399 22.531 36.644 1.00 93.06 369 TYR A N 1
ATOM 3023 C CA . TYR A 1 369 ? -10.686 22.569 37.359 1.00 93.06 369 TYR A CA 1
ATOM 3024 C C . TYR A 1 369 ? -10.919 21.396 38.328 1.00 93.06 369 TYR A C 1
ATOM 3026 O O . TYR A 1 369 ? -11.843 21.448 39.146 1.00 93.06 369 TYR A O 1
ATOM 3034 N N . GLY A 1 370 ? -10.122 20.331 38.224 1.00 92.69 370 GLY A N 1
ATOM 3035 C CA . GLY A 1 370 ? -10.332 19.068 38.926 1.00 92.69 370 GLY A CA 1
ATOM 3036 C C . GLY A 1 370 ? -11.732 18.492 38.694 1.00 92.69 370 GLY A C 1
ATOM 3037 O O . GLY A 1 370 ? -12.352 18.678 37.645 1.00 92.69 370 GLY A O 1
ATOM 3038 N N . ASP A 1 371 ? -12.263 17.826 39.717 1.00 96.06 371 ASP A N 1
ATOM 3039 C CA . ASP A 1 371 ? -13.577 17.170 39.668 1.00 96.06 371 ASP A CA 1
ATOM 3040 C C . ASP A 1 371 ? -14.763 18.128 39.894 1.00 96.06 371 ASP A C 1
ATOM 3042 O O . ASP A 1 371 ? -15.921 17.699 39.904 1.00 96.06 371 ASP A O 1
ATOM 3046 N N . GLY A 1 372 ? -14.482 19.423 40.098 1.00 93.69 372 GLY A N 1
ATOM 3047 C CA . GLY A 1 372 ? -15.484 20.445 40.403 1.00 93.69 372 GLY A CA 1
ATOM 3048 C C . GLY A 1 372 ? -16.280 20.915 39.185 1.00 93.69 372 GLY A C 1
ATOM 3049 O O . GLY A 1 372 ? -17.478 21.169 39.304 1.00 93.69 372 GLY A O 1
ATOM 3050 N N . LEU A 1 373 ? -15.646 21.002 38.010 1.00 94.62 373 LEU A N 1
ATOM 3051 C CA . LEU A 1 373 ? -16.339 21.333 36.765 1.00 94.62 373 LEU A CA 1
ATOM 3052 C C . LEU A 1 373 ? -16.893 20.060 36.122 1.00 94.62 373 LEU A C 1
ATOM 3054 O O . LEU A 1 373 ? -16.140 19.183 35.692 1.00 94.62 373 LEU A O 1
ATOM 3058 N N . LYS A 1 374 ? -18.223 19.991 36.036 1.00 94.25 374 LYS A N 1
ATOM 3059 C CA . LYS A 1 374 ? -18.948 18.884 35.416 1.00 94.25 374 LYS A CA 1
ATOM 3060 C C . LYS A 1 374 ? -19.787 19.350 34.239 1.00 94.25 374 LYS A C 1
ATOM 3062 O O . LYS A 1 374 ? -20.333 20.451 34.250 1.00 94.25 374 LYS A O 1
ATOM 3067 N N . VAL A 1 375 ? -19.909 18.476 33.251 1.00 91.25 375 VAL A N 1
ATOM 3068 C CA . VAL A 1 375 ? -20.729 18.647 32.051 1.00 91.25 375 VAL A CA 1
ATOM 3069 C C . VAL A 1 375 ? -21.666 17.453 31.904 1.00 91.25 375 VAL A C 1
ATOM 3071 O O . VAL A 1 375 ? -21.474 16.414 32.537 1.00 91.25 375 VAL A O 1
ATOM 3074 N N . GLU A 1 376 ? -22.706 17.599 31.091 1.00 89.00 376 GLU A N 1
ATOM 3075 C CA . GLU A 1 376 ? -23.558 16.472 30.730 1.00 89.00 376 GLU A CA 1
ATOM 3076 C C . GLU A 1 376 ? -22.853 15.620 29.663 1.00 89.00 376 GLU A C 1
ATOM 3078 O O . GLU A 1 376 ? -22.533 16.115 28.580 1.00 89.00 376 GLU A O 1
ATOM 3083 N N . CYS A 1 377 ? -22.588 14.346 29.959 1.00 83.69 377 CYS A N 1
ATOM 3084 C CA . CYS A 1 377 ? -21.950 13.427 29.022 1.00 83.69 377 CYS A CA 1
ATOM 3085 C C . CYS A 1 377 ? -22.558 12.018 29.140 1.00 83.69 377 CYS A C 1
ATOM 3087 O O . CYS A 1 377 ? -22.395 11.386 30.184 1.00 83.69 377 CYS A O 1
ATOM 3089 N N . PRO A 1 378 ? -23.202 11.488 28.081 1.00 83.94 378 PRO A N 1
ATOM 3090 C CA . PRO A 1 378 ? -23.492 12.136 26.793 1.00 83.94 378 PRO A CA 1
ATOM 3091 C C . PRO A 1 378 ? -24.505 13.283 26.911 1.00 83.94 378 PRO A C 1
ATOM 3093 O O . PRO A 1 378 ? -25.322 13.289 27.828 1.00 83.94 378 PRO A O 1
ATOM 3096 N N . SER A 1 379 ? -24.500 14.224 25.969 1.00 75.25 379 SER A N 1
ATOM 3097 C CA . SER A 1 379 ? -25.507 15.294 25.910 1.00 75.25 379 SER A CA 1
ATOM 3098 C C . SER A 1 379 ? -26.928 14.720 25.792 1.00 75.25 379 SER A C 1
ATOM 3100 O O . SER A 1 379 ? -27.153 13.779 25.029 1.00 75.25 379 SER A O 1
ATOM 3102 N N . GLY A 1 380 ? -27.878 15.267 26.550 1.00 74.31 380 GLY A N 1
ATOM 3103 C CA . GLY A 1 380 ? -29.260 14.786 26.648 1.00 74.31 380 GLY A CA 1
ATOM 3104 C C . GLY A 1 380 ? -29.469 13.497 27.460 1.00 74.31 380 GLY A C 1
ATOM 3105 O O . GLY A 1 380 ? -30.569 12.947 27.433 1.00 74.31 380 GLY A O 1
ATOM 3106 N N . SER A 1 381 ? -28.450 12.979 28.157 1.00 86.94 381 SER A N 1
ATOM 3107 C CA . SER A 1 381 ? -28.552 11.748 28.966 1.00 86.94 381 SER A CA 1
ATOM 3108 C C . SER A 1 381 ? -28.966 11.965 30.428 1.00 86.94 381 SER A C 1
ATOM 3110 O O . SER A 1 381 ? -29.254 10.996 31.132 1.00 86.94 381 SER A O 1
ATOM 3112 N N . GLY A 1 382 ? -28.921 13.205 30.921 1.00 87.69 382 GLY A N 1
ATOM 3113 C CA . GLY A 1 382 ? -29.012 13.552 32.340 1.00 87.69 382 GLY A CA 1
ATOM 3114 C C . GLY A 1 382 ? -27.789 13.155 33.182 1.00 87.69 382 GLY A C 1
ATOM 3115 O O . GLY A 1 382 ? -27.774 13.420 34.385 1.00 87.69 382 GLY A O 1
ATOM 3116 N N . GLN A 1 383 ? -26.763 12.520 32.600 1.00 92.06 383 GLN A N 1
ATOM 3117 C CA . GLN A 1 383 ? -25.582 12.047 33.328 1.00 92.06 383 GLN A CA 1
ATOM 3118 C C . GLN A 1 383 ? -24.513 13.140 33.409 1.00 92.06 383 GLN A C 1
ATOM 3120 O O . GLN A 1 383 ? -24.052 13.654 32.392 1.00 92.06 383 GLN A O 1
ATOM 3125 N N . SER A 1 384 ? -24.110 13.489 34.632 1.00 94.38 384 SER A N 1
ATOM 3126 C CA . SER A 1 384 ? -23.104 14.521 34.897 1.00 94.38 384 SER A CA 1
ATOM 3127 C C . SER A 1 384 ? -21.736 13.896 35.174 1.00 94.38 384 SER A C 1
ATOM 3129 O O . SER A 1 384 ? -21.586 13.134 36.130 1.00 94.38 384 SER A O 1
ATOM 3131 N N . ALA A 1 385 ? -20.746 14.256 34.359 1.00 94.75 385 ALA A N 1
ATOM 3132 C CA . ALA A 1 385 ? -19.377 13.752 34.403 1.00 94.75 385 ALA A CA 1
ATOM 3133 C C . ALA A 1 385 ? -18.380 14.916 34.524 1.00 94.75 385 ALA A C 1
ATOM 3135 O O . ALA A 1 385 ? -18.624 16.006 34.001 1.00 94.75 385 ALA A O 1
ATOM 3136 N N . ASN A 1 386 ? -17.245 14.711 35.194 1.00 96.44 386 ASN A N 1
ATOM 3137 C CA . ASN A 1 386 ? -16.137 15.668 35.149 1.00 96.44 386 ASN A CA 1
ATOM 3138 C C . ASN A 1 386 ? -15.467 15.659 33.754 1.00 96.44 386 ASN A C 1
ATOM 3140 O O . ASN A 1 386 ? -15.756 14.820 32.890 1.00 96.44 386 ASN A O 1
ATOM 3144 N N . LEU A 1 387 ? -14.557 16.603 33.505 1.00 93.62 387 LEU A N 1
ATOM 3145 C CA . LEU A 1 387 ? -13.906 16.721 32.194 1.00 93.62 387 LEU A CA 1
ATOM 3146 C C . LEU A 1 387 ? -13.006 15.518 31.834 1.00 93.62 387 LEU A C 1
ATOM 3148 O O . LEU A 1 387 ? -12.888 15.185 30.655 1.00 93.62 387 LEU A O 1
ATOM 3152 N N . TRP A 1 388 ? -12.422 14.820 32.816 1.00 94.56 388 TRP A N 1
ATOM 3153 C CA . TRP A 1 388 ? -11.617 13.612 32.585 1.00 94.56 388 TRP A CA 1
ATOM 3154 C C . TRP A 1 388 ? -12.479 12.400 32.211 1.00 94.56 388 TRP A C 1
ATOM 3156 O O . TRP A 1 388 ? -12.186 11.694 31.248 1.00 94.56 388 TRP A O 1
ATOM 3166 N N . GLU A 1 389 ? -13.577 12.185 32.933 1.00 94.06 389 GLU A N 1
ATOM 3167 C CA . GLU A 1 389 ? -14.593 11.166 32.654 1.00 94.06 389 GLU A CA 1
ATOM 3168 C C . GLU A 1 389 ? -15.211 11.378 31.263 1.00 94.06 389 GLU A C 1
ATOM 3170 O O . GLU A 1 389 ? -15.337 10.428 30.489 1.00 94.06 389 GLU A O 1
ATOM 3175 N N . THR A 1 390 ? -15.494 12.637 30.909 1.00 92.81 390 THR A N 1
ATOM 3176 C CA . THR A 1 390 ? -15.961 13.050 29.575 1.00 92.81 390 THR A CA 1
ATOM 3177 C C . THR A 1 390 ? -14.928 12.711 28.495 1.00 92.81 390 THR A C 1
ATOM 3179 O O . THR A 1 390 ? -15.258 12.065 27.499 1.00 92.81 390 THR A O 1
ATOM 3182 N N . ALA A 1 391 ? -13.655 13.071 28.700 1.00 91.62 391 ALA A N 1
ATOM 3183 C CA . ALA A 1 391 ? -12.571 12.735 27.776 1.00 91.62 391 ALA A CA 1
ATOM 3184 C C . ALA A 1 391 ? -12.398 11.212 27.607 1.00 91.62 391 ALA A C 1
ATOM 3186 O O . ALA A 1 391 ? -12.163 10.730 26.496 1.00 91.62 391 ALA A O 1
ATOM 3187 N N . ALA A 1 392 ? -12.554 10.440 28.687 1.00 91.88 392 ALA A N 1
ATOM 3188 C CA . ALA A 1 392 ? -12.477 8.982 28.671 1.00 91.88 392 ALA A CA 1
ATOM 3189 C C . ALA A 1 392 ? -13.680 8.323 27.966 1.00 91.88 392 ALA A C 1
ATOM 3191 O O . ALA A 1 392 ? -13.502 7.322 27.272 1.00 91.88 392 ALA A O 1
ATOM 3192 N N . GLU A 1 393 ? -14.895 8.867 28.099 1.00 91.38 393 GLU A N 1
ATOM 3193 C CA . GLU A 1 393 ? -16.081 8.413 27.355 1.00 91.38 393 GLU A CA 1
ATOM 3194 C C . GLU A 1 393 ? -15.935 8.676 25.851 1.00 91.38 393 GLU A C 1
ATOM 3196 O O . GLU A 1 393 ? -16.125 7.753 25.057 1.00 91.38 393 GLU A O 1
ATOM 3201 N N . LEU A 1 394 ? -15.521 9.885 25.451 1.00 90.38 394 LEU A N 1
ATOM 3202 C CA . LEU A 1 394 ? -15.249 10.210 24.044 1.00 90.38 394 LEU A CA 1
ATOM 3203 C C . LEU A 1 394 ? -14.150 9.310 23.461 1.00 90.38 394 LEU A C 1
ATOM 3205 O O . LEU A 1 394 ? -14.328 8.734 22.388 1.00 90.38 394 LEU A O 1
ATOM 3209 N N . SER A 1 395 ? -13.058 9.102 24.203 1.00 91.12 395 SER A N 1
ATOM 3210 C CA . SER A 1 395 ? -11.983 8.189 23.793 1.00 91.12 395 SER A CA 1
ATOM 3211 C C . SER A 1 395 ? -12.506 6.763 23.586 1.00 91.12 395 SER A C 1
ATOM 3213 O O . SER A 1 395 ? -12.260 6.172 22.536 1.00 91.12 395 SER A O 1
ATOM 3215 N N . ARG A 1 396 ? -13.299 6.228 24.530 1.00 91.12 396 ARG A N 1
ATOM 3216 C CA . ARG A 1 396 ? -13.917 4.893 24.413 1.00 91.12 396 ARG A CA 1
ATOM 3217 C C . ARG A 1 396 ? -14.906 4.783 23.249 1.00 91.12 396 ARG A C 1
ATOM 3219 O O . ARG A 1 396 ? -15.031 3.701 22.684 1.00 91.12 396 ARG A O 1
ATOM 3226 N N . ARG A 1 397 ? -15.610 5.856 22.870 1.00 90.88 397 ARG A N 1
ATOM 3227 C CA . ARG A 1 397 ? -16.492 5.865 21.684 1.00 90.88 397 ARG A CA 1
ATOM 3228 C C . ARG A 1 397 ? -15.697 5.757 20.389 1.00 90.88 397 ARG A C 1
ATOM 3230 O O . ARG A 1 397 ? -16.032 4.932 19.547 1.00 90.88 397 ARG A O 1
ATOM 3237 N N . LEU A 1 398 ? -14.618 6.527 20.265 1.00 92.00 398 LEU A N 1
ATOM 3238 C CA . LEU A 1 398 ? -13.760 6.519 19.077 1.00 92.00 398 LEU A CA 1
ATOM 3239 C C . LEU A 1 398 ? -13.028 5.186 18.911 1.00 92.00 398 LEU A C 1
ATOM 3241 O O . LEU A 1 398 ? -12.947 4.671 17.803 1.00 92.00 398 LEU A O 1
ATOM 3245 N N . THR A 1 399 ? -12.528 4.581 19.993 1.00 93.19 399 THR A N 1
ATOM 3246 C CA . THR A 1 399 ? -11.857 3.273 19.899 1.00 93.19 399 THR A CA 1
ATOM 3247 C C . THR A 1 399 ? -12.833 2.136 19.586 1.00 93.19 399 THR A C 1
ATOM 3249 O O . THR A 1 399 ? -12.481 1.231 18.825 1.00 93.19 399 THR A O 1
ATOM 3252 N N . ARG A 1 400 ? -14.079 2.208 20.085 1.00 94.19 400 ARG A N 1
ATOM 3253 C CA . ARG A 1 400 ? -15.169 1.259 19.775 1.00 94.19 400 ARG A CA 1
ATOM 3254 C C . ARG A 1 400 ? -15.525 1.164 18.295 1.00 94.19 400 ARG A C 1
ATOM 3256 O O . ARG A 1 400 ? -16.051 0.135 17.898 1.00 94.19 400 ARG A O 1
ATOM 3263 N N . ILE A 1 401 ? -15.202 2.170 17.482 1.00 95.69 401 ILE A N 1
ATOM 3264 C CA . ILE A 1 401 ? -15.385 2.105 16.025 1.00 95.69 401 ILE A CA 1
ATOM 3265 C C . ILE A 1 401 ? -14.550 0.968 15.403 1.00 95.69 401 ILE A C 1
ATOM 3267 O O . ILE A 1 401 ? -14.979 0.334 14.439 1.00 95.69 401 ILE A O 1
ATOM 3271 N N . PHE A 1 402 ? -13.375 0.674 15.970 1.00 95.69 402 PHE A N 1
ATOM 3272 C CA . PHE A 1 402 ? -12.385 -0.233 15.380 1.00 95.69 402 PHE A CA 1
ATOM 3273 C C . PHE A 1 402 ? -12.338 -1.615 16.035 1.00 95.69 402 PHE A C 1
ATOM 3275 O O . PHE A 1 402 ? -11.990 -2.590 15.365 1.00 95.69 402 PHE A O 1
ATOM 3282 N N . VAL A 1 403 ? -12.648 -1.725 17.330 1.00 94.69 403 VAL A N 1
ATOM 3283 C CA . VAL A 1 403 ? -12.685 -3.023 18.029 1.00 94.69 403 VAL A CA 1
ATOM 3284 C C . VAL A 1 403 ? -13.992 -3.772 17.764 1.00 94.69 403 VAL A C 1
ATOM 3286 O O . VAL A 1 403 ? -14.996 -3.180 17.370 1.00 94.69 403 VAL A O 1
ATOM 3289 N N . ARG A 1 404 ? -13.977 -5.092 17.962 1.00 94.88 404 ARG A N 1
ATOM 3290 C CA . ARG A 1 404 ? -15.190 -5.914 17.875 1.00 94.88 404 ARG A CA 1
ATOM 3291 C C . ARG A 1 404 ? -16.159 -5.645 19.027 1.00 94.88 404 ARG A C 1
ATOM 3293 O O . ARG A 1 404 ? -15.748 -5.511 20.178 1.00 94.88 404 ARG A O 1
ATOM 3300 N N . ASP A 1 405 ? -17.447 -5.640 18.709 1.00 92.50 405 ASP A N 1
ATOM 3301 C CA . ASP A 1 405 ? -18.543 -5.659 19.673 1.00 92.50 405 ASP A CA 1
ATOM 3302 C C . ASP A 1 405 ? -18.845 -7.083 20.194 1.00 92.50 405 ASP A C 1
ATOM 3304 O O . ASP A 1 405 ? -18.186 -8.065 19.841 1.00 92.50 405 ASP A O 1
ATOM 3308 N N . ALA A 1 406 ? -19.874 -7.209 21.038 1.00 91.62 406 ALA A N 1
ATOM 3309 C CA . ALA A 1 406 ? -20.317 -8.492 21.589 1.00 91.62 406 ALA A CA 1
ATOM 3310 C C . ALA A 1 406 ? -20.909 -9.461 20.540 1.00 91.62 406 ALA A C 1
ATOM 3312 O O . ALA A 1 406 ? -21.009 -10.656 20.811 1.00 91.62 406 ALA A O 1
ATOM 3313 N N . ALA A 1 407 ? -21.282 -8.974 19.350 1.00 92.31 407 ALA A N 1
ATOM 3314 C CA . ALA A 1 407 ? -21.691 -9.788 18.205 1.00 92.31 407 ALA A CA 1
ATOM 3315 C C . ALA A 1 407 ? -20.504 -10.143 17.280 1.00 92.31 407 ALA A C 1
ATOM 3317 O O . ALA A 1 407 ? -20.689 -10.808 16.260 1.00 92.31 407 ALA A O 1
ATOM 3318 N 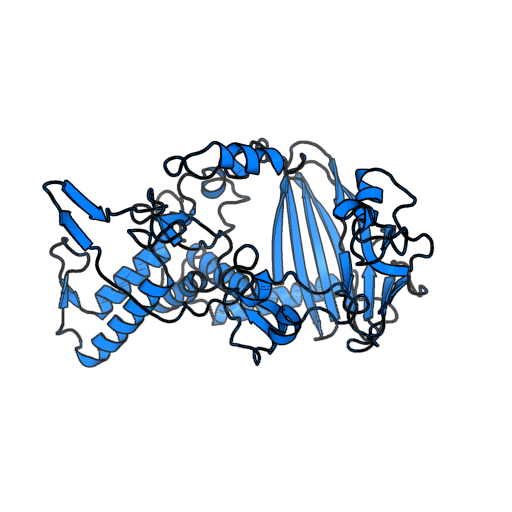N . GLY A 1 408 ? -19.284 -9.712 17.623 1.00 93.00 408 GLY A N 1
ATOM 3319 C CA . GLY A 1 408 ? -18.065 -9.926 16.847 1.00 93.00 408 GLY A CA 1
ATOM 3320 C C . GLY A 1 408 ? -17.900 -8.991 15.643 1.00 93.00 408 GLY A C 1
ATOM 3321 O O . GLY A 1 408 ? -16.946 -9.173 14.881 1.00 93.00 408 GLY A O 1
ATOM 3322 N N . ARG A 1 409 ? -18.791 -8.006 15.462 1.00 95.25 409 ARG A N 1
ATOM 3323 C CA . ARG A 1 409 ? -18.755 -7.037 14.354 1.00 95.25 409 ARG A CA 1
ATOM 3324 C C . ARG A 1 409 ? -17.899 -5.829 14.715 1.00 95.25 409 ARG A C 1
ATOM 3326 O O . ARG A 1 409 ? -17.787 -5.469 15.882 1.00 95.25 409 ARG A O 1
ATOM 3333 N N . ARG A 1 410 ? -17.314 -5.175 13.710 1.00 96.19 410 ARG A N 1
ATOM 3334 C CA . ARG A 1 410 ? -16.647 -3.870 13.862 1.00 96.19 410 ARG A CA 1
ATOM 3335 C C . ARG A 1 410 ? -17.512 -2.774 13.233 1.00 96.19 410 ARG A C 1
ATOM 3337 O O . ARG A 1 410 ? -17.866 -2.935 12.060 1.00 96.19 410 ARG A O 1
ATOM 3344 N N . PRO A 1 411 ? -17.809 -1.661 13.925 1.00 96.00 411 PRO A N 1
ATOM 3345 C CA . PRO A 1 411 ? -18.525 -0.537 13.325 1.00 96.00 411 PRO A CA 1
ATOM 3346 C C . PRO A 1 411 ? -17.859 -0.005 12.051 1.00 96.00 411 PRO A C 1
ATOM 3348 O O . PRO A 1 411 ? -18.557 0.169 11.062 1.00 96.00 411 PRO A O 1
ATOM 3351 N N . VAL A 1 412 ? -16.521 0.113 12.015 1.00 95.81 412 VAL A N 1
ATOM 3352 C CA . VAL A 1 412 ? -15.748 0.618 10.857 1.00 95.81 412 VAL A CA 1
ATOM 3353 C C . VAL A 1 412 ? -16.052 -0.088 9.529 1.00 95.81 412 VAL A C 1
ATOM 3355 O O . VAL A 1 412 ? -15.977 0.538 8.478 1.00 95.81 412 VAL A O 1
ATOM 3358 N N . PHE A 1 413 ? -16.446 -1.364 9.551 1.00 95.44 413 PHE A N 1
ATOM 3359 C CA . PHE A 1 413 ? -16.799 -2.119 8.342 1.00 95.44 413 PHE A CA 1
ATOM 3360 C C . PHE A 1 413 ? -18.280 -2.005 7.938 1.00 95.44 413 PHE A C 1
ATOM 3362 O O . PHE A 1 413 ? -18.680 -2.553 6.912 1.00 95.44 413 PHE A O 1
ATOM 3369 N N . GLY A 1 414 ? -19.117 -1.347 8.746 1.00 91.88 414 GLY A N 1
ATOM 3370 C CA . GLY A 1 414 ? -20.533 -1.111 8.468 1.00 91.88 414 GLY A CA 1
ATOM 3371 C C . GLY A 1 414 ? -21.295 -2.372 8.037 1.00 91.88 414 GLY A C 1
ATOM 3372 O O . GLY A 1 414 ? -21.289 -3.406 8.721 1.00 91.88 414 GLY A O 1
ATOM 3373 N N . GLY A 1 415 ? -21.953 -2.279 6.879 1.00 90.19 415 GLY A N 1
ATOM 3374 C CA . GLY A 1 415 ? -22.701 -3.372 6.250 1.00 90.19 415 GLY A CA 1
ATOM 3375 C C . GLY A 1 415 ? -21.866 -4.364 5.428 1.00 90.19 415 GLY A C 1
ATOM 3376 O O . GLY A 1 415 ? -22.433 -5.324 4.915 1.00 90.19 415 GLY A O 1
ATOM 3377 N N . ALA A 1 416 ? -20.550 -4.176 5.280 1.00 91.38 416 ALA A N 1
ATOM 3378 C CA . ALA A 1 416 ? -19.729 -5.001 4.393 1.00 91.38 416 ALA A CA 1
ATOM 3379 C C . ALA A 1 416 ? -19.453 -6.394 4.996 1.00 91.38 416 ALA A C 1
ATOM 3381 O O . ALA A 1 416 ? -18.431 -6.634 5.642 1.00 91.38 416 ALA A O 1
ATOM 3382 N N . GLU A 1 417 ? -20.371 -7.341 4.784 1.00 92.50 417 GLU A N 1
ATOM 3383 C CA . GLU A 1 417 ? -20.352 -8.659 5.439 1.00 92.50 417 GLU A CA 1
ATOM 3384 C C . GLU A 1 417 ? -19.061 -9.466 5.199 1.00 92.50 417 GLU A C 1
ATOM 3386 O O . GLU A 1 417 ? -18.648 -10.203 6.099 1.00 92.50 417 GLU A O 1
ATOM 3391 N N . LYS A 1 418 ? -18.372 -9.289 4.056 1.00 92.81 418 LYS A N 1
ATOM 3392 C CA . LYS A 1 418 ? -17.057 -9.916 3.819 1.00 92.81 418 LYS A CA 1
ATOM 3393 C C . LYS A 1 418 ? -16.029 -9.418 4.843 1.00 92.81 418 LYS A C 1
ATOM 3395 O O . LYS A 1 418 ? -15.437 -10.228 5.546 1.00 92.81 418 LYS A O 1
ATOM 3400 N N . PHE A 1 419 ? -15.905 -8.105 5.047 1.00 94.62 419 PHE A N 1
ATOM 3401 C CA . PHE A 1 419 ? -15.060 -7.553 6.113 1.00 94.62 419 PHE A CA 1
ATOM 3402 C C . PHE A 1 419 ? -15.558 -7.895 7.528 1.00 94.62 419 PHE A C 1
ATOM 3404 O O . PHE A 1 419 ? -14.756 -7.957 8.449 1.00 94.62 419 PHE A O 1
ATOM 3411 N N . GLN A 1 420 ? -16.847 -8.152 7.750 1.00 95.12 420 GLN A N 1
ATOM 3412 C CA . GLN A 1 420 ? -17.330 -8.517 9.090 1.00 95.12 420 GLN A CA 1
ATOM 3413 C C . GLN A 1 420 ? -17.011 -9.976 9.462 1.00 95.12 420 GLN A C 1
ATOM 3415 O O . GLN A 1 420 ? -16.605 -10.254 10.592 1.00 95.12 420 GLN A O 1
ATOM 3420 N N . ARG A 1 421 ? -17.203 -10.924 8.532 1.00 93.25 421 ARG A N 1
ATOM 3421 C CA . ARG A 1 421 ? -17.238 -12.367 8.848 1.00 93.25 421 ARG A CA 1
ATOM 3422 C C . ARG A 1 421 ? -16.066 -13.175 8.304 1.00 93.25 421 ARG A C 1
ATOM 3424 O O . ARG A 1 421 ? -15.644 -14.119 8.974 1.00 93.25 421 ARG A O 1
ATOM 3431 N N . ASP A 1 422 ? -15.560 -12.834 7.121 1.00 94.56 422 ASP A N 1
ATOM 3432 C CA . ASP A 1 422 ? -14.575 -13.643 6.398 1.00 94.56 422 ASP A CA 1
ATOM 3433 C C . ASP A 1 422 ? -13.243 -13.686 7.175 1.00 94.56 422 ASP A C 1
ATOM 3435 O O . ASP A 1 422 ? -12.662 -12.628 7.451 1.00 94.56 422 ASP A O 1
ATOM 3439 N N . PRO A 1 423 ? -12.727 -14.876 7.549 1.00 94.06 423 PRO A N 1
ATOM 3440 C CA . PRO A 1 423 ? -11.512 -15.009 8.355 1.00 94.06 423 PRO A CA 1
ATOM 3441 C C . PRO A 1 423 ? -10.255 -14.437 7.681 1.00 94.06 423 PRO A C 1
ATOM 3443 O O . PRO A 1 423 ? -9.270 -14.176 8.371 1.00 94.06 423 PRO A O 1
ATOM 3446 N N . HIS A 1 424 ? -10.270 -14.216 6.365 1.00 94.56 424 HIS A N 1
ATOM 3447 C CA . HIS A 1 424 ? -9.163 -13.638 5.602 1.00 94.56 424 HIS A CA 1
ATOM 3448 C C . HIS A 1 424 ? -9.272 -12.116 5.414 1.00 94.56 424 HIS A C 1
ATOM 3450 O O . HIS A 1 424 ? -8.363 -11.521 4.829 1.00 94.56 424 HIS A O 1
ATOM 3456 N N . TRP A 1 425 ? -10.346 -11.483 5.906 1.00 95.44 425 TRP A N 1
ATOM 3457 C CA . TRP A 1 425 ? -10.605 -10.040 5.764 1.00 95.44 425 TRP A CA 1
ATOM 3458 C C . TRP A 1 425 ? -10.906 -9.344 7.096 1.00 95.44 425 TRP A C 1
ATOM 3460 O O . TRP A 1 425 ? -10.425 -8.239 7.326 1.00 95.44 425 TRP A O 1
ATOM 3470 N N . ARG A 1 426 ? -11.614 -10.000 8.022 1.00 94.38 426 ARG A N 1
ATOM 3471 C CA . ARG A 1 426 ? -12.142 -9.411 9.274 1.00 94.38 426 ARG A CA 1
ATOM 3472 C C . ARG A 1 426 ? -11.140 -8.883 10.302 1.00 94.38 426 ARG A C 1
ATOM 3474 O O . ARG A 1 426 ? -11.521 -8.293 11.318 1.00 94.38 426 ARG A O 1
ATOM 3481 N N . ASP A 1 427 ? -9.863 -9.151 10.073 1.00 95.06 427 ASP A N 1
ATOM 3482 C CA . ASP A 1 427 ? -8.740 -8.726 10.906 1.00 95.06 427 ASP A CA 1
ATOM 3483 C C . ASP A 1 427 ? -7.770 -7.794 10.148 1.00 95.06 427 ASP A C 1
ATOM 3485 O O . ASP A 1 427 ? -6.733 -7.425 10.702 1.00 95.06 427 ASP A O 1
ATOM 3489 N N . LEU A 1 428 ? -8.118 -7.392 8.917 1.00 93.62 428 LEU A N 1
ATOM 3490 C CA . LEU A 1 428 ? -7.443 -6.372 8.109 1.00 93.62 428 LEU A CA 1
ATOM 3491 C C . LEU A 1 428 ? -8.164 -5.038 8.315 1.00 93.62 428 LEU A C 1
ATOM 3493 O O . LEU A 1 428 ? -9.161 -4.744 7.660 1.00 93.62 428 LEU A O 1
ATOM 3497 N N . ILE A 1 429 ? -7.709 -4.269 9.297 1.00 93.94 429 ILE A N 1
ATOM 3498 C CA . ILE A 1 429 ? -8.431 -3.084 9.760 1.00 93.94 429 ILE A CA 1
ATOM 3499 C C . ILE A 1 429 ? -8.097 -1.921 8.829 1.00 93.94 429 ILE A C 1
ATOM 3501 O O . ILE A 1 429 ? -6.938 -1.524 8.707 1.00 93.94 429 ILE A O 1
ATOM 3505 N N . LEU A 1 430 ? -9.130 -1.400 8.173 1.00 92.19 430 LEU A N 1
ATOM 3506 C CA . LEU A 1 430 ? -9.061 -0.194 7.359 1.00 92.19 430 LEU A CA 1
ATOM 3507 C C . LEU A 1 430 ? -9.225 1.042 8.249 1.00 92.19 430 LEU A C 1
ATOM 3509 O O . LEU A 1 430 ? -9.876 0.992 9.296 1.00 92.19 430 LEU A O 1
ATOM 3513 N N . PHE A 1 431 ? -8.615 2.146 7.834 1.00 90.62 431 PHE A N 1
ATOM 3514 C CA . PHE A 1 431 ? -8.643 3.412 8.557 1.00 90.62 431 PHE A CA 1
ATOM 3515 C C . PHE A 1 431 ? -9.149 4.464 7.583 1.00 90.62 431 PHE A C 1
ATOM 3517 O O . PHE A 1 431 ? -8.547 4.672 6.536 1.00 90.62 431 PHE A O 1
ATOM 3524 N N . TYR A 1 432 ? -10.296 5.049 7.903 1.00 91.44 432 TYR A N 1
ATOM 3525 C CA . TYR A 1 432 ? -11.040 5.888 6.978 1.00 91.44 432 TYR A CA 1
ATOM 3526 C C . TYR A 1 432 ? -10.821 7.373 7.248 1.00 91.44 432 TYR A C 1
ATOM 3528 O O . TYR A 1 432 ? -10.406 7.767 8.343 1.00 91.44 432 TYR A O 1
ATOM 3536 N N . GLU A 1 433 ? -11.113 8.189 6.240 1.00 84.88 433 GLU A N 1
ATOM 3537 C CA . GLU A 1 433 ? -11.078 9.645 6.319 1.00 84.88 433 GLU A CA 1
ATOM 3538 C C . GLU A 1 433 ? -11.989 10.164 7.444 1.00 84.88 433 GLU A C 1
ATOM 3540 O O . GLU A 1 433 ? -11.543 10.922 8.311 1.00 84.88 433 GLU A O 1
ATOM 3545 N N . TYR A 1 434 ? -13.231 9.676 7.474 1.00 87.06 434 TYR A N 1
ATOM 3546 C CA . TYR A 1 434 ? -14.241 9.965 8.489 1.00 87.06 434 TYR A CA 1
ATOM 3547 C C . TYR A 1 434 ? -15.178 8.764 8.691 1.00 87.06 434 TYR A C 1
ATOM 3549 O O . TYR A 1 434 ? -15.088 7.749 7.996 1.00 87.06 434 TYR A O 1
ATOM 3557 N N . PHE A 1 435 ? -16.063 8.857 9.686 1.00 92.00 435 PHE A N 1
ATOM 3558 C CA . PHE A 1 435 ? -16.945 7.759 10.089 1.00 92.00 435 PHE A CA 1
ATOM 3559 C C . PHE A 1 435 ? -18.398 8.210 10.195 1.00 92.00 435 PHE A C 1
ATOM 3561 O O . PHE A 1 435 ? -18.678 9.320 10.639 1.00 92.00 435 PHE A O 1
ATOM 3568 N N . HIS A 1 436 ? -19.331 7.333 9.838 1.00 89.38 436 HIS A N 1
ATOM 3569 C CA . HIS A 1 436 ? -20.762 7.598 9.875 1.00 89.38 436 HIS A CA 1
ATOM 3570 C C . HIS A 1 436 ? -21.221 8.001 11.284 1.00 89.38 436 HIS A C 1
ATOM 3572 O O . HIS A 1 436 ? -21.052 7.220 12.224 1.00 89.38 436 HIS A O 1
ATOM 3578 N N . GLY A 1 437 ? -21.859 9.166 11.430 1.00 80.81 437 GLY A N 1
ATOM 3579 C CA . GLY A 1 437 ? -22.243 9.731 12.733 1.00 80.81 437 GLY A CA 1
ATOM 3580 C C . GLY A 1 437 ? -23.052 8.770 13.615 1.00 80.81 437 GLY A C 1
ATOM 3581 O O . GLY A 1 437 ? -22.739 8.586 14.789 1.00 80.81 437 GLY A O 1
ATOM 3582 N N . ASP A 1 438 ? -24.034 8.082 13.021 1.00 82.88 438 ASP A N 1
ATOM 3583 C CA . ASP A 1 438 ? -24.955 7.214 13.775 1.00 82.88 438 ASP A CA 1
ATOM 3584 C C . ASP A 1 438 ? -24.457 5.777 14.028 1.00 82.88 438 ASP A C 1
ATOM 3586 O O . ASP A 1 438 ? -24.930 5.126 14.959 1.00 82.88 438 ASP A O 1
ATOM 3590 N N . ASN A 1 439 ? -23.563 5.238 13.186 1.00 88.94 439 ASN A N 1
ATOM 3591 C CA . ASN A 1 439 ? -23.238 3.800 13.183 1.00 88.94 439 ASN A CA 1
ATOM 3592 C C . ASN A 1 439 ? -21.737 3.464 13.099 1.00 88.94 439 ASN A C 1
ATOM 3594 O O . ASN A 1 439 ? -21.380 2.295 13.217 1.00 88.94 439 ASN A O 1
ATOM 3598 N N . GLY A 1 440 ? -20.859 4.457 12.929 1.00 91.06 440 GLY A N 1
ATOM 3599 C CA . GLY A 1 440 ? -19.407 4.279 12.924 1.00 91.06 440 GLY A CA 1
ATOM 3600 C C . GLY A 1 440 ? -18.810 3.606 11.682 1.00 91.06 440 GLY A C 1
ATOM 3601 O O . GLY A 1 440 ? -17.615 3.324 11.704 1.00 91.06 440 GLY A O 1
ATOM 3602 N N . ALA A 1 441 ? -19.577 3.351 10.615 1.00 93.19 441 ALA A N 1
ATOM 3603 C CA . ALA A 1 441 ? -19.034 2.857 9.345 1.00 93.19 441 ALA A CA 1
ATOM 3604 C C . ALA A 1 441 ? -17.986 3.822 8.779 1.00 93.19 441 ALA A C 1
ATOM 3606 O O . ALA A 1 441 ? -18.190 5.032 8.810 1.00 93.19 441 ALA A O 1
ATOM 3607 N N . GLY A 1 442 ? -16.869 3.305 8.275 1.00 91.81 442 GLY A N 1
ATOM 3608 C CA . GLY A 1 442 ? -15.853 4.117 7.614 1.00 91.81 442 GLY A CA 1
ATOM 3609 C C . GLY A 1 442 ? -16.315 4.614 6.244 1.00 91.81 442 GLY A C 1
ATOM 3610 O O . GLY A 1 442 ? -16.967 3.870 5.513 1.00 91.81 442 GLY A O 1
ATOM 3611 N N . ILE A 1 443 ? -15.998 5.868 5.914 1.00 87.38 443 ILE A N 1
ATOM 3612 C CA . ILE A 1 443 ? -16.392 6.537 4.665 1.00 87.38 443 ILE A CA 1
ATOM 3613 C C . ILE A 1 443 ? -15.213 7.390 4.151 1.00 87.38 443 ILE A C 1
ATOM 3615 O O . ILE A 1 443 ? -14.395 7.873 4.940 1.00 87.38 443 ILE A O 1
ATOM 3619 N N . GLY A 1 444 ? -15.114 7.565 2.830 1.00 84.62 444 GLY A N 1
ATOM 3620 C CA . GLY A 1 444 ? -13.997 8.252 2.172 1.00 84.62 444 GLY A CA 1
ATOM 3621 C C . GLY A 1 444 ? -12.724 7.401 2.143 1.00 84.62 444 GLY A C 1
ATOM 3622 O O . GLY A 1 444 ? -12.785 6.177 2.284 1.00 84.62 444 GLY A O 1
ATOM 3623 N N . ALA A 1 445 ? -11.566 8.051 1.99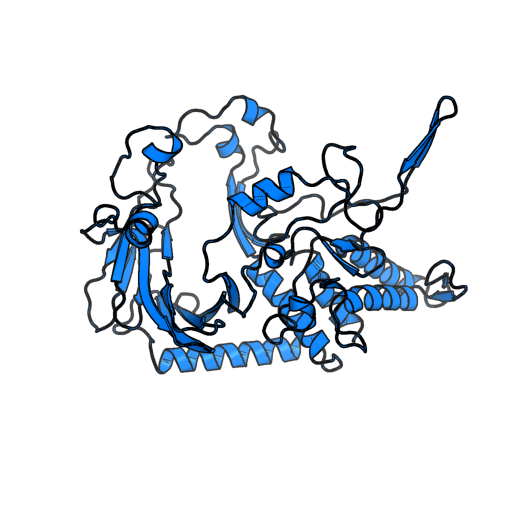1 1.00 83.62 445 ALA A N 1
ATOM 3624 C CA . ALA A 1 445 ? -10.257 7.408 1.830 1.00 83.62 445 ALA A CA 1
ATOM 3625 C C . ALA A 1 445 ? -10.003 6.268 2.840 1.00 83.62 445 ALA A C 1
ATOM 3627 O O . ALA A 1 445 ? -9.769 6.516 4.022 1.00 83.62 445 ALA A O 1
ATOM 3628 N N . SER A 1 446 ? -10.008 5.007 2.390 1.00 85.75 446 SER A N 1
ATOM 3629 C CA . SER A 1 446 ? -10.013 3.826 3.279 1.00 85.75 446 SER A CA 1
ATOM 3630 C C . SER A 1 446 ? -8.639 3.399 3.829 1.00 85.75 446 SER A C 1
ATOM 3632 O O . SER A 1 446 ? -8.533 2.384 4.528 1.00 85.75 446 SER A O 1
ATOM 3634 N N . HIS A 1 447 ? -7.570 4.110 3.460 1.00 82.69 447 HIS A N 1
ATOM 3635 C CA . HIS A 1 447 ? -6.197 3.869 3.916 1.00 82.69 447 HIS A CA 1
ATOM 3636 C C . HIS A 1 447 ? -5.624 5.072 4.693 1.00 82.69 447 HIS A C 1
ATOM 3638 O O . HIS A 1 447 ? -4.412 5.120 4.959 1.00 82.69 447 HIS A O 1
ATOM 3644 N N . GLN A 1 448 ? -6.500 6.001 5.101 1.00 80.44 448 GLN A N 1
ATOM 3645 C CA . GLN A 1 448 ? -6.184 7.203 5.858 1.00 80.44 448 GLN A CA 1
ATOM 3646 C C . GLN A 1 448 ? -5.616 6.805 7.216 1.00 80.44 448 GLN A C 1
ATOM 3648 O O . GLN A 1 448 ? -6.315 6.481 8.171 1.00 80.44 448 GLN A O 1
ATOM 3653 N N . THR A 1 449 ? -4.294 6.774 7.283 1.00 75.44 449 THR A N 1
ATOM 3654 C CA . THR A 1 449 ? -3.533 6.377 8.470 1.00 75.44 449 THR A CA 1
ATOM 3655 C C . THR A 1 449 ? -2.702 7.533 9.008 1.00 75.44 449 THR A C 1
ATOM 3657 O O . THR A 1 449 ? -1.882 7.321 9.892 1.00 75.44 449 THR A O 1
ATOM 3660 N N . GLY A 1 450 ? -2.958 8.755 8.526 1.00 70.81 450 GLY A N 1
ATOM 3661 C CA . GLY A 1 450 ? -2.565 10.011 9.154 1.00 70.81 450 GLY A CA 1
ATOM 3662 C C . GLY A 1 450 ? -3.391 10.286 10.409 1.00 70.81 450 GLY A C 1
ATOM 3663 O O . GLY A 1 450 ? -3.166 9.663 11.447 1.00 70.81 450 GLY A O 1
ATOM 3664 N N . TRP A 1 451 ? -4.352 11.215 10.340 1.00 77.06 451 TRP A N 1
ATOM 3665 C CA . TRP A 1 451 ? -5.133 11.612 11.521 1.00 77.06 451 TRP A CA 1
ATOM 3666 C C . TRP A 1 451 ? -5.915 10.463 12.164 1.00 77.06 451 TRP A C 1
ATOM 3668 O O . TRP A 1 451 ? -6.002 10.402 13.388 1.00 77.06 451 TRP A O 1
ATOM 3678 N N . THR A 1 452 ? -6.433 9.507 11.392 1.00 86.62 452 THR A N 1
ATOM 3679 C CA . THR A 1 452 ? -7.192 8.380 11.955 1.00 86.62 452 THR A CA 1
ATOM 3680 C C . THR A 1 452 ? -6.265 7.402 12.695 1.00 86.62 452 THR A C 1
ATOM 3682 O O . THR A 1 452 ? -6.684 6.739 13.646 1.00 86.62 452 THR A O 1
ATOM 3685 N N . GLY A 1 453 ? -4.960 7.417 12.390 1.00 83.12 453 GLY A N 1
ATOM 3686 C CA . GLY A 1 453 ? -3.920 6.731 13.160 1.00 83.12 453 GLY A CA 1
ATOM 3687 C C . GLY A 1 453 ? -3.820 7.180 14.629 1.00 83.12 453 GLY A C 1
ATOM 3688 O O . GLY A 1 453 ? -3.353 6.404 15.468 1.00 83.12 453 GLY A O 1
ATOM 3689 N N . LEU A 1 454 ? -4.335 8.368 14.986 1.00 83.19 454 LEU A N 1
ATOM 3690 C CA . LEU A 1 454 ? -4.406 8.857 16.373 1.00 83.19 454 LEU A CA 1
ATOM 3691 C C . LEU A 1 454 ? -5.242 7.952 17.295 1.00 83.19 454 LEU A C 1
ATOM 3693 O O . LEU A 1 454 ? -5.049 7.985 18.513 1.00 83.19 454 LEU A O 1
ATOM 3697 N N . VAL A 1 455 ? -6.094 7.068 16.756 1.00 87.94 455 VAL A N 1
ATOM 3698 C CA . VAL A 1 455 ? -6.796 6.054 17.565 1.00 87.94 455 VAL A CA 1
ATOM 3699 C C . VAL A 1 455 ? -5.829 5.155 18.352 1.00 87.94 455 VAL A C 1
ATOM 3701 O O . VAL A 1 455 ? -6.152 4.727 19.459 1.00 87.94 455 VAL A O 1
ATOM 3704 N N . ALA A 1 456 ? -4.602 4.940 17.859 1.00 82.50 456 ALA A N 1
ATOM 3705 C CA . ALA A 1 456 ? -3.555 4.232 18.597 1.00 82.50 456 ALA A CA 1
ATOM 3706 C C . ALA A 1 456 ? -3.205 4.919 19.928 1.00 82.50 456 ALA A C 1
ATOM 3708 O O . ALA A 1 456 ? -2.945 4.249 20.930 1.00 82.50 456 ALA A O 1
ATOM 3709 N N . LYS A 1 457 ? -3.228 6.258 19.960 1.00 82.44 457 LYS A N 1
ATOM 3710 C CA . LYS A 1 457 ? -2.958 7.048 21.164 1.00 82.44 457 LYS A CA 1
ATOM 3711 C C . LYS A 1 457 ? -4.136 7.011 22.140 1.00 82.44 457 LYS A C 1
ATOM 3713 O O . LYS A 1 457 ? -3.916 6.826 23.336 1.00 82.44 457 LYS A O 1
ATOM 3718 N N . LEU A 1 458 ? -5.365 7.069 21.624 1.00 85.75 458 LEU A N 1
ATOM 3719 C CA . LEU A 1 458 ? -6.588 6.918 22.421 1.00 85.75 458 LEU A CA 1
ATOM 3720 C C . LEU A 1 458 ? -6.680 5.528 23.074 1.00 85.75 458 LEU A C 1
ATOM 3722 O O . LEU A 1 458 ? -7.006 5.428 24.259 1.00 85.75 458 LEU A O 1
ATOM 3726 N N . LEU A 1 459 ? -6.322 4.464 22.342 1.00 84.38 459 LEU A N 1
ATOM 3727 C CA . LEU A 1 459 ? -6.184 3.102 22.877 1.00 84.38 459 LEU A CA 1
ATOM 3728 C C . LEU A 1 459 ? -5.121 3.033 23.983 1.00 84.38 459 LEU A C 1
ATOM 3730 O O . LEU A 1 459 ? -5.375 2.442 25.034 1.00 84.38 459 LEU A O 1
ATOM 3734 N N . GLN A 1 460 ? -3.963 3.675 23.777 1.00 77.44 460 GLN A N 1
ATOM 3735 C CA . GLN A 1 460 ? -2.882 3.729 24.766 1.00 77.44 460 GLN A CA 1
ATOM 3736 C C . GLN A 1 460 ? -3.325 4.387 26.083 1.00 77.44 460 GLN A C 1
ATOM 3738 O O . GLN A 1 460 ? -3.046 3.857 27.157 1.00 77.44 460 GLN A O 1
ATOM 3743 N N . GLN A 1 461 ? -4.003 5.537 25.998 1.00 76.31 461 GLN A N 1
ATOM 3744 C CA . GLN A 1 461 ? -4.463 6.310 27.158 1.00 76.31 461 GLN A CA 1
ATOM 3745 C C . GLN A 1 461 ? -5.607 5.598 27.898 1.00 76.31 461 GLN A C 1
ATOM 3747 O O . GLN A 1 461 ? -5.553 5.426 29.116 1.00 76.31 461 GLN A O 1
ATOM 3752 N N . SER A 1 462 ? -6.628 5.147 27.166 1.00 70.75 462 SER A N 1
ATOM 3753 C CA . SER A 1 462 ? -7.879 4.648 27.755 1.00 70.75 462 SER A CA 1
ATOM 3754 C C . SER A 1 462 ? -7.738 3.231 28.320 1.00 70.75 462 SER A C 1
ATOM 3756 O O . SER A 1 462 ? -8.136 2.945 29.451 1.00 70.75 462 SER A O 1
ATOM 3758 N N . GLY A 1 463 ? -7.123 2.325 27.556 1.00 61.59 463 GLY A N 1
ATOM 3759 C CA . GLY A 1 463 ? -7.365 0.888 27.704 1.00 61.59 463 GLY A CA 1
ATOM 3760 C C . GLY A 1 463 ? -8.707 0.456 27.092 1.00 61.59 463 GLY A C 1
ATOM 3761 O O . GLY A 1 463 ? -9.667 1.229 27.098 1.00 61.59 463 GLY A O 1
ATOM 3762 N N . CYS A 1 464 ? -8.756 -0.767 26.556 1.00 51.56 464 CYS A N 1
ATOM 3763 C CA . CYS A 1 464 ? -9.925 -1.434 25.969 1.00 51.56 464 CYS A CA 1
ATOM 3764 C C . CYS A 1 464 ? -9.827 -2.954 26.182 1.00 51.56 464 CYS A C 1
ATOM 3766 O O . CYS A 1 464 ? -8.870 -3.565 25.640 1.00 51.56 464 CYS A O 1
#

Foldseek 3Di:
DKDKDKAQLDDQPVVCQVVVQVVDALVDDRDDSVNPCSCPQNRIKIWMWDWFAPDPFKIKIKTKIWGQHQFWDKDWDWDKDFDDDDPLQDDPADDKKWAFDDDLDDWTKIWTAHPPVGIKIKTWPDYFDKFAAECADPCCVPPVDDDPDLRYPCLVVCCPVVVPPSNTDPRRMYRMMIGIDTDGAGHRGMDMIMMMIGPPDDSDDCPDPSSVVSVVVRVVVVVVVLPVVADPLADPQLSLLLVLLVVLQVVQWDFDWDQLLCVLQDRNNDDGDDPCSCVDPPNVVNVDGGGDGDRFQFNPPTVDHDPPLDDDDDDWDWDDDPNDIDGLAQDLAWDSDCPPNHTPGPRAWAAQSVLVVLLVVLVVVCVVCPFPDWDDPPPPPPDIGHSNVNSLVSLVVLLQQRGADPVQAHLQQPPVVCCRDPPVRVSNTWFARTAGRPRSHHHHRRSRSHSSSCNSVSCRVRPD

Sequence (464 aa):
MKYLYKYPQAAFPYARLVEENRRRDRRTPEYELLDTGLFEEDRYWDVLVEYAKADPDDILIRITVTNRGPEPVELHLLPTLWFRNSWSWDPGAKRPQLRVARAGGAAPVIEADDETLGLRWLFCGGAPELLFTENGTNLQRLYGAPNPTPFVKDGINDYVVHGNQGAVNPERVGTKAAVQYRLPVGAGESATIGLELCRPRPDRGALGKEFDRVFARRIKEADEFYATAIPEKLSDDARRVMRQAFAGLLWSKQFYHYDLKRWLEGDPAGPPPPPERRYGRNREWTHLYNEDIISMPDKWEYPWYAAWDLAFHDHPYVIRVDGMEHRVDYEPAESSTGLFGGNSNWRGPVWVPINYLLIEALQKFHHFYGDGLKVECPSGSGQSANLWETAAELSRRLTRIFVRDAAGRRPVFGGAEKFQRDPHWRDLILFYEYFHGDNGAGIGASHQTGWTGLVAKLLQQSGC

Secondary structure (DSSP, 8-state):
-EEEEEEESSPP-HHHHHHHHHH--TTSPP--GGGGSTTGGG-EEEEEEEEEEEETTEEEEEEEEEE-SSS-EEEEE--EEEPPP-TTTSTTPPPPEEEEPPPSSSS-EEEEE-TTT--EEEEESSS-EEEEE-S---HHHHHSPPPSSS--TTHHHHHHHS--GGGS-TT-EESEEEEEEEEEE-TT-EEEEEEEEESS--SS-STTHHHHHHHHHHHHHHHHHHHHHS-TTS-HHHHHHHHHHHHHHHHTEEEEEEEHHHHHH--TTSPPPPGGGGGSTTTT-TT-EEEEEEE-SSSSS--S--S-TT-------EEEETTEEEE----SSS-S--TTSS----SS-B-HHHHHHHHHHHHHHHHHHGGG-EEESSTTS--EEEHHHHHHHHHHHHHHTTS--TTS--GGGTT-HHHHH-TTTTTS--B-SEE-TTT--EES-TB--SGGGGHHHHHHHH--